Protein AF-A0A2D5AWY4-F1 (afdb_monomer)

Structure (mmCIF, N/CA/C/O backbone):
data_AF-A0A2D5AWY4-F1
#
_entry.id   AF-A0A2D5AWY4-F1
#
loop_
_atom_site.group_PDB
_atom_site.id
_atom_site.type_symbol
_atom_site.label_atom_id
_atom_site.label_alt_id
_atom_site.label_comp_id
_atom_site.label_asym_id
_atom_site.label_entity_id
_atom_site.label_seq_id
_atom_site.pdbx_PDB_ins_code
_atom_site.Cartn_x
_atom_site.Cartn_y
_atom_site.Cartn_z
_atom_site.occupancy
_atom_site.B_iso_or_equiv
_atom_site.auth_seq_id
_atom_site.auth_comp_id
_atom_site.auth_asym_id
_atom_site.auth_atom_id
_atom_site.pdbx_PDB_model_num
ATOM 1 N N . MET A 1 1 ? 53.389 -16.015 -3.517 1.00 25.97 1 MET A N 1
ATOM 2 C CA . MET A 1 1 ? 52.261 -16.971 -3.502 1.00 25.97 1 MET A CA 1
ATOM 3 C C . MET A 1 1 ? 50.990 -16.253 -3.942 1.00 25.97 1 MET A C 1
ATOM 5 O O . MET A 1 1 ? 50.404 -15.528 -3.157 1.00 25.97 1 MET A O 1
ATOM 9 N N . ARG A 1 2 ? 50.598 -16.408 -5.209 1.00 29.55 2 ARG A N 1
ATOM 10 C CA . ARG A 1 2 ? 49.219 -16.207 -5.679 1.00 29.55 2 ARG A CA 1
ATOM 11 C C . ARG A 1 2 ? 48.742 -17.597 -6.109 1.00 29.55 2 ARG A C 1
ATOM 13 O O . ARG A 1 2 ? 49.360 -18.189 -6.989 1.00 29.55 2 ARG A O 1
ATOM 20 N N . GLY A 1 3 ? 47.735 -18.143 -5.432 1.00 22.36 3 GLY A N 1
ATOM 21 C CA . GLY A 1 3 ? 47.070 -19.411 -5.763 1.00 22.36 3 GLY A CA 1
ATOM 22 C C . GLY A 1 3 ? 45.557 -19.176 -5.748 1.00 22.36 3 GLY A C 1
ATOM 23 O O . GLY A 1 3 ? 45.096 -18.498 -4.839 1.00 22.36 3 GLY A O 1
ATOM 24 N N . ARG A 1 4 ? 44.825 -19.474 -6.838 1.00 24.16 4 ARG A N 1
ATOM 25 C CA . ARG A 1 4 ? 44.340 -20.804 -7.318 1.00 24.16 4 ARG A CA 1
ATOM 26 C C . ARG A 1 4 ? 43.009 -21.152 -6.618 1.00 24.16 4 ARG A C 1
ATOM 28 O O . ARG A 1 4 ? 42.912 -20.891 -5.434 1.00 24.16 4 ARG A O 1
ATOM 35 N N . LEU A 1 5 ? 41.959 -21.737 -7.204 1.00 23.72 5 LEU A N 1
ATOM 36 C CA . LEU A 1 5 ? 41.678 -22.535 -8.419 1.00 23.72 5 LEU A CA 1
ATOM 37 C C . LEU A 1 5 ? 40.128 -22.596 -8.545 1.00 23.72 5 LEU A C 1
ATOM 39 O O . LEU A 1 5 ? 39.468 -22.539 -7.516 1.00 23.72 5 LEU A O 1
ATOM 43 N N . GLY A 1 6 ? 39.506 -22.612 -9.731 1.00 23.86 6 GLY A N 1
ATOM 44 C CA . GLY A 1 6 ? 39.135 -23.820 -10.513 1.00 23.86 6 GLY A CA 1
ATOM 45 C C . GLY A 1 6 ? 37.592 -23.889 -10.623 1.00 23.86 6 GLY A C 1
ATOM 46 O O . GLY A 1 6 ? 36.930 -23.367 -9.740 1.00 23.86 6 GLY A O 1
ATOM 47 N N . SER A 1 7 ? 36.888 -24.448 -11.612 1.00 24.08 7 SER A N 1
ATOM 48 C CA . SER A 1 7 ? 37.124 -25.220 -12.853 1.00 24.08 7 SER A CA 1
ATOM 49 C C . SER A 1 7 ? 35.722 -25.392 -13.506 1.00 24.08 7 SER A C 1
ATOM 51 O O . SER A 1 7 ? 34.758 -25.533 -12.763 1.00 24.08 7 SER A O 1
ATOM 53 N N . SER A 1 8 ? 35.486 -25.390 -14.827 1.00 23.00 8 SER A N 1
ATOM 54 C CA . SER A 1 8 ? 35.655 -26.559 -15.718 1.00 23.00 8 SER A CA 1
ATOM 55 C C . SER A 1 8 ? 35.100 -26.298 -17.149 1.00 23.00 8 SER A C 1
ATOM 57 O O . SER A 1 8 ? 34.131 -25.570 -17.328 1.00 23.00 8 SER A O 1
ATOM 59 N N . MET A 1 9 ? 35.778 -26.904 -18.137 1.00 24.33 9 MET A N 1
ATOM 60 C CA . MET A 1 9 ? 35.524 -27.088 -19.599 1.00 24.33 9 MET A CA 1
ATOM 61 C C . MET A 1 9 ? 34.689 -28.384 -19.858 1.00 24.33 9 MET A C 1
ATOM 63 O O . MET A 1 9 ? 34.442 -29.036 -18.840 1.00 24.33 9 MET A O 1
ATOM 67 N N . PRO A 1 10 ? 34.308 -28.864 -21.094 1.00 37.12 10 PRO A N 1
ATOM 68 C CA . PRO A 1 10 ? 34.917 -28.740 -22.462 1.00 37.12 10 PRO A CA 1
ATOM 69 C C . PRO A 1 10 ? 33.902 -28.546 -23.641 1.00 37.12 10 PRO A C 1
ATOM 71 O O . PRO A 1 10 ? 32.708 -28.490 -23.395 1.00 37.12 10 PRO A O 1
ATOM 74 N N . GLY A 1 11 ? 34.200 -28.446 -24.953 1.00 22.48 11 GLY A N 1
ATOM 75 C CA . GLY A 1 11 ? 35.381 -28.509 -25.844 1.00 22.48 11 GLY A CA 1
ATOM 76 C C . GLY A 1 11 ? 34.908 -28.174 -27.292 1.00 22.48 11 GLY A C 1
ATOM 77 O O . GLY A 1 11 ? 33.741 -28.370 -27.602 1.00 22.48 11 GLY A O 1
ATOM 78 N N . TYR A 1 12 ? 35.676 -27.521 -28.171 1.00 25.34 12 TYR A N 1
ATOM 79 C CA . TYR A 1 12 ? 36.692 -28.102 -29.066 1.00 25.34 12 TYR A CA 1
ATOM 80 C C . TYR A 1 12 ? 37.658 -27.005 -29.552 1.00 25.34 12 TYR A C 1
ATOM 82 O O . TYR A 1 12 ? 37.239 -25.907 -29.908 1.00 25.34 12 TYR A O 1
ATOM 90 N N . SER A 1 13 ? 38.956 -27.325 -29.591 1.00 24.47 13 SER A N 1
ATOM 91 C CA . SER A 1 13 ? 40.033 -26.458 -30.082 1.00 24.47 13 SER A CA 1
ATOM 92 C C . SER A 1 13 ? 40.691 -27.079 -31.312 1.00 24.47 13 SER A C 1
ATOM 94 O O . SER A 1 13 ? 41.059 -28.253 -31.260 1.00 24.47 13 SER A O 1
ATOM 96 N N . THR A 1 14 ? 41.002 -26.266 -32.317 1.00 27.25 14 THR A N 1
ATOM 97 C CA . THR A 1 14 ? 42.203 -26.443 -33.146 1.00 27.25 14 THR A CA 1
ATOM 98 C C . THR A 1 14 ? 43.117 -25.247 -32.907 1.00 27.25 14 THR A C 1
ATOM 100 O O . THR A 1 14 ? 42.810 -24.123 -33.292 1.00 27.25 14 THR A O 1
ATOM 103 N N . ARG A 1 15 ? 44.220 -25.498 -32.190 1.00 27.23 15 ARG A N 1
ATOM 104 C CA . ARG A 1 15 ? 45.295 -24.544 -31.890 1.00 27.23 15 ARG A CA 1
ATOM 105 C C . ARG A 1 15 ? 46.092 -24.221 -33.158 1.00 27.23 15 ARG A C 1
ATOM 107 O O . ARG A 1 15 ? 46.589 -25.142 -33.800 1.00 27.23 15 ARG A O 1
ATOM 114 N N . LEU A 1 16 ? 46.316 -22.937 -33.429 1.00 27.62 16 LEU A N 1
ATOM 115 C CA . LEU A 1 16 ? 47.530 -22.475 -34.112 1.00 27.62 16 LEU A CA 1
ATOM 116 C C . LEU A 1 16 ? 48.619 -22.193 -33.052 1.00 27.62 16 LEU A C 1
ATOM 118 O O . LEU A 1 16 ? 48.271 -21.852 -31.917 1.00 27.62 16 LEU A O 1
ATOM 122 N N . PRO A 1 17 ? 49.919 -22.368 -33.357 1.00 27.81 17 PRO A N 1
ATOM 123 C CA . PRO A 1 17 ? 50.985 -22.285 -32.362 1.00 27.81 17 PRO A CA 1
ATOM 124 C C . PRO A 1 17 ? 51.254 -20.840 -31.929 1.00 27.81 17 PRO A C 1
ATOM 126 O O . PRO A 1 17 ? 51.286 -19.918 -32.741 1.00 27.81 17 PRO A O 1
ATOM 129 N N . SER A 1 18 ? 51.524 -20.658 -30.639 1.00 33.31 18 SER A N 1
ATOM 130 C CA . SER A 1 18 ? 52.027 -19.413 -30.060 1.00 33.31 18 SER A CA 1
ATOM 131 C C . SER A 1 18 ? 53.453 -19.139 -30.551 1.00 33.31 18 SER A C 1
ATOM 133 O O . SER A 1 18 ? 54.376 -19.853 -30.160 1.00 33.31 18 SER A O 1
ATOM 135 N N . GLY A 1 19 ? 53.619 -18.120 -31.400 1.00 32.59 19 GLY A N 1
ATOM 136 C CA . GLY A 1 19 ? 54.922 -17.656 -31.897 1.00 32.59 19 GLY A CA 1
ATOM 137 C C . GLY A 1 19 ? 54.977 -17.237 -33.372 1.00 32.59 19 GLY A C 1
ATOM 138 O O . GLY A 1 19 ? 56.016 -16.758 -33.807 1.00 32.59 19 GLY A O 1
ATOM 139 N N . ALA A 1 20 ? 53.903 -17.385 -34.154 1.00 28.20 20 ALA A N 1
ATOM 140 C CA . ALA A 1 20 ? 53.909 -16.974 -35.560 1.00 28.20 20 ALA A CA 1
ATOM 141 C C . ALA A 1 20 ? 53.672 -15.459 -35.708 1.00 28.20 20 ALA A C 1
ATOM 143 O O . ALA A 1 20 ? 52.560 -14.968 -35.512 1.00 28.20 20 ALA A O 1
ATOM 144 N N . VAL A 1 21 ? 54.723 -14.723 -36.071 1.00 31.70 21 VAL A N 1
ATOM 145 C CA . VAL A 1 21 ? 54.606 -13.391 -36.681 1.00 31.70 21 VAL A CA 1
ATOM 146 C C . VAL A 1 21 ? 53.896 -13.568 -38.035 1.00 31.70 21 VAL A C 1
ATOM 148 O O . VAL A 1 21 ? 54.227 -14.515 -38.751 1.00 31.70 21 VAL A O 1
ATOM 151 N N . PRO A 1 22 ? 52.916 -12.728 -38.418 1.00 28.97 22 PRO A N 1
ATOM 152 C CA . PRO A 1 22 ? 52.347 -12.800 -39.757 1.00 28.97 22 PRO A CA 1
ATOM 153 C C . PRO A 1 22 ? 53.446 -12.454 -40.770 1.00 28.97 22 PRO A C 1
ATOM 155 O O . PRO A 1 22 ? 53.902 -11.314 -40.829 1.00 28.97 22 PRO A O 1
ATOM 158 N N . VAL A 1 23 ? 53.890 -13.441 -41.551 1.00 32.25 23 VAL A N 1
ATOM 159 C CA . VAL A 1 23 ? 54.801 -13.216 -42.678 1.00 32.25 23 VAL A CA 1
ATOM 160 C C . VAL A 1 23 ? 54.010 -12.465 -43.745 1.00 32.25 23 VAL A C 1
ATOM 162 O O . VAL A 1 23 ? 53.140 -13.027 -44.411 1.00 32.25 23 VAL A O 1
ATOM 165 N N . GLY A 1 24 ? 54.255 -11.162 -43.856 1.00 28.50 24 GLY A N 1
ATOM 166 C CA . GLY A 1 24 ? 53.747 -10.358 -44.957 1.00 28.50 24 GLY A CA 1
ATOM 167 C C . GLY A 1 24 ? 54.549 -10.671 -46.215 1.00 28.50 24 GLY A C 1
ATOM 168 O O . GLY A 1 24 ? 55.763 -10.486 -46.234 1.00 28.50 24 GLY A O 1
ATOM 169 N N . PHE A 1 25 ? 53.878 -11.133 -47.266 1.00 31.58 25 PHE A N 1
ATOM 170 C CA . PHE A 1 25 ? 54.471 -11.199 -48.599 1.00 31.58 25 PHE A CA 1
ATOM 171 C C . PHE A 1 25 ? 54.275 -9.849 -49.287 1.00 31.58 25 PHE A C 1
ATOM 173 O O . PHE A 1 25 ? 53.138 -9.391 -49.424 1.00 31.58 25 PHE A O 1
ATOM 180 N N . ASN A 1 26 ? 55.364 -9.225 -49.737 1.00 30.11 26 ASN A N 1
ATOM 181 C CA . ASN A 1 26 ? 55.280 -8.135 -50.702 1.00 30.11 26 ASN A CA 1
ATOM 182 C C . ASN A 1 26 ? 55.447 -8.728 -52.101 1.00 30.11 26 ASN A C 1
ATOM 184 O O . ASN A 1 26 ? 56.438 -9.394 -52.400 1.00 30.11 26 ASN A O 1
ATOM 188 N N . PHE A 1 27 ? 54.454 -8.485 -52.953 1.00 32.72 27 PHE A N 1
ATOM 189 C CA . PHE A 1 27 ? 54.536 -8.781 -54.375 1.00 32.72 27 PHE A CA 1
ATOM 190 C C . PHE A 1 27 ? 54.853 -7.488 -55.111 1.00 32.72 27 PHE A C 1
ATOM 192 O O . PHE A 1 27 ? 54.067 -6.539 -55.063 1.00 32.72 27 PHE A O 1
ATOM 199 N N . THR A 1 28 ? 55.986 -7.460 -55.804 1.00 30.97 28 THR A N 1
ATOM 200 C CA . THR A 1 28 ? 56.373 -6.327 -56.644 1.00 30.97 28 THR A CA 1
ATOM 201 C C . THR A 1 28 ? 56.131 -6.711 -58.097 1.00 30.97 28 THR A C 1
ATOM 203 O O . THR A 1 28 ? 56.684 -7.693 -58.600 1.00 30.97 28 THR A O 1
ATOM 206 N N . LEU A 1 29 ? 55.254 -5.958 -58.761 1.00 30.19 29 LEU A N 1
ATOM 207 C CA . LEU A 1 29 ? 54.931 -6.134 -60.174 1.00 30.19 29 LEU A CA 1
ATOM 208 C C . LEU A 1 29 ? 55.891 -5.280 -61.000 1.00 30.19 29 LEU A C 1
ATOM 210 O O . LEU A 1 29 ? 55.844 -4.052 -60.930 1.00 30.19 29 LEU A O 1
ATOM 214 N N . HIS A 1 30 ? 56.750 -5.926 -61.787 1.00 30.67 30 HIS A N 1
ATOM 215 C CA . HIS A 1 30 ? 57.594 -5.234 -62.757 1.00 30.67 30 HIS A CA 1
ATOM 216 C C . HIS A 1 30 ? 56.946 -5.287 -64.139 1.00 30.67 30 HIS A C 1
ATOM 218 O O . HIS A 1 30 ? 56.633 -6.366 -64.650 1.00 30.67 30 HIS A O 1
ATOM 224 N N . PHE A 1 31 ? 56.774 -4.112 -64.743 1.00 31.38 31 PHE A N 1
ATOM 225 C CA . PHE A 1 31 ? 56.291 -3.962 -66.109 1.00 31.38 31 PHE A CA 1
ATOM 226 C C . PHE A 1 31 ? 57.439 -3.468 -66.987 1.00 31.38 31 PHE A C 1
ATOM 228 O O . PHE A 1 31 ? 57.880 -2.329 -66.858 1.00 31.38 31 PHE A O 1
ATOM 235 N N . ALA A 1 32 ? 57.922 -4.340 -67.869 1.00 32.25 32 ALA A N 1
ATOM 236 C CA . ALA A 1 32 ? 58.850 -4.000 -68.941 1.00 32.25 32 ALA A CA 1
ATOM 237 C C . ALA A 1 32 ? 58.473 -4.806 -70.194 1.00 32.25 32 ALA A C 1
ATOM 239 O O . ALA A 1 32 ? 58.060 -5.964 -70.097 1.00 32.25 32 ALA A O 1
ATOM 240 N N . ASP A 1 33 ? 58.567 -4.170 -71.361 1.00 31.89 33 ASP A N 1
ATOM 241 C CA . ASP A 1 33 ? 58.374 -4.778 -72.686 1.00 31.89 33 ASP A CA 1
ATOM 242 C C . ASP A 1 33 ? 57.059 -5.560 -72.869 1.00 31.89 33 ASP A C 1
ATOM 244 O O . ASP A 1 33 ? 57.013 -6.627 -73.479 1.00 31.89 33 ASP A O 1
ATOM 248 N N . GLY A 1 34 ? 55.956 -5.028 -72.333 1.00 30.28 34 GLY A N 1
ATOM 249 C CA . GLY A 1 34 ? 54.614 -5.573 -72.568 1.00 30.28 34 GLY A CA 1
ATOM 250 C C . GLY A 1 34 ? 54.303 -6.896 -71.856 1.00 30.28 34 GLY A C 1
ATOM 251 O O . GLY A 1 34 ? 53.297 -7.525 -72.181 1.00 30.28 34 GLY A O 1
ATOM 252 N N . SER A 1 35 ? 55.108 -7.312 -70.871 1.00 24.03 35 SER A N 1
ATOM 253 C CA . SER A 1 35 ? 54.800 -8.458 -70.002 1.00 24.03 35 SER A CA 1
ATOM 254 C C . SER A 1 35 ? 54.956 -8.115 -68.515 1.00 24.03 35 SER A C 1
ATOM 256 O O . SER A 1 35 ? 55.817 -7.322 -68.135 1.00 24.03 35 SER A O 1
ATOM 258 N N . CYS A 1 36 ? 54.092 -8.692 -67.673 1.00 30.22 36 CYS A N 1
ATOM 259 C CA . CYS A 1 36 ? 54.108 -8.515 -66.221 1.00 30.22 36 CYS A CA 1
ATOM 260 C C . CYS A 1 36 ? 54.802 -9.710 -65.555 1.00 30.22 36 CYS A C 1
ATOM 262 O O . CYS A 1 36 ? 54.430 -10.857 -65.813 1.00 30.22 36 CYS A O 1
ATOM 264 N N . ARG A 1 37 ? 55.797 -9.457 -64.696 1.00 27.88 37 ARG A N 1
ATOM 265 C CA . ARG A 1 37 ? 56.404 -10.488 -63.836 1.00 27.88 37 ARG A CA 1
ATOM 266 C C . ARG A 1 37 ? 56.145 -10.174 -62.367 1.00 27.88 37 ARG A C 1
ATOM 268 O O . ARG A 1 37 ? 56.343 -9.042 -61.928 1.00 27.88 37 ARG A O 1
ATOM 275 N N . ILE A 1 38 ? 55.724 -11.201 -61.628 1.00 31.20 38 ILE A N 1
ATOM 276 C CA . ILE A 1 38 ? 55.482 -11.153 -60.184 1.00 31.20 38 ILE A CA 1
ATOM 277 C C . ILE A 1 38 ? 56.740 -11.660 -59.477 1.00 31.20 38 ILE A C 1
ATOM 279 O O . ILE A 1 38 ? 57.081 -12.836 -59.609 1.00 31.20 38 ILE A O 1
ATOM 283 N N . CYS A 1 39 ? 57.402 -10.795 -58.712 1.00 28.69 39 CYS A N 1
ATOM 284 C CA . CYS A 1 39 ? 58.455 -11.200 -57.782 1.00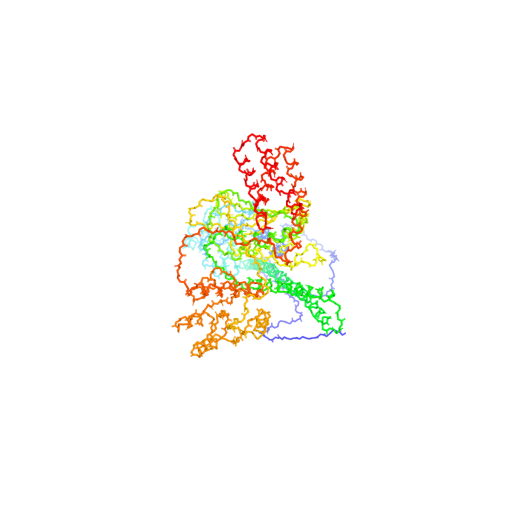 28.69 39 CYS A CA 1
ATOM 285 C C . CYS A 1 39 ? 57.913 -11.103 -56.351 1.00 28.69 39 CYS A C 1
ATOM 287 O O . CYS A 1 39 ? 57.364 -10.070 -55.968 1.00 28.69 39 CYS A O 1
ATOM 289 N N . ALA A 1 40 ? 58.032 -12.188 -55.584 1.00 28.61 40 ALA A N 1
ATOM 290 C CA . ALA A 1 40 ? 57.643 -12.237 -54.179 1.00 28.61 40 ALA A CA 1
ATOM 291 C C . ALA A 1 40 ? 58.898 -12.137 -53.308 1.00 28.61 40 ALA A C 1
ATOM 293 O O . ALA A 1 40 ? 59.773 -12.996 -53.407 1.00 28.61 40 ALA A O 1
ATOM 294 N N . GLU A 1 41 ? 58.973 -11.122 -52.452 1.00 32.84 41 GLU A N 1
ATOM 295 C CA . GLU A 1 41 ? 59.994 -11.040 -51.405 1.00 32.84 41 GLU A CA 1
ATOM 296 C C . GLU A 1 41 ? 59.335 -11.228 -50.033 1.00 32.84 41 GLU A C 1
ATOM 298 O O . GLU A 1 41 ? 58.334 -10.586 -49.698 1.00 32.84 41 GLU A O 1
ATOM 303 N N . SER A 1 42 ? 59.884 -12.159 -49.250 1.00 28.09 42 SER A N 1
ATOM 304 C CA . SER A 1 42 ? 59.494 -12.420 -47.864 1.00 28.09 42 SER A CA 1
ATOM 305 C C . SER A 1 42 ? 60.356 -11.589 -46.918 1.00 28.09 42 SER A C 1
ATOM 307 O O . SER A 1 42 ? 61.582 -11.657 -47.007 1.00 28.09 42 SER A O 1
ATOM 309 N N . TYR A 1 43 ? 59.740 -10.876 -45.976 1.00 38.22 43 TYR A N 1
ATOM 310 C CA . TYR A 1 43 ? 60.463 -10.221 -44.883 1.00 38.22 43 TYR A CA 1
ATOM 311 C C . TYR A 1 43 ? 60.143 -10.895 -43.549 1.00 38.22 43 TYR A C 1
ATOM 313 O O . TYR A 1 43 ? 58.974 -11.039 -43.188 1.00 38.22 43 TYR A O 1
ATOM 321 N N . ASP A 1 44 ? 61.188 -11.235 -42.798 1.00 28.81 44 ASP A N 1
ATOM 322 C CA . ASP A 1 44 ? 61.087 -11.627 -41.394 1.00 28.81 44 ASP A CA 1
ATOM 323 C C . ASP A 1 44 ? 61.256 -10.387 -40.502 1.00 28.81 44 ASP A C 1
ATOM 325 O O . ASP A 1 44 ? 62.242 -9.655 -40.607 1.00 28.81 44 ASP A O 1
ATOM 329 N N . TYR A 1 45 ? 60.304 -10.143 -39.598 1.00 33.56 45 TYR A N 1
ATOM 330 C CA . TYR A 1 45 ? 60.438 -9.120 -38.556 1.00 33.56 45 TYR A CA 1
ATOM 331 C C . TYR A 1 45 ? 61.261 -9.680 -37.387 1.00 33.56 45 TYR A C 1
ATOM 333 O O . TYR A 1 45 ? 60.816 -10.595 -36.692 1.00 33.56 45 TYR A O 1
ATOM 341 N N . LEU A 1 46 ? 62.437 -9.105 -37.125 1.00 33.16 46 LEU A N 1
ATOM 342 C CA . LEU A 1 46 ? 63.159 -9.313 -35.866 1.00 33.16 46 LEU A CA 1
ATOM 343 C C . LEU A 1 46 ? 62.595 -8.377 -34.775 1.00 33.16 46 LEU A C 1
ATOM 345 O O . LEU A 1 46 ? 62.347 -7.202 -35.058 1.00 33.16 46 LEU A O 1
ATOM 349 N N . PRO A 1 47 ? 62.394 -8.839 -33.526 1.00 28.08 47 PRO A N 1
ATOM 350 C CA . PRO A 1 47 ? 61.851 -7.999 -32.466 1.00 28.08 47 PRO A CA 1
ATOM 351 C C . PRO A 1 47 ? 62.936 -7.107 -31.846 1.00 28.08 47 PRO A C 1
ATOM 353 O O . PRO A 1 47 ? 63.908 -7.615 -31.292 1.00 28.08 47 PRO A O 1
ATOM 356 N N . GLY A 1 48 ? 62.708 -5.788 -31.852 1.00 37.97 48 GLY A N 1
ATOM 357 C CA . GLY A 1 48 ? 63.338 -4.852 -30.913 1.00 37.97 48 GLY A CA 1
ATOM 358 C C . GLY A 1 48 ? 64.180 -3.724 -31.515 1.00 37.97 48 GLY A C 1
ATOM 359 O O . GLY A 1 48 ? 65.389 -3.729 -31.338 1.00 37.97 48 GLY A O 1
ATOM 360 N N . THR A 1 49 ? 63.546 -2.701 -32.098 1.00 32.12 49 THR A N 1
ATOM 361 C CA . THR A 1 49 ? 64.088 -1.327 -32.198 1.00 32.12 49 THR A CA 1
ATOM 362 C C . THR A 1 49 ? 62.938 -0.309 -32.265 1.00 32.12 49 THR A C 1
ATOM 364 O O . THR A 1 49 ? 61.901 -0.575 -32.870 1.00 32.12 49 THR A O 1
ATOM 367 N N . SER A 1 50 ? 63.080 0.825 -31.566 1.00 31.23 50 SER A N 1
ATOM 368 C CA . SER A 1 50 ? 62.045 1.862 -31.398 1.00 31.23 50 SER A CA 1
ATOM 369 C C . SER A 1 50 ? 61.962 2.829 -32.594 1.00 31.23 50 SER A C 1
ATOM 371 O O . SER A 1 50 ? 62.919 2.924 -33.365 1.00 31.23 50 SER A O 1
ATOM 373 N N . PRO A 1 51 ? 60.855 3.582 -32.750 1.00 35.34 51 PRO A N 1
ATOM 374 C CA . PRO A 1 51 ? 60.584 4.378 -33.938 1.00 35.34 51 PRO A CA 1
ATOM 375 C C . PRO A 1 51 ? 61.115 5.803 -33.760 1.00 35.34 51 PRO A C 1
ATOM 377 O O . PRO A 1 51 ? 60.363 6.657 -33.327 1.00 35.34 51 PRO A O 1
ATOM 380 N N . ASP A 1 52 ? 62.386 6.078 -34.058 1.00 32.50 52 ASP A N 1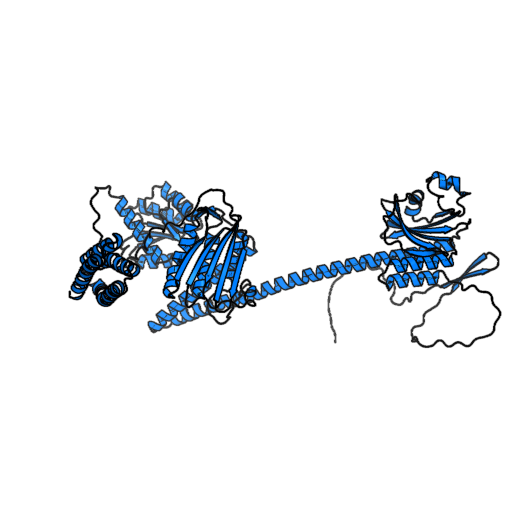
ATOM 381 C CA . ASP A 1 52 ? 62.842 7.465 -34.245 1.00 32.50 52 ASP A CA 1
ATOM 382 C C . ASP A 1 52 ? 64.155 7.543 -35.050 1.00 32.50 52 ASP A C 1
ATOM 384 O O . ASP A 1 52 ? 65.196 7.059 -34.607 1.00 32.50 52 ASP A O 1
ATOM 388 N N . ARG A 1 53 ? 64.081 8.247 -36.196 1.00 28.81 53 ARG A N 1
ATOM 389 C CA . ARG A 1 53 ? 65.110 8.622 -37.205 1.00 28.81 53 ARG A CA 1
ATOM 390 C C . ARG A 1 53 ? 65.301 7.701 -38.426 1.00 28.81 53 ARG A C 1
ATOM 392 O O . ARG A 1 53 ? 65.856 6.614 -38.294 1.00 28.81 53 ARG A O 1
ATOM 399 N N . PRO A 1 54 ? 65.023 8.194 -39.652 1.00 31.69 54 PRO A N 1
ATOM 400 C CA . PRO A 1 54 ? 65.630 7.658 -40.863 1.00 31.69 54 PRO A CA 1
ATOM 401 C C . PRO A 1 54 ? 66.974 8.367 -41.123 1.00 31.69 54 PRO A C 1
ATOM 403 O O . PRO A 1 54 ? 67.036 9.596 -41.150 1.00 31.69 54 PRO A O 1
ATOM 406 N N . MET A 1 55 ? 68.054 7.609 -41.326 1.00 24.52 55 MET A N 1
ATOM 407 C CA . MET A 1 55 ? 69.261 8.119 -41.990 1.00 24.52 55 MET A CA 1
ATOM 408 C C . MET A 1 55 ? 69.175 7.801 -43.482 1.00 24.52 55 MET A C 1
ATOM 410 O O . MET A 1 55 ? 68.940 6.654 -43.851 1.00 24.52 55 MET A O 1
ATOM 414 N N . TRP A 1 56 ? 69.404 8.814 -44.316 1.00 30.53 56 TRP A N 1
ATOM 415 C CA . TRP A 1 56 ? 69.627 8.673 -45.752 1.00 30.53 56 TRP A CA 1
ATOM 416 C C . TRP A 1 56 ? 71.057 9.112 -46.077 1.00 30.53 56 TRP A C 1
ATOM 418 O O . TRP A 1 56 ? 71.434 10.235 -45.753 1.00 30.53 56 TRP A O 1
ATOM 428 N N . GLU A 1 57 ? 71.810 8.264 -46.775 1.00 24.53 57 GLU A N 1
ATOM 429 C CA . GLU A 1 57 ? 72.955 8.659 -47.603 1.00 24.53 57 GLU A CA 1
ATOM 430 C C . GLU A 1 57 ? 72.787 8.015 -48.984 1.00 24.53 57 GLU A C 1
ATOM 432 O O . GLU A 1 57 ? 72.428 6.843 -49.097 1.00 24.53 57 GLU A O 1
ATOM 437 N N . GLY A 1 58 ? 72.944 8.827 -50.031 1.00 28.12 58 GLY A N 1
ATOM 438 C CA . GLY A 1 58 ? 72.535 8.504 -51.398 1.00 28.12 58 GLY A CA 1
ATOM 439 C C . GLY A 1 58 ? 73.660 8.092 -52.341 1.00 28.12 58 GLY A C 1
ATOM 440 O O . GLY A 1 58 ? 74.834 8.192 -52.004 1.00 28.12 58 GLY A O 1
ATOM 441 N N . VAL A 1 59 ? 73.274 7.717 -53.568 1.00 25.38 59 VAL A N 1
ATOM 442 C CA . VAL A 1 59 ? 74.118 7.763 -54.776 1.00 25.38 59 VAL A CA 1
ATOM 443 C C . VAL A 1 59 ? 73.249 8.066 -56.016 1.00 25.38 59 VAL A C 1
ATOM 445 O O . VAL A 1 59 ? 72.341 7.312 -56.336 1.00 25.38 59 VAL A O 1
ATOM 448 N N . ASN A 1 60 ? 73.572 9.196 -56.658 1.00 25.56 60 ASN A N 1
ATOM 449 C CA . ASN A 1 60 ? 73.468 9.652 -58.061 1.00 25.56 60 ASN A CA 1
ATOM 450 C C . ASN A 1 60 ? 72.344 9.214 -59.048 1.00 25.56 60 ASN A C 1
ATOM 452 O O . ASN A 1 60 ? 72.068 8.044 -59.279 1.00 25.56 60 ASN A O 1
ATOM 456 N N . SER A 1 61 ? 71.841 10.265 -59.714 1.00 31.05 61 SER A N 1
ATOM 457 C CA . SER A 1 61 ? 70.829 10.523 -60.769 1.00 31.05 61 SER A CA 1
ATOM 458 C C . SER A 1 61 ? 70.853 9.642 -62.049 1.00 31.05 61 SER A C 1
ATOM 460 O O . SER A 1 61 ? 71.908 9.081 -62.344 1.00 31.05 61 SER A O 1
ATOM 462 N N . PRO A 1 62 ? 69.767 9.583 -62.881 1.00 29.09 62 PRO A N 1
ATOM 463 C CA . PRO A 1 62 ? 69.366 10.733 -63.726 1.00 29.09 62 PRO A CA 1
ATOM 464 C C . PRO A 1 62 ? 67.850 10.988 -63.981 1.00 29.09 62 PRO A C 1
ATOM 466 O O . PRO A 1 62 ? 67.027 10.083 -63.962 1.00 29.09 62 PRO A O 1
ATOM 469 N N . SER A 1 63 ? 67.571 12.272 -64.265 1.00 24.56 63 SER A N 1
ATOM 470 C CA . SER A 1 63 ? 66.551 12.906 -65.140 1.00 24.56 63 SER A CA 1
ATOM 471 C C . SER A 1 63 ? 65.056 12.531 -65.089 1.00 24.56 63 SER A C 1
ATOM 473 O O . SER A 1 63 ? 64.657 11.439 -65.472 1.00 24.56 63 SER A O 1
ATOM 475 N N . GLU A 1 64 ? 64.268 13.555 -64.732 1.00 33.41 64 GLU A N 1
ATOM 476 C CA . GLU A 1 64 ? 62.931 13.954 -65.216 1.00 33.41 64 GLU A CA 1
ATOM 477 C C . GLU A 1 64 ? 62.209 13.011 -66.200 1.00 33.41 64 GLU A C 1
ATOM 479 O O . GLU A 1 64 ? 62.493 13.011 -67.391 1.00 33.41 64 GLU A O 1
ATOM 484 N N . ASP A 1 65 ? 61.196 12.296 -65.702 1.00 24.23 65 ASP A N 1
ATOM 485 C CA . ASP A 1 65 ? 59.826 12.433 -66.212 1.00 24.23 65 ASP A CA 1
ATOM 486 C C . ASP A 1 65 ? 58.810 11.900 -65.186 1.00 24.23 65 ASP A C 1
ATOM 488 O O . ASP A 1 65 ? 59.001 10.881 -64.519 1.00 24.23 65 ASP A O 1
ATOM 492 N N . ALA A 1 66 ? 57.740 12.664 -64.993 1.00 33.75 66 ALA A N 1
ATOM 493 C CA . ALA A 1 66 ? 56.777 12.516 -63.916 1.00 33.75 66 ALA A CA 1
ATOM 494 C C . ALA A 1 66 ? 55.869 11.282 -64.077 1.00 33.75 66 ALA A C 1
ATOM 496 O O . ALA A 1 66 ? 54.999 11.251 -64.941 1.00 33.75 66 ALA A O 1
ATOM 497 N N . CYS A 1 67 ? 55.989 10.315 -63.167 1.00 25.48 67 CYS A N 1
ATOM 498 C CA . CYS A 1 67 ? 54.914 9.390 -62.797 1.00 25.48 67 CYS A CA 1
ATOM 499 C C . CYS A 1 67 ? 55.204 8.834 -61.399 1.00 25.48 67 CYS A C 1
ATOM 501 O O . CYS A 1 67 ? 56.048 7.958 -61.239 1.00 25.48 67 CYS A O 1
ATOM 503 N N . VAL A 1 68 ? 54.521 9.343 -60.370 1.00 28.36 68 VAL A N 1
ATOM 504 C CA . VAL A 1 68 ? 54.535 8.714 -59.040 1.00 28.36 68 VAL A CA 1
ATOM 505 C C . VAL A 1 68 ? 53.687 7.439 -59.140 1.00 28.36 68 VAL A C 1
ATOM 507 O O . VAL A 1 68 ? 52.483 7.554 -59.386 1.00 28.36 68 VAL A O 1
ATOM 510 N N . PRO A 1 69 ? 54.253 6.227 -58.985 1.00 35.41 69 PRO A N 1
ATOM 511 C CA . PRO A 1 69 ? 53.471 5.004 -59.060 1.00 35.41 69 PRO A CA 1
ATOM 512 C C . PRO A 1 69 ? 52.690 4.859 -57.753 1.00 35.41 69 PRO A C 1
ATOM 514 O O . PRO A 1 69 ? 53.199 4.341 -56.763 1.00 35.41 69 PRO A O 1
ATOM 517 N N . ILE A 1 70 ? 51.446 5.336 -57.726 1.00 41.38 70 ILE A N 1
ATOM 518 C CA . ILE A 1 70 ? 50.539 5.055 -56.612 1.00 41.38 70 ILE A CA 1
ATOM 519 C C . ILE A 1 70 ? 50.216 3.557 -56.676 1.00 41.38 70 ILE A C 1
ATOM 521 O O . ILE A 1 70 ? 49.461 3.107 -57.539 1.00 41.38 70 ILE A O 1
ATOM 525 N N . GLN A 1 71 ? 50.812 2.759 -55.790 1.00 55.06 71 GLN A N 1
ATOM 526 C CA . GLN A 1 71 ? 50.517 1.332 -55.725 1.00 55.06 71 GLN A CA 1
ATOM 527 C C . GLN A 1 71 ? 49.118 1.128 -55.132 1.00 55.06 71 GLN A C 1
ATOM 529 O O . GLN A 1 71 ? 48.833 1.601 -54.033 1.00 55.06 71 GLN A O 1
ATOM 534 N N . LEU A 1 72 ? 48.244 0.381 -55.822 1.00 53.44 72 LEU A N 1
ATOM 535 C CA . LEU A 1 72 ? 46.890 0.036 -55.343 1.00 53.44 72 LEU A CA 1
ATOM 536 C C . LEU A 1 72 ? 46.874 -0.517 -53.900 1.00 53.44 72 LEU A C 1
ATOM 538 O O . LEU A 1 72 ? 45.886 -0.353 -53.182 1.00 53.44 72 LEU A O 1
ATOM 542 N N . ASN A 1 73 ? 47.971 -1.139 -53.458 1.00 55.94 73 ASN A N 1
ATOM 543 C CA . ASN A 1 73 ? 48.151 -1.639 -52.094 1.00 55.94 73 ASN A CA 1
ATOM 544 C C . ASN A 1 73 ? 48.134 -0.525 -51.035 1.00 55.94 73 ASN A C 1
ATOM 546 O O . ASN A 1 73 ? 47.609 -0.731 -49.942 1.00 55.94 73 ASN A O 1
ATOM 550 N N . GLU A 1 74 ? 48.669 0.656 -51.341 1.00 60.62 74 GLU A N 1
ATOM 551 C CA . GLU A 1 74 ? 48.709 1.789 -50.413 1.00 60.62 74 GLU A CA 1
ATOM 552 C C . GLU A 1 74 ? 47.334 2.445 -50.267 1.00 60.62 74 GLU A C 1
ATOM 554 O O . GLU A 1 74 ? 46.896 2.698 -49.147 1.00 60.62 74 GLU A O 1
ATOM 559 N N . VAL A 1 75 ? 46.597 2.590 -51.373 1.00 59.38 75 VAL A N 1
ATOM 560 C CA . VAL A 1 75 ? 45.190 3.031 -51.364 1.00 59.38 75 VAL A CA 1
ATOM 561 C C . VAL A 1 75 ? 44.322 2.055 -50.568 1.00 59.38 75 VAL A C 1
ATOM 563 O O . VAL A 1 75 ? 43.510 2.468 -49.743 1.00 59.38 75 VAL A O 1
ATOM 566 N N . SER A 1 76 ? 44.526 0.750 -50.764 1.00 56.06 76 SER A N 1
ATOM 567 C CA . SER A 1 76 ? 43.795 -0.295 -50.038 1.00 56.06 76 SER A CA 1
ATOM 568 C C . SER A 1 76 ? 44.087 -0.262 -48.538 1.00 56.06 76 SER A C 1
ATOM 570 O O . SER A 1 76 ? 43.174 -0.400 -47.725 1.00 56.06 76 SER A O 1
ATOM 572 N N . ARG A 1 77 ? 45.353 -0.032 -48.164 1.00 61.97 77 ARG A N 1
ATOM 573 C CA . ARG A 1 77 ? 45.772 0.120 -46.768 1.00 61.97 77 ARG A CA 1
ATOM 574 C C . ARG A 1 77 ? 45.163 1.376 -46.147 1.00 61.97 77 ARG A C 1
ATOM 576 O O . ARG A 1 77 ? 44.541 1.270 -45.101 1.00 61.97 77 ARG A O 1
ATOM 583 N N . GLN A 1 78 ? 45.269 2.531 -46.803 1.00 63.22 78 GLN A N 1
ATOM 584 C CA . GLN A 1 78 ? 44.709 3.797 -46.314 1.00 63.22 78 GLN A CA 1
ATOM 585 C C . GLN A 1 78 ? 43.185 3.747 -46.170 1.00 63.22 78 GLN A C 1
ATOM 587 O O . GLN A 1 78 ? 42.647 4.258 -45.191 1.00 63.22 78 GLN A O 1
ATOM 592 N N . ALA A 1 79 ? 42.485 3.092 -47.097 1.00 59.75 79 ALA A N 1
ATOM 593 C CA . ALA A 1 79 ? 41.047 2.873 -47.005 1.00 59.75 79 ALA A CA 1
ATOM 594 C C . ALA A 1 79 ? 40.662 1.967 -45.825 1.00 59.75 79 ALA A C 1
ATOM 596 O O . ALA A 1 79 ? 39.759 2.306 -45.061 1.00 59.75 79 ALA A O 1
ATOM 597 N N . ALA A 1 80 ? 41.361 0.840 -45.647 1.00 56.22 80 ALA A N 1
ATOM 598 C CA . ALA A 1 80 ? 41.132 -0.071 -44.527 1.00 56.22 80 ALA A CA 1
ATOM 599 C C . ALA A 1 80 ? 41.433 0.600 -43.178 1.00 56.22 80 ALA A C 1
ATOM 601 O O . ALA A 1 80 ? 40.638 0.493 -42.248 1.00 56.22 80 ALA A O 1
ATOM 602 N N . THR A 1 81 ? 42.534 1.347 -43.086 1.00 60.47 81 THR A N 1
ATOM 603 C CA . THR A 1 81 ? 42.890 2.137 -41.903 1.00 60.47 81 THR A CA 1
ATOM 604 C C . THR A 1 81 ? 41.858 3.235 -41.640 1.00 60.47 81 THR A C 1
ATOM 606 O O . THR A 1 81 ? 41.391 3.371 -40.517 1.00 60.47 81 THR A O 1
ATOM 609 N N . SER A 1 82 ? 41.399 3.951 -42.671 1.00 61.22 82 SER A N 1
ATOM 610 C CA . SER A 1 82 ? 40.354 4.971 -42.533 1.00 61.22 82 SER A CA 1
ATOM 611 C C . SER A 1 82 ? 39.030 4.407 -42.007 1.00 61.22 82 SER A C 1
ATOM 613 O O . SER A 1 82 ? 38.396 5.089 -41.207 1.00 61.22 82 SER A O 1
ATOM 615 N N . LEU A 1 83 ? 38.628 3.195 -42.412 1.00 58.75 83 LEU A N 1
ATOM 616 C CA . LEU A 1 83 ? 37.422 2.519 -41.900 1.00 58.75 83 LEU A CA 1
ATOM 617 C C . LEU A 1 83 ? 37.548 2.116 -40.431 1.00 58.75 83 LEU A C 1
ATOM 619 O O . LEU A 1 83 ? 36.541 2.045 -39.730 1.00 58.75 83 LEU A O 1
ATOM 623 N N . LEU A 1 84 ? 38.771 1.803 -39.998 1.00 54.62 84 LEU A N 1
ATOM 624 C CA . LEU A 1 84 ? 39.078 1.409 -38.626 1.00 54.62 84 LEU A CA 1
ATOM 625 C C . LEU A 1 84 ? 39.241 2.624 -37.703 1.00 54.62 84 LEU A C 1
ATOM 627 O O . LEU A 1 84 ? 38.904 2.534 -36.528 1.00 54.62 84 LEU A O 1
ATOM 631 N N . GLU A 1 85 ? 39.747 3.746 -38.221 1.00 56.19 85 GLU A N 1
ATOM 632 C CA . GLU A 1 85 ? 40.081 4.937 -37.428 1.00 56.19 85 GLU A CA 1
ATOM 633 C C . GLU A 1 85 ? 38.991 6.019 -37.422 1.00 56.19 85 GLU A C 1
ATOM 635 O O . GLU A 1 85 ? 38.910 6.780 -36.462 1.00 56.19 85 GLU A O 1
ATOM 640 N N . ASN A 1 86 ? 38.156 6.127 -38.465 1.00 54.03 86 ASN A N 1
ATOM 641 C CA . ASN A 1 86 ? 37.164 7.201 -38.582 1.00 54.03 86 ASN A CA 1
ATOM 642 C C . ASN A 1 86 ? 35.723 6.686 -38.544 1.00 54.03 86 ASN A C 1
ATOM 644 O O . ASN A 1 86 ? 35.365 5.679 -39.152 1.00 54.03 86 ASN A O 1
ATOM 648 N N . GLU A 1 87 ? 34.845 7.456 -37.897 1.00 54.62 87 GLU A N 1
ATOM 649 C CA . GLU A 1 87 ? 33.418 7.140 -37.839 1.00 54.62 87 GLU A CA 1
ATOM 650 C C . GLU A 1 87 ? 32.681 7.336 -39.176 1.00 54.62 87 GLU A C 1
ATOM 652 O O . GLU A 1 87 ? 31.562 6.837 -39.337 1.00 54.62 87 GLU A O 1
ATOM 657 N N . ASP A 1 88 ? 33.289 8.003 -40.152 1.00 64.31 88 ASP A N 1
ATOM 658 C CA . ASP A 1 88 ? 32.621 8.406 -41.384 1.00 64.31 88 ASP A CA 1
ATOM 659 C C . ASP A 1 88 ? 32.847 7.412 -42.536 1.00 64.31 88 ASP A C 1
ATOM 661 O O . ASP A 1 88 ? 33.832 7.478 -43.275 1.00 64.31 88 ASP A O 1
ATOM 665 N N . LEU A 1 89 ? 31.885 6.495 -42.705 1.00 67.75 89 LEU A N 1
ATOM 666 C CA . LEU A 1 89 ? 31.850 5.517 -43.801 1.00 67.75 89 LEU A CA 1
ATOM 667 C C . LEU A 1 89 ? 31.919 6.202 -45.178 1.00 67.75 89 LEU A C 1
ATOM 669 O O . LEU A 1 89 ? 32.508 5.658 -46.110 1.00 67.75 89 LEU A O 1
ATOM 673 N N . THR A 1 90 ? 31.353 7.404 -45.290 1.00 69.12 90 THR A N 1
ATOM 674 C CA . THR A 1 90 ? 31.337 8.214 -46.512 1.00 69.12 90 THR A CA 1
ATOM 675 C C . THR A 1 90 ? 32.747 8.546 -46.966 1.00 69.12 90 THR A C 1
ATOM 677 O O . THR A 1 90 ? 33.095 8.370 -48.133 1.00 69.12 90 THR A O 1
ATOM 680 N N . ARG A 1 91 ? 33.585 8.978 -46.020 1.00 70.12 91 ARG A N 1
ATOM 681 C CA . ARG A 1 91 ? 34.968 9.370 -46.280 1.00 70.12 91 ARG A CA 1
ATOM 682 C C . ARG A 1 91 ? 35.814 8.180 -46.711 1.00 70.12 91 ARG A C 1
ATOM 684 O O . ARG A 1 91 ? 36.597 8.296 -47.648 1.00 70.12 91 ARG A O 1
ATOM 691 N N . SER A 1 92 ? 35.626 7.023 -46.082 1.00 71.06 92 SER A N 1
ATOM 692 C CA . SER A 1 92 ? 36.333 5.805 -46.480 1.00 71.06 92 SER A CA 1
ATOM 693 C C . SER A 1 92 ? 35.924 5.315 -47.869 1.00 71.06 92 SER A C 1
ATOM 695 O O . SER A 1 92 ? 36.785 4.937 -48.660 1.00 71.06 92 SER A O 1
ATOM 697 N N . VAL A 1 93 ? 34.629 5.360 -48.202 1.00 76.50 93 VAL A N 1
ATOM 698 C CA . VAL A 1 93 ? 34.146 5.046 -49.557 1.00 76.50 93 VAL A CA 1
ATOM 699 C C . VAL A 1 93 ? 34.726 6.021 -50.579 1.00 76.50 93 VAL A C 1
ATOM 701 O O . VAL A 1 93 ? 35.162 5.597 -51.647 1.00 76.50 93 VAL A O 1
ATOM 704 N N . ALA A 1 94 ? 34.767 7.311 -50.252 1.00 74.94 94 ALA A N 1
ATOM 705 C CA . ALA A 1 94 ? 35.302 8.338 -51.134 1.00 74.94 94 ALA A CA 1
ATOM 706 C C . ALA A 1 94 ? 36.803 8.138 -51.410 1.00 74.94 94 ALA A C 1
ATOM 708 O O . ALA A 1 94 ? 37.211 8.149 -52.569 1.00 74.94 94 ALA A O 1
ATOM 709 N N . LEU A 1 95 ? 37.594 7.812 -50.379 1.00 72.69 95 LEU A N 1
ATOM 710 C CA . LEU A 1 95 ? 39.014 7.462 -50.515 1.00 72.69 95 LEU A CA 1
ATOM 711 C C . LEU A 1 95 ? 39.237 6.227 -51.397 1.00 72.69 95 LEU A C 1
ATOM 713 O O . LEU A 1 95 ? 40.158 6.217 -52.214 1.00 72.69 95 LEU A O 1
ATOM 717 N N . ILE A 1 96 ? 38.390 5.198 -51.267 1.00 75.94 96 ILE A N 1
ATOM 718 C CA . ILE A 1 96 ? 38.451 4.018 -52.141 1.00 75.94 96 ILE A CA 1
ATOM 719 C C . ILE A 1 96 ? 38.160 4.433 -53.582 1.00 75.94 96 ILE A C 1
ATOM 721 O O . ILE A 1 96 ? 38.949 4.130 -54.472 1.00 75.94 96 ILE A O 1
ATOM 725 N N . LEU A 1 97 ? 37.056 5.144 -53.823 1.00 79.06 97 LEU A N 1
ATOM 726 C CA . LEU A 1 97 ? 36.638 5.529 -55.171 1.00 79.06 97 LEU A CA 1
ATOM 727 C C . LEU A 1 97 ? 37.644 6.461 -55.850 1.00 79.06 97 LEU A C 1
ATOM 729 O O . LEU A 1 97 ? 37.977 6.236 -57.013 1.00 79.06 97 LEU A O 1
ATOM 733 N N . SER A 1 98 ? 38.161 7.468 -55.143 1.00 77.44 98 SER A N 1
ATOM 734 C CA . SER A 1 98 ? 39.097 8.437 -55.715 1.00 77.44 98 SER A CA 1
ATOM 735 C C . SER A 1 98 ? 40.523 7.916 -55.806 1.00 77.44 98 SER A C 1
ATOM 737 O O . SER A 1 98 ? 41.235 8.264 -56.748 1.00 77.44 98 SER A O 1
ATOM 739 N N . GLY A 1 99 ? 40.961 7.083 -54.862 1.00 73.31 99 GLY A N 1
ATOM 740 C CA . GLY A 1 99 ? 42.274 6.448 -54.905 1.00 73.31 99 GLY A CA 1
ATOM 741 C C . GLY A 1 99 ? 42.339 5.398 -56.008 1.00 73.31 99 GLY A C 1
ATOM 742 O O . GLY A 1 99 ? 43.190 5.479 -56.890 1.00 73.31 99 GLY A O 1
ATOM 743 N N . VAL A 1 100 ? 41.392 4.456 -56.019 1.00 75.81 100 VAL A N 1
ATOM 744 C CA . VAL A 1 100 ? 41.320 3.415 -57.053 1.00 75.81 100 VAL A CA 1
ATOM 745 C C . VAL A 1 100 ? 41.035 4.033 -58.418 1.00 75.81 100 VAL A C 1
ATOM 747 O O . VAL A 1 100 ? 41.676 3.673 -59.403 1.00 75.81 100 VAL A O 1
ATOM 750 N N . GLY A 1 101 ? 40.112 4.992 -58.482 1.00 75.38 101 GLY A N 1
ATOM 751 C CA . GLY A 1 101 ? 39.742 5.649 -59.726 1.00 75.38 101 GLY A CA 1
ATOM 752 C C . GLY A 1 101 ? 40.914 6.374 -60.395 1.00 75.38 101 GLY A C 1
ATOM 753 O O . GLY A 1 101 ? 41.109 6.230 -61.604 1.00 75.38 101 GLY A O 1
ATOM 754 N N . ARG A 1 102 ? 41.746 7.080 -59.610 1.00 76.62 102 ARG A N 1
ATOM 755 C CA . ARG A 1 102 ? 42.973 7.733 -60.101 1.00 76.62 102 ARG A CA 1
ATOM 756 C C . ARG A 1 102 ? 44.009 6.732 -60.588 1.00 76.62 102 ARG A C 1
ATOM 758 O O . ARG A 1 102 ? 44.561 6.925 -61.664 1.00 76.62 102 ARG A O 1
ATOM 765 N N . VAL A 1 103 ? 44.250 5.664 -59.827 1.00 71.81 103 VAL A N 1
ATOM 766 C CA . VAL A 1 103 ? 45.265 4.652 -60.169 1.00 71.81 103 VAL A CA 1
ATOM 767 C C . VAL A 1 103 ? 44.889 3.888 -61.437 1.00 71.81 103 VAL A C 1
ATOM 769 O O . VAL A 1 103 ? 45.740 3.626 -62.281 1.00 71.81 103 VAL A O 1
ATOM 772 N N . LEU A 1 104 ? 43.609 3.547 -61.598 1.00 75.00 104 LEU A N 1
ATOM 773 C CA . LEU A 1 104 ? 43.121 2.877 -62.804 1.00 75.00 104 LEU A CA 1
ATOM 774 C C . LEU A 1 104 ? 42.989 3.835 -63.998 1.00 75.00 104 LEU A C 1
ATOM 776 O O . LEU A 1 104 ? 42.867 3.371 -65.133 1.00 75.00 104 LEU A O 1
ATOM 780 N N . GLY A 1 105 ? 42.991 5.150 -63.758 1.00 75.12 105 GLY A N 1
ATOM 781 C CA . GLY A 1 105 ? 42.783 6.170 -64.784 1.00 75.12 105 GLY A CA 1
ATOM 782 C C . GLY A 1 105 ? 41.423 6.037 -65.466 1.00 75.12 105 GLY A C 1
ATOM 783 O O . GLY A 1 105 ? 41.347 6.116 -66.689 1.00 75.12 105 GLY A O 1
ATOM 784 N N . VAL A 1 106 ? 40.370 5.734 -64.701 1.00 82.12 106 VAL A N 1
ATOM 785 C CA . VAL A 1 106 ? 39.010 5.560 -65.236 1.00 82.12 106 VAL A CA 1
ATOM 786 C C . VAL A 1 106 ? 38.281 6.894 -65.321 1.00 82.12 106 VAL A C 1
ATOM 788 O O . VAL A 1 106 ? 38.495 7.786 -64.501 1.00 82.12 106 VAL A O 1
ATOM 791 N N . SER A 1 107 ? 37.365 7.008 -66.282 1.00 80.50 107 SER A N 1
ATOM 792 C CA . SER A 1 107 ? 36.551 8.214 -66.442 1.00 80.50 107 SER A CA 1
ATOM 793 C C . SER A 1 107 ? 35.634 8.456 -65.237 1.00 80.50 107 SER A C 1
ATOM 795 O O . SER A 1 107 ? 35.436 9.606 -64.847 1.00 80.50 107 SER A O 1
ATOM 797 N N . ARG A 1 108 ? 35.045 7.400 -64.651 1.00 83.94 108 ARG A N 1
ATOM 798 C CA . ARG A 1 108 ? 34.205 7.495 -63.440 1.00 83.94 108 ARG A CA 1
ATOM 799 C C . ARG A 1 108 ? 34.279 6.216 -62.599 1.00 83.94 108 ARG A C 1
ATOM 801 O O . ARG A 1 108 ? 34.369 5.112 -63.140 1.00 83.94 108 ARG A O 1
ATOM 808 N N . ALA A 1 109 ? 34.168 6.364 -61.282 1.00 83.56 109 ALA A N 1
ATOM 809 C CA . ALA A 1 109 ? 34.018 5.274 -60.318 1.00 83.56 109 ALA A CA 1
ATOM 810 C C . ALA A 1 109 ? 32.786 5.521 -59.436 1.00 83.56 109 ALA A C 1
ATOM 812 O O . ALA A 1 109 ? 32.549 6.644 -59.000 1.00 83.56 109 ALA A O 1
ATOM 813 N N . MET A 1 110 ? 31.988 4.490 -59.171 1.00 83.88 110 MET A N 1
ATOM 814 C CA . MET A 1 110 ? 30.727 4.607 -58.436 1.00 83.88 110 MET A CA 1
ATOM 815 C C . MET A 1 110 ? 30.561 3.476 -57.422 1.00 83.88 110 MET A C 1
ATOM 817 O O . MET A 1 110 ? 30.959 2.339 -57.678 1.00 83.88 110 MET A O 1
ATOM 821 N N . LEU A 1 111 ? 29.907 3.784 -56.300 1.00 85.38 111 LEU A N 1
ATOM 822 C CA . LEU A 1 111 ? 29.352 2.790 -55.383 1.00 85.38 111 LEU A CA 1
ATOM 823 C C . LEU A 1 111 ? 27.827 2.807 -55.472 1.00 85.38 111 LEU A C 1
ATOM 825 O O . LEU A 1 111 ? 27.165 3.820 -55.200 1.00 85.38 111 LEU A O 1
ATOM 829 N N . CYS A 1 112 ? 27.265 1.654 -55.796 1.00 82.69 112 CYS A N 1
ATOM 830 C CA . CYS A 1 112 ? 25.836 1.432 -55.875 1.00 82.69 112 CYS A CA 1
ATOM 831 C C . CYS A 1 112 ? 25.369 0.467 -54.777 1.00 82.69 112 CYS A C 1
ATOM 833 O O . CYS A 1 112 ? 26.097 -0.449 -54.409 1.00 82.69 112 CYS A O 1
ATOM 835 N N . ARG A 1 113 ? 24.145 0.646 -54.274 1.00 83.44 113 ARG A N 1
ATOM 836 C CA . ARG A 1 113 ? 23.498 -0.257 -53.312 1.00 83.44 113 ARG A CA 1
ATOM 837 C C . ARG A 1 113 ? 22.335 -0.983 -53.973 1.00 83.44 113 ARG A C 1
ATOM 839 O O . ARG A 1 113 ? 21.505 -0.348 -54.629 1.00 83.44 113 ARG A O 1
ATOM 846 N N . TYR A 1 114 ? 22.248 -2.292 -53.772 1.00 80.56 114 TYR A N 1
ATOM 847 C CA . TYR A 1 114 ? 21.108 -3.082 -54.215 1.00 80.56 114 TYR A CA 1
ATOM 848 C C . TYR A 1 114 ? 19.924 -2.937 -53.249 1.00 80.56 114 TYR A C 1
ATOM 850 O O . TYR A 1 114 ? 20.071 -2.919 -52.030 1.00 80.56 114 TYR A O 1
ATOM 858 N N . ARG A 1 115 ? 18.712 -2.850 -53.803 1.00 71.81 115 ARG A N 1
ATOM 859 C CA . ARG A 1 115 ? 17.437 -2.984 -53.085 1.00 71.81 115 ARG A CA 1
ATOM 860 C C . ARG A 1 115 ? 16.518 -3.952 -53.830 1.00 71.81 115 ARG A C 1
ATOM 862 O O . ARG A 1 115 ? 16.716 -4.220 -55.014 1.00 71.81 115 ARG A O 1
ATOM 869 N N . ASN A 1 116 ? 15.500 -4.465 -53.135 1.00 69.31 116 ASN A N 1
ATOM 870 C CA . ASN A 1 116 ? 14.481 -5.364 -53.693 1.00 69.31 116 ASN A CA 1
ATOM 871 C C . ASN A 1 116 ? 15.074 -6.602 -54.394 1.00 69.31 116 ASN A C 1
ATOM 873 O O . ASN A 1 116 ? 14.708 -6.888 -55.533 1.00 69.31 116 ASN A O 1
ATOM 877 N N . GLN A 1 117 ? 16.001 -7.312 -53.732 1.00 66.31 117 GLN A N 1
ATOM 878 C CA . GLN A 1 117 ? 16.659 -8.516 -54.276 1.00 66.31 117 GLN A CA 1
ATOM 879 C C . GLN A 1 117 ? 17.270 -8.274 -55.670 1.00 66.31 117 GLN A C 1
ATOM 881 O O . GLN A 1 117 ? 16.953 -8.968 -56.628 1.00 66.31 117 GLN A O 1
ATOM 886 N N . GLY A 1 118 ? 18.069 -7.214 -55.822 1.00 62.22 118 GLY A N 1
ATOM 887 C CA . GLY A 1 118 ? 18.778 -6.953 -57.079 1.00 62.22 118 GLY A CA 1
ATOM 888 C C . GLY A 1 118 ? 18.024 -6.164 -58.145 1.00 62.22 118 GLY A C 1
ATOM 889 O O . GLY A 1 118 ? 18.640 -5.670 -59.086 1.00 62.22 118 GLY A O 1
ATOM 890 N N . ARG A 1 119 ? 16.702 -6.001 -58.001 1.00 64.06 119 ARG A N 1
ATOM 891 C CA . ARG A 1 119 ? 15.842 -5.361 -59.015 1.00 64.06 119 ARG A CA 1
ATOM 892 C C . ARG A 1 119 ? 16.012 -3.853 -59.117 1.00 64.06 119 ARG A C 1
ATOM 894 O O . ARG A 1 119 ? 15.596 -3.246 -60.101 1.00 64.06 119 ARG A O 1
ATOM 901 N N . THR A 1 120 ? 16.569 -3.236 -58.086 1.00 66.94 120 THR A N 1
ATOM 902 C CA . THR A 1 120 ? 16.752 -1.793 -58.023 1.00 66.94 120 THR A CA 1
ATOM 903 C C . THR A 1 120 ? 18.159 -1.481 -57.557 1.00 66.94 120 THR A C 1
ATOM 905 O O . THR A 1 120 ? 18.591 -1.974 -56.515 1.00 66.94 120 THR A O 1
ATOM 908 N N . VAL A 1 121 ? 18.844 -0.621 -58.305 1.00 71.38 121 VAL A N 1
ATOM 909 C CA . VAL A 1 121 ? 20.190 -0.155 -57.979 1.00 71.38 121 VAL A CA 1
ATOM 910 C C . VAL A 1 121 ? 20.137 1.331 -57.645 1.00 71.38 121 VAL A C 1
ATOM 912 O O . VAL A 1 121 ? 19.697 2.147 -58.459 1.00 71.38 121 VAL A O 1
ATOM 915 N N . LEU A 1 122 ? 20.566 1.676 -56.430 1.00 72.94 122 LEU A N 1
ATOM 916 C CA . LEU A 1 122 ? 20.649 3.051 -55.942 1.00 7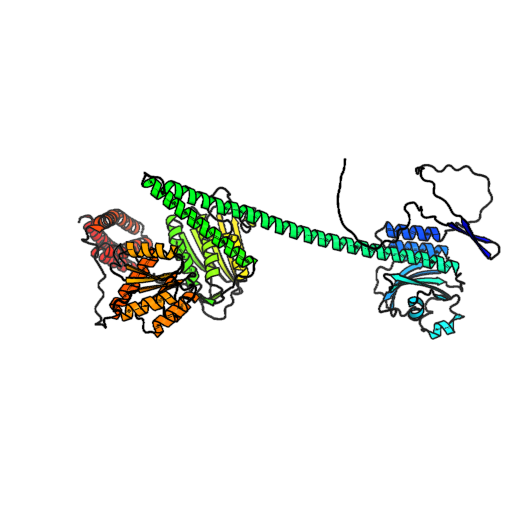2.94 122 LEU A CA 1
ATOM 917 C C . LEU A 1 122 ? 22.093 3.542 -56.037 1.00 72.94 122 LEU A C 1
ATOM 919 O O . LEU A 1 122 ? 23.009 2.883 -55.553 1.00 72.94 122 LEU A O 1
ATOM 923 N N . HIS A 1 123 ? 22.304 4.712 -56.630 1.00 71.69 123 HIS A N 1
ATOM 924 C CA . HIS A 1 123 ? 23.625 5.332 -56.713 1.00 71.69 123 HIS A CA 1
ATOM 925 C C . HIS A 1 123 ? 23.905 6.094 -55.413 1.00 71.69 123 HIS A C 1
ATOM 927 O O . HIS A 1 123 ? 23.145 6.997 -55.070 1.00 71.69 123 HIS A O 1
ATOM 933 N N . THR A 1 124 ? 24.968 5.729 -54.689 1.00 71.75 124 THR A N 1
ATOM 934 C CA . THR A 1 124 ? 25.266 6.311 -53.364 1.00 71.75 124 THR A CA 1
ATOM 935 C C . THR A 1 124 ? 26.467 7.256 -53.388 1.00 71.75 124 THR A C 1
ATOM 937 O O . THR A 1 124 ? 26.420 8.322 -52.781 1.00 71.75 124 THR A O 1
ATOM 940 N N . HIS A 1 125 ? 27.528 6.895 -54.112 1.00 79.50 125 HIS A N 1
ATOM 941 C CA . HIS A 1 125 ? 28.764 7.676 -54.200 1.00 79.50 125 HIS A CA 1
ATOM 942 C C . HIS A 1 125 ? 29.303 7.641 -55.627 1.00 79.50 125 HIS A C 1
ATOM 944 O O . HIS A 1 125 ? 29.197 6.613 -56.301 1.00 79.50 125 HIS A O 1
ATOM 950 N N . GLU A 1 126 ? 29.900 8.744 -56.070 1.00 81.62 126 GLU A N 1
ATOM 951 C CA . GLU A 1 126 ? 30.513 8.868 -57.388 1.00 81.62 126 GLU A CA 1
ATOM 952 C C . GLU A 1 126 ? 31.817 9.669 -57.309 1.00 81.62 126 GLU A C 1
ATOM 954 O O . GLU A 1 126 ? 31.939 10.629 -56.550 1.00 81.62 126 GLU A O 1
ATOM 959 N N . TRP A 1 127 ? 32.786 9.277 -58.127 1.00 84.38 127 TRP A N 1
ATOM 960 C CA . TRP A 1 127 ? 34.039 9.980 -58.334 1.00 84.38 127 TRP A CA 1
ATOM 961 C C . TRP A 1 127 ? 34.336 10.109 -59.832 1.00 84.38 127 TRP A C 1
ATOM 963 O O . TRP A 1 127 ? 34.141 9.151 -60.587 1.00 84.38 127 TRP A O 1
ATOM 973 N N . SER A 1 128 ? 34.840 11.271 -60.258 1.00 80.81 128 SER A N 1
ATOM 974 C CA . SER A 1 128 ? 35.386 11.487 -61.604 1.00 80.81 128 SER A CA 1
ATOM 975 C C . SER A 1 128 ? 36.607 12.427 -61.587 1.00 80.81 128 SER A C 1
ATOM 977 O O . SER A 1 128 ? 36.731 13.247 -60.673 1.00 80.81 128 SER A O 1
ATOM 979 N N . PRO A 1 129 ? 37.506 12.358 -62.590 1.00 72.50 129 PRO A N 1
ATOM 980 C CA . PRO A 1 129 ? 38.685 13.225 -62.673 1.00 72.50 129 PRO A CA 1
ATOM 981 C C . PRO A 1 129 ? 38.353 14.720 -62.811 1.00 72.50 129 PRO A C 1
ATOM 983 O O . PRO A 1 129 ? 39.040 15.552 -62.230 1.00 72.50 129 PRO A O 1
ATOM 986 N N . GLU A 1 130 ? 37.302 15.056 -63.571 1.00 65.12 130 GLU A N 1
ATOM 987 C CA . GLU A 1 130 ? 36.887 16.439 -63.875 1.00 65.12 130 GLU A CA 1
ATOM 988 C C . GLU A 1 130 ? 35.967 17.040 -62.794 1.00 65.12 130 GLU A C 1
ATOM 990 O O . GLU A 1 130 ? 35.933 18.256 -62.619 1.00 65.12 130 GLU A O 1
ATOM 995 N N . GLY A 1 131 ? 35.207 16.201 -62.077 1.00 58.59 131 GLY A N 1
ATOM 996 C CA . GLY A 1 131 ? 34.169 16.625 -61.127 1.00 58.59 131 GLY A CA 1
ATOM 997 C C . GLY A 1 131 ? 34.502 16.423 -59.646 1.00 58.59 131 GLY A C 1
ATOM 998 O O . GLY A 1 131 ? 33.731 16.865 -58.797 1.00 58.59 131 GLY A O 1
ATOM 999 N N . GLY A 1 132 ? 35.623 15.771 -59.317 1.00 61.25 132 GLY A N 1
ATOM 1000 C CA . GLY A 1 132 ? 36.000 15.457 -57.937 1.00 61.25 132 GLY A CA 1
ATOM 1001 C C . GLY A 1 132 ? 35.153 14.347 -57.297 1.00 61.25 132 GLY A C 1
ATOM 1002 O O . GLY A 1 132 ? 34.525 13.535 -57.980 1.00 61.25 132 GLY A O 1
ATOM 1003 N N . GLU A 1 133 ? 35.174 14.276 -55.962 1.00 57.81 133 GLU A N 1
ATOM 1004 C CA . GLU A 1 133 ? 34.327 13.369 -55.174 1.00 57.81 133 GLU A CA 1
ATOM 1005 C C . GLU A 1 133 ? 32.936 13.989 -54.994 1.00 57.81 133 GLU A C 1
ATOM 1007 O O . GLU A 1 133 ? 32.791 15.047 -54.383 1.00 57.81 133 GLU A O 1
ATOM 1012 N N . ILE A 1 134 ? 31.900 13.320 -55.501 1.00 57.47 134 ILE A N 1
ATOM 1013 C CA . ILE A 1 134 ? 30.509 13.734 -55.317 1.00 57.47 134 ILE A CA 1
ATOM 1014 C C . ILE A 1 134 ? 29.839 12.701 -54.412 1.00 57.47 134 ILE A C 1
ATOM 1016 O O . ILE A 1 134 ? 29.379 11.644 -54.855 1.00 57.47 134 ILE A O 1
ATOM 1020 N N . HIS A 1 135 ? 29.761 13.016 -53.119 1.00 50.62 135 HIS A N 1
ATOM 1021 C CA . HIS A 1 135 ? 28.830 12.334 -52.228 1.00 50.62 135 HIS A CA 1
ATOM 1022 C C . HIS A 1 135 ? 27.432 12.913 -52.460 1.00 50.62 135 HIS A C 1
ATOM 1024 O O . HIS A 1 135 ? 27.242 14.126 -52.381 1.00 50.62 135 HIS A O 1
ATOM 1030 N N . ARG A 1 136 ? 26.448 12.061 -52.763 1.00 54.91 136 ARG A N 1
ATOM 1031 C CA . ARG A 1 136 ? 25.037 12.464 -52.805 1.00 54.91 136 ARG A CA 1
ATOM 1032 C C . ARG A 1 136 ? 24.364 11.985 -51.516 1.00 54.91 136 ARG A C 1
ATOM 1034 O O . ARG A 1 136 ? 23.840 10.869 -51.514 1.00 54.91 136 ARG A O 1
ATOM 1041 N N . PRO A 1 137 ? 24.352 12.788 -50.435 1.00 43.97 137 PRO A N 1
ATOM 1042 C CA . PRO A 1 137 ? 23.505 12.510 -49.286 1.00 43.97 137 PRO A CA 1
ATOM 1043 C C . PRO A 1 137 ? 22.061 12.778 -49.732 1.00 43.97 137 PRO A C 1
ATOM 1045 O O . PRO A 1 137 ? 21.613 13.915 -49.766 1.00 43.97 137 PRO A O 1
ATOM 1048 N N . GLU A 1 138 ? 21.408 11.731 -50.237 1.00 45.22 138 GLU A N 1
ATOM 1049 C CA . GLU A 1 138 ? 20.012 11.664 -50.695 1.00 45.22 138 GLU A CA 1
ATOM 1050 C C . GLU A 1 138 ? 19.367 12.951 -51.269 1.00 45.22 138 GLU A C 1
ATOM 1052 O O . GLU A 1 138 ? 18.745 13.732 -50.553 1.00 45.22 138 GLU A O 1
ATOM 1057 N N . PRO A 1 139 ? 19.257 13.051 -52.604 1.00 40.03 139 PRO A N 1
ATOM 1058 C CA . PRO A 1 139 ? 18.042 13.511 -53.260 1.00 40.03 139 PRO A CA 1
ATOM 1059 C C . PRO A 1 139 ? 17.329 12.271 -53.813 1.00 40.03 139 PRO A C 1
ATOM 1061 O O . PRO A 1 139 ? 17.922 11.566 -54.625 1.00 40.03 139 PRO A O 1
ATOM 1064 N N . ARG A 1 140 ? 16.110 11.966 -53.324 1.00 39.88 140 ARG A N 1
ATOM 1065 C CA . ARG A 1 140 ? 15.252 10.802 -53.679 1.00 39.88 140 ARG A CA 1
ATOM 1066 C C . ARG A 1 140 ? 15.871 9.888 -54.752 1.00 39.88 140 ARG A C 1
ATOM 1068 O O . ARG A 1 140 ? 15.778 10.221 -55.938 1.00 39.88 140 ARG A O 1
ATOM 1075 N N . PRO A 1 141 ? 16.500 8.763 -54.376 1.00 50.47 141 PRO A N 1
ATOM 1076 C CA . PRO A 1 141 ? 17.196 7.946 -55.351 1.00 50.47 141 PRO A CA 1
ATOM 1077 C C . PRO A 1 141 ? 16.162 7.398 -56.333 1.00 50.47 141 PRO A C 1
ATOM 1079 O O . PRO A 1 141 ? 15.240 6.685 -55.936 1.00 50.47 141 PRO A O 1
ATOM 1082 N N . GLN A 1 142 ? 16.269 7.776 -57.608 1.00 53.34 142 GLN A N 1
ATOM 1083 C CA . GLN A 1 142 ? 15.404 7.201 -58.627 1.00 53.34 142 GLN A CA 1
ATOM 1084 C C . GLN A 1 142 ? 15.815 5.737 -58.790 1.00 53.34 142 GLN A C 1
ATOM 1086 O O . GLN A 1 142 ? 16.973 5.468 -59.122 1.00 53.34 142 GLN A O 1
ATOM 1091 N N . PRO A 1 143 ? 14.915 4.784 -58.497 1.00 56.34 143 PRO A N 1
ATOM 1092 C CA . PRO A 1 143 ? 15.213 3.378 -58.669 1.00 56.34 143 PRO A CA 1
ATOM 1093 C C . PRO A 1 143 ? 15.530 3.135 -60.144 1.00 56.34 143 PRO A C 1
ATOM 1095 O O . PRO A 1 143 ? 14.662 3.278 -61.000 1.00 56.34 143 PRO A O 1
ATOM 1098 N N . SER A 1 144 ? 16.784 2.797 -60.442 1.00 61.28 144 SER A N 1
ATOM 1099 C CA . SER A 1 144 ? 17.183 2.415 -61.791 1.00 61.28 144 SER A CA 1
ATOM 1100 C C . SER A 1 144 ? 17.215 0.894 -61.897 1.00 61.28 144 SER A C 1
ATOM 1102 O O . SER A 1 144 ? 17.628 0.200 -60.963 1.00 61.28 144 SER A O 1
ATOM 1104 N N . SER A 1 145 ? 16.809 0.371 -63.052 1.00 63.34 145 SER A N 1
ATOM 1105 C CA . SER A 1 145 ? 17.101 -1.009 -63.456 1.00 63.34 145 SER A CA 1
ATOM 1106 C C . SER A 1 145 ? 18.512 -1.138 -64.052 1.00 63.34 145 SER A C 1
ATOM 1108 O O . SER A 1 145 ? 18.860 -2.174 -64.626 1.00 63.34 145 SER A O 1
ATOM 1110 N N . ARG A 1 146 ? 19.342 -0.088 -63.944 1.00 66.06 146 ARG A N 1
ATOM 1111 C CA . ARG A 1 146 ? 20.718 -0.086 -64.443 1.00 66.06 146 ARG A CA 1
ATOM 1112 C C . ARG A 1 146 ? 21.490 -1.176 -63.699 1.00 66.06 146 ARG A C 1
ATOM 1114 O O . ARG A 1 146 ? 21.427 -1.259 -62.479 1.00 66.06 146 ARG A O 1
ATOM 1121 N N . TYR A 1 147 ? 22.158 -2.049 -64.450 1.00 70.25 147 TYR A N 1
ATOM 1122 C CA . TYR A 1 147 ? 22.857 -3.240 -63.938 1.00 70.25 147 TYR A CA 1
ATOM 1123 C C . TYR A 1 147 ? 21.971 -4.332 -63.309 1.00 70.25 147 TYR A C 1
ATOM 1125 O O . TYR A 1 147 ? 22.511 -5.332 -62.839 1.00 70.25 147 TYR A O 1
ATOM 1133 N N . ALA A 1 148 ? 20.635 -4.220 -63.348 1.00 68.38 148 ALA A N 1
ATOM 1134 C CA . ALA A 1 148 ? 19.744 -5.297 -62.890 1.00 68.38 148 ALA A CA 1
ATOM 1135 C C . ALA A 1 148 ? 19.960 -6.593 -63.693 1.00 68.38 148 ALA A C 1
ATOM 1137 O O . ALA A 1 148 ? 19.898 -7.689 -63.153 1.00 68.38 148 ALA A O 1
ATOM 1138 N N . TRP A 1 149 ? 20.308 -6.454 -64.972 1.00 73.25 149 TRP A N 1
ATOM 1139 C CA . TRP A 1 149 ? 20.664 -7.551 -65.871 1.00 73.25 149 TRP A CA 1
ATOM 1140 C C . TRP A 1 149 ? 21.910 -8.339 -65.438 1.00 73.25 149 TRP A C 1
ATOM 1142 O O . TRP A 1 149 ? 22.046 -9.511 -65.773 1.00 73.25 149 TRP A O 1
ATOM 1152 N N . ALA A 1 150 ? 22.823 -7.704 -64.699 1.00 73.44 150 ALA A N 1
ATOM 1153 C CA . ALA A 1 150 ? 24.046 -8.332 -64.213 1.00 73.44 150 ALA A CA 1
ATOM 1154 C C . ALA A 1 150 ? 23.834 -9.043 -62.865 1.00 73.44 150 ALA A C 1
ATOM 1156 O O . ALA A 1 150 ? 24.757 -9.691 -62.373 1.00 73.44 150 ALA A O 1
ATOM 1157 N N . HIS A 1 151 ? 22.642 -8.933 -62.262 1.00 76.62 151 HIS A N 1
ATOM 1158 C CA . HIS A 1 151 ? 22.378 -9.419 -60.911 1.00 76.62 151 HIS A CA 1
ATOM 1159 C C . HIS A 1 151 ? 22.664 -10.918 -60.750 1.00 76.62 151 HIS A C 1
ATOM 1161 O O . HIS A 1 151 ? 23.385 -11.280 -59.829 1.00 76.62 151 HIS A O 1
ATOM 1167 N N . ASP A 1 152 ? 22.208 -11.770 -61.673 1.00 76.88 152 ASP A N 1
ATOM 1168 C CA . ASP A 1 152 ? 22.384 -13.233 -61.581 1.00 76.88 152 ASP A CA 1
ATOM 1169 C C . ASP A 1 152 ? 23.858 -13.677 -61.657 1.00 76.88 152 ASP A C 1
ATOM 1171 O O . ASP A 1 152 ? 24.247 -14.722 -61.130 1.00 76.88 152 ASP A O 1
ATOM 1175 N N . VAL A 1 153 ? 24.705 -12.896 -62.334 1.00 80.50 153 VAL A N 1
ATOM 1176 C CA . VAL A 1 153 ? 26.158 -13.129 -62.394 1.00 80.50 153 VAL A CA 1
ATOM 1177 C C . VAL A 1 153 ? 26.811 -12.632 -61.106 1.00 80.50 153 VAL A C 1
ATOM 1179 O O . VAL A 1 153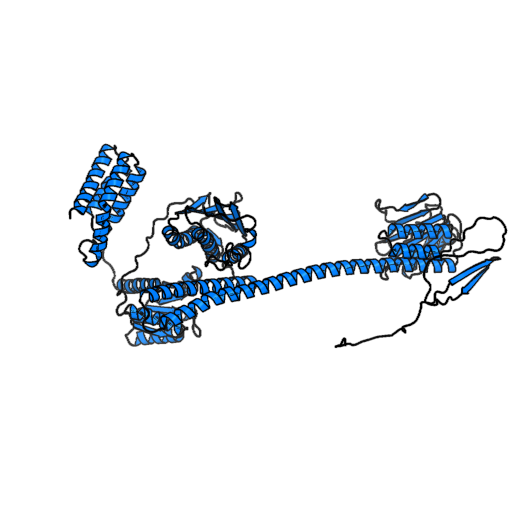 ? 27.547 -13.366 -60.450 1.00 80.50 153 VAL A O 1
ATOM 1182 N N . LEU A 1 154 ? 26.470 -11.412 -60.692 1.00 83.00 154 LEU A N 1
ATOM 1183 C CA . LEU A 1 154 ? 27.028 -10.766 -59.506 1.00 83.00 154 LEU A CA 1
ATOM 1184 C C . LEU A 1 154 ? 26.625 -11.478 -58.204 1.00 83.00 154 LEU A C 1
ATOM 1186 O O . LEU A 1 154 ? 27.423 -11.540 -57.273 1.00 83.00 154 LEU A O 1
ATOM 1190 N N . GLN A 1 155 ? 25.426 -12.067 -58.136 1.00 83.06 155 GLN A N 1
ATOM 1191 C CA . GLN A 1 155 ? 24.942 -12.841 -56.987 1.00 83.06 155 GLN A CA 1
ATOM 1192 C C . GLN A 1 155 ? 25.740 -14.134 -56.784 1.00 83.06 155 GLN A C 1
ATOM 1194 O O . GLN A 1 155 ? 25.886 -14.587 -55.652 1.00 83.06 155 GLN A O 1
ATOM 1199 N N . ARG A 1 156 ? 26.311 -14.699 -57.857 1.00 83.19 156 ARG A N 1
ATOM 1200 C CA . ARG A 1 156 ? 27.232 -15.847 -57.784 1.00 83.19 156 ARG A CA 1
ATOM 1201 C C . ARG A 1 156 ? 28.640 -15.458 -57.316 1.00 83.19 156 ARG A C 1
ATOM 1203 O O . ARG A 1 156 ? 29.498 -16.324 -57.196 1.00 83.19 156 ARG A O 1
ATOM 1210 N N . GLY A 1 157 ? 28.879 -14.172 -57.045 1.00 79.62 157 GLY A N 1
ATOM 1211 C CA . GLY A 1 157 ? 30.180 -13.642 -56.638 1.00 79.62 157 GLY A CA 1
ATOM 1212 C C . GLY A 1 157 ? 31.136 -13.382 -57.801 1.00 79.62 157 GLY A C 1
ATOM 1213 O O . GLY A 1 157 ? 32.283 -12.998 -57.581 1.00 79.62 157 GLY A O 1
ATOM 1214 N N . GLU A 1 158 ? 30.677 -13.562 -59.039 1.00 84.12 158 GLU A N 1
ATOM 1215 C CA . GLU A 1 158 ? 31.484 -13.353 -60.236 1.00 84.12 158 GLU A CA 1
ATOM 1216 C C . GLU A 1 158 ? 31.550 -11.856 -60.573 1.00 84.12 158 GLU A C 1
ATOM 1218 O O . GLU A 1 158 ? 30.537 -11.157 -60.602 1.00 84.12 158 GLU A O 1
ATOM 1223 N N . SER A 1 159 ? 32.753 -11.343 -60.841 1.00 85.75 159 SER A N 1
ATOM 1224 C CA . SER A 1 159 ? 32.941 -9.981 -61.353 1.00 85.75 159 SER A CA 1
ATOM 1225 C C . SER A 1 159 ? 32.719 -9.926 -62.856 1.00 85.75 159 SER A C 1
ATOM 1227 O O . SER A 1 159 ? 33.126 -10.834 -63.580 1.00 85.75 159 SER A O 1
ATOM 1229 N N . LEU A 1 160 ? 32.105 -8.844 -63.335 1.00 85.25 160 LEU A N 1
ATOM 1230 C CA . LEU A 1 160 ? 31.751 -8.706 -64.742 1.00 85.25 160 LEU A CA 1
ATOM 1231 C C . LEU A 1 160 ? 32.570 -7.604 -65.416 1.00 85.25 160 LEU A C 1
ATOM 1233 O O . LEU A 1 160 ? 32.523 -6.440 -65.020 1.00 85.25 160 LEU A O 1
ATOM 1237 N N . CYS A 1 161 ? 33.289 -7.985 -66.471 1.00 83.38 161 CYS A N 1
ATOM 1238 C CA . CYS A 1 161 ? 34.129 -7.097 -67.267 1.00 83.38 161 CYS A CA 1
ATOM 1239 C C . CYS A 1 161 ? 33.515 -6.921 -68.661 1.00 83.38 161 CYS A C 1
ATOM 1241 O O . CYS A 1 161 ? 33.404 -7.892 -69.410 1.00 83.38 161 CYS A O 1
ATOM 1243 N N . VAL A 1 162 ? 33.172 -5.692 -69.045 1.00 83.44 162 VAL A N 1
ATOM 1244 C CA . VAL A 1 162 ? 32.731 -5.361 -70.409 1.00 83.44 162 VAL A CA 1
ATOM 1245 C C . VAL A 1 162 ? 33.791 -4.462 -71.041 1.00 83.44 162 VAL A C 1
ATOM 1247 O O . VAL A 1 162 ? 33.823 -3.271 -70.743 1.00 83.44 162 VAL A O 1
ATOM 1250 N N . PRO A 1 163 ? 34.685 -5.005 -71.885 1.00 76.06 163 PRO A N 1
ATOM 1251 C CA . PRO A 1 163 ? 35.808 -4.240 -72.418 1.00 76.06 163 PRO A CA 1
ATOM 1252 C C . PRO A 1 163 ? 35.410 -3.233 -73.504 1.00 76.06 163 PRO A C 1
ATOM 1254 O O . PRO A 1 163 ? 36.089 -2.224 -73.677 1.00 76.06 163 PRO A O 1
ATOM 1257 N N . ASP A 1 164 ? 34.331 -3.520 -74.237 1.00 79.19 164 ASP A N 1
ATOM 1258 C CA . ASP A 1 164 ? 33.754 -2.650 -75.264 1.00 79.19 164 ASP A CA 1
ATOM 1259 C C . ASP A 1 164 ? 32.237 -2.894 -75.354 1.00 79.19 164 ASP A C 1
ATOM 1261 O O . ASP A 1 164 ? 31.798 -3.996 -75.714 1.00 79.19 164 ASP A O 1
ATOM 1265 N N . THR A 1 165 ? 31.430 -1.887 -75.021 1.00 69.19 165 THR A N 1
ATOM 1266 C CA . THR A 1 165 ? 29.963 -1.955 -75.060 1.00 69.19 165 THR A CA 1
ATOM 1267 C C . THR A 1 165 ? 29.419 -2.043 -76.483 1.00 69.19 165 THR A C 1
ATOM 1269 O O . THR A 1 165 ? 28.377 -2.666 -76.680 1.00 69.19 165 THR A O 1
ATOM 1272 N N . ASP A 1 166 ? 30.132 -1.517 -77.487 1.00 66.12 166 ASP A N 1
ATOM 1273 C CA . ASP A 1 166 ? 29.699 -1.537 -78.887 1.00 66.12 166 ASP A CA 1
ATOM 1274 C C . ASP A 1 166 ? 29.879 -2.911 -79.535 1.00 66.12 166 ASP A C 1
ATOM 1276 O O . ASP A 1 166 ? 29.018 -3.360 -80.294 1.00 66.12 166 ASP A O 1
ATOM 1280 N N . ARG A 1 167 ? 30.981 -3.602 -79.223 1.00 60.91 167 ARG A N 1
ATOM 1281 C CA . ARG A 1 167 ? 31.243 -4.972 -79.704 1.00 60.91 167 ARG A CA 1
ATOM 1282 C C . ARG A 1 167 ? 30.475 -6.034 -78.923 1.00 60.91 167 ARG A C 1
ATOM 1284 O O . ARG A 1 167 ? 30.180 -7.093 -79.466 1.00 60.91 167 ARG A O 1
ATOM 1291 N N . SER A 1 168 ? 30.110 -5.734 -77.679 1.00 58.00 168 SER A N 1
ATOM 1292 C CA . SER A 1 168 ? 29.350 -6.636 -76.803 1.00 58.00 168 SER A CA 1
ATOM 1293 C C . SER A 1 168 ? 27.832 -6.430 -76.901 1.00 58.00 168 SER A C 1
ATOM 1295 O O . SER A 1 168 ? 27.086 -7.001 -76.105 1.00 58.00 168 SER A O 1
ATOM 1297 N N . LYS A 1 169 ? 27.360 -5.640 -77.883 1.00 52.94 169 LYS A N 1
ATOM 1298 C CA . LYS A 1 169 ? 25.947 -5.262 -78.070 1.00 52.94 169 LYS A CA 1
ATOM 1299 C C . LYS A 1 169 ? 24.981 -6.444 -78.027 1.00 52.94 169 LYS A C 1
ATOM 1301 O O . LYS A 1 169 ? 23.931 -6.300 -77.425 1.00 52.94 169 LYS A O 1
ATOM 1306 N N . HIS A 1 170 ? 25.314 -7.607 -78.588 1.00 49.47 170 HIS A N 1
ATOM 1307 C CA . HIS A 1 170 ? 24.417 -8.774 -78.566 1.00 49.47 170 HIS A CA 1
ATOM 1308 C C . HIS A 1 170 ? 24.305 -9.444 -77.186 1.00 49.47 170 HIS A C 1
ATOM 1310 O O . HIS A 1 170 ? 23.210 -9.838 -76.796 1.00 49.47 170 HIS A O 1
ATOM 1316 N N . THR A 1 171 ? 25.396 -9.519 -76.418 1.00 50.94 171 THR A N 1
ATOM 1317 C CA . THR A 1 171 ? 25.415 -10.089 -75.057 1.00 50.94 171 THR A CA 1
ATOM 1318 C C . THR A 1 171 ? 24.770 -9.142 -74.043 1.00 50.94 171 THR A C 1
ATOM 1320 O O . THR A 1 171 ? 24.061 -9.576 -73.141 1.00 50.94 171 THR A O 1
ATOM 1323 N N . VAL A 1 172 ? 24.968 -7.834 -74.225 1.00 52.88 172 VAL A N 1
ATOM 1324 C CA . VAL A 1 172 ? 24.417 -6.779 -73.362 1.00 52.88 172 VAL A CA 1
ATOM 1325 C C . VAL A 1 172 ? 22.944 -6.484 -73.700 1.00 52.88 172 VAL A C 1
ATOM 1327 O O . VAL A 1 172 ? 22.138 -6.284 -72.795 1.00 52.88 172 VAL A O 1
ATOM 1330 N N . ALA A 1 173 ? 22.544 -6.531 -74.979 1.00 49.41 173 ALA A N 1
ATOM 1331 C CA . ALA A 1 173 ? 21.146 -6.361 -75.394 1.00 49.41 173 ALA A CA 1
ATOM 1332 C C . ALA A 1 173 ? 20.257 -7.568 -75.051 1.00 49.41 173 ALA A C 1
ATOM 1334 O O . ALA A 1 173 ? 19.062 -7.383 -74.838 1.00 49.41 173 ALA A O 1
ATOM 1335 N N . ALA A 1 174 ? 20.819 -8.779 -74.952 1.00 48.47 174 ALA A N 1
ATOM 1336 C CA . ALA A 1 174 ? 20.078 -9.974 -74.544 1.00 48.47 174 ALA A CA 1
ATOM 1337 C C . ALA A 1 174 ? 19.663 -9.972 -73.058 1.00 48.47 174 ALA A C 1
ATOM 1339 O O . ALA A 1 174 ? 18.774 -10.737 -72.695 1.00 48.47 174 ALA A O 1
ATOM 1340 N N . MET A 1 175 ? 20.263 -9.126 -72.205 1.00 50.12 175 MET A N 1
ATOM 1341 C CA . MET A 1 175 ? 19.982 -9.117 -70.760 1.00 50.12 175 MET A CA 1
ATOM 1342 C C . MET A 1 175 ? 19.313 -7.829 -70.228 1.00 50.12 175 MET A C 1
ATOM 1344 O O . MET A 1 175 ? 18.816 -7.848 -69.108 1.00 50.12 175 MET A O 1
ATOM 1348 N N . GLY A 1 176 ? 19.179 -6.737 -70.999 1.00 47.44 176 GLY A N 1
ATOM 1349 C CA . GLY A 1 176 ? 18.318 -5.598 -70.618 1.00 47.44 176 GLY A CA 1
ATOM 1350 C C . GLY A 1 176 ? 18.682 -4.250 -71.262 1.00 47.44 176 GLY A C 1
ATOM 1351 O O . GLY A 1 176 ? 19.812 -3.782 -71.168 1.00 47.44 176 GLY A O 1
ATOM 1352 N N . ALA A 1 177 ? 17.699 -3.589 -71.883 1.00 44.69 177 ALA A N 1
ATOM 1353 C CA . ALA A 1 177 ? 17.842 -2.455 -72.811 1.00 44.69 177 ALA A CA 1
ATOM 1354 C C . ALA A 1 177 ? 18.132 -1.058 -72.194 1.00 44.69 177 ALA A C 1
ATOM 1356 O O . ALA A 1 177 ? 17.642 -0.053 -72.697 1.00 44.69 177 ALA A O 1
ATOM 1357 N N . GLY A 1 178 ? 18.918 -0.956 -71.119 1.00 49.81 178 GLY A N 1
ATOM 1358 C CA . GLY A 1 178 ? 19.064 0.300 -70.356 1.00 49.81 178 GLY A CA 1
ATOM 1359 C C . GLY A 1 178 ? 20.453 0.947 -70.325 1.00 49.81 178 GLY A C 1
ATOM 1360 O O . GLY A 1 178 ? 20.756 1.607 -69.335 1.00 49.81 178 GLY A O 1
ATOM 1361 N N . LEU A 1 179 ? 21.341 0.707 -71.302 1.00 50.59 179 LEU A N 1
ATOM 1362 C CA . LEU A 1 179 ? 22.787 0.840 -71.042 1.00 50.59 179 LEU A CA 1
ATOM 1363 C C . LEU A 1 179 ? 23.560 2.031 -71.636 1.00 50.59 179 LEU A C 1
ATOM 1365 O O . LEU A 1 179 ? 24.741 2.152 -71.334 1.00 50.59 179 LEU A O 1
ATOM 1369 N N . LEU A 1 180 ? 22.976 2.915 -72.450 1.00 52.47 180 LEU A N 1
ATOM 1370 C CA . LEU A 1 180 ? 23.783 3.869 -73.243 1.00 52.47 180 LEU A CA 1
ATOM 1371 C C . LEU A 1 180 ? 23.332 5.337 -73.168 1.00 52.47 180 LEU A C 1
ATOM 1373 O O . LEU A 1 180 ? 23.429 6.057 -74.154 1.00 52.47 180 LEU A O 1
ATOM 1377 N N . GLU A 1 181 ? 22.887 5.826 -72.009 1.00 47.84 181 GLU A N 1
ATOM 1378 C CA . GLU A 1 181 ? 22.559 7.260 -71.875 1.00 47.84 181 GLU A CA 1
ATOM 1379 C C . GLU A 1 181 ? 23.787 8.175 -71.649 1.00 47.84 181 GLU A C 1
ATOM 1381 O O . GLU A 1 181 ? 23.668 9.383 -71.816 1.00 47.84 181 GLU A O 1
ATOM 1386 N N . ALA A 1 182 ? 24.978 7.645 -71.313 1.00 53.66 182 ALA A N 1
ATOM 1387 C CA . ALA A 1 182 ? 26.127 8.464 -70.869 1.00 53.66 182 ALA A CA 1
ATOM 1388 C C . ALA A 1 182 ? 27.418 8.375 -71.721 1.00 53.66 182 ALA A C 1
ATOM 1390 O O . ALA A 1 182 ? 28.430 8.964 -71.344 1.00 53.66 182 ALA A O 1
ATOM 1391 N N . GLY A 1 183 ? 27.417 7.651 -72.848 1.00 60.88 183 GLY A N 1
ATOM 1392 C CA . GLY A 1 183 ? 28.600 7.537 -73.724 1.00 60.88 183 GLY A CA 1
ATOM 1393 C C . GLY A 1 183 ? 29.750 6.669 -73.177 1.00 60.88 183 GLY A C 1
ATOM 1394 O O . GLY A 1 183 ? 30.893 6.828 -73.597 1.00 60.88 183 GLY A O 1
ATOM 1395 N N . GLU A 1 184 ? 29.470 5.765 -72.236 1.00 73.88 184 GLU A N 1
ATOM 1396 C CA . GLU A 1 184 ? 30.446 4.829 -71.656 1.00 73.88 184 GLU A CA 1
ATOM 1397 C C . GLU A 1 184 ? 30.709 3.646 -72.611 1.00 73.88 184 GLU A C 1
ATOM 1399 O O . GLU A 1 184 ? 29.775 2.984 -73.077 1.00 73.88 184 GLU A O 1
ATOM 1404 N N . ARG A 1 185 ? 31.987 3.360 -72.895 1.00 76.00 185 ARG A N 1
ATOM 1405 C CA . ARG A 1 185 ? 32.422 2.289 -73.807 1.00 76.00 185 ARG A CA 1
ATOM 1406 C C . ARG A 1 185 ? 33.024 1.080 -73.102 1.00 76.00 185 ARG A C 1
ATOM 1408 O O . ARG A 1 185 ? 33.031 0.011 -73.693 1.00 76.00 185 ARG A O 1
ATOM 1415 N N . SER A 1 186 ? 33.461 1.193 -71.850 1.00 82.12 186 SER A N 1
ATOM 1416 C CA . SER A 1 186 ? 33.945 0.055 -71.052 1.00 82.12 186 SER A CA 1
ATOM 1417 C C . SER A 1 186 ? 33.430 0.121 -69.617 1.00 82.12 186 SER A C 1
ATOM 1419 O O . SER A 1 186 ? 33.256 1.215 -69.078 1.00 82.12 186 SER A O 1
ATOM 1421 N N . MET A 1 187 ? 33.181 -1.037 -68.994 1.00 85.69 187 MET A N 1
ATOM 1422 C CA . MET A 1 187 ? 32.762 -1.119 -67.591 1.00 85.69 187 MET A CA 1
ATOM 1423 C C . MET A 1 187 ? 33.354 -2.326 -66.850 1.00 85.69 187 MET A C 1
ATOM 1425 O O . MET A 1 187 ? 33.545 -3.396 -67.432 1.00 85.69 187 MET A O 1
ATOM 1429 N N . LEU A 1 188 ? 33.571 -2.161 -65.548 1.00 86.44 188 LEU A N 1
ATOM 1430 C CA . LEU A 1 188 ? 33.911 -3.213 -64.595 1.00 86.44 188 LEU A CA 1
ATOM 1431 C C . LEU A 1 188 ? 32.948 -3.149 -63.407 1.00 86.44 188 LEU A C 1
ATOM 1433 O O . LEU A 1 188 ? 32.796 -2.102 -62.778 1.00 86.44 188 LEU A O 1
ATOM 1437 N N . LEU A 1 189 ? 32.319 -4.282 -63.106 1.00 87.94 189 LEU A N 1
ATOM 1438 C CA . LEU A 1 189 ? 31.316 -4.440 -62.057 1.00 87.94 189 LEU A CA 1
ATOM 1439 C C . LEU A 1 189 ? 31.834 -5.426 -61.006 1.00 87.94 189 LEU A C 1
ATOM 1441 O O . LEU A 1 189 ? 32.075 -6.597 -61.317 1.00 87.94 189 LEU A O 1
ATOM 1445 N N . LEU A 1 190 ? 31.999 -4.954 -59.769 1.00 88.88 190 LEU A N 1
ATOM 1446 C CA . LEU A 1 190 ? 32.533 -5.737 -58.654 1.00 88.88 190 LEU A CA 1
ATOM 1447 C C . LEU A 1 190 ? 31.494 -5.849 -57.524 1.00 88.88 190 LEU A C 1
ATOM 1449 O O . LEU A 1 190 ? 31.151 -4.829 -56.914 1.00 88.88 190 LEU A O 1
ATOM 1453 N N . PRO A 1 191 ? 30.979 -7.057 -57.230 1.00 89.06 191 PRO A N 1
ATOM 1454 C CA . PRO A 1 191 ? 29.981 -7.250 -56.186 1.00 89.06 191 PRO A CA 1
ATOM 1455 C C . PRO A 1 191 ? 30.587 -7.107 -54.783 1.00 89.06 191 PRO A C 1
ATOM 1457 O O . PRO A 1 191 ? 31.712 -7.538 -54.532 1.00 89.06 191 PRO A O 1
ATOM 1460 N N . VAL A 1 192 ? 29.820 -6.533 -53.854 1.00 87.62 192 VAL A N 1
ATOM 1461 C CA . VAL A 1 192 ? 30.171 -6.416 -52.432 1.00 87.62 192 VAL A CA 1
ATOM 1462 C C . VAL A 1 192 ? 29.170 -7.209 -51.607 1.00 87.62 192 VAL A C 1
ATOM 1464 O O . VAL A 1 192 ? 27.981 -6.876 -51.562 1.00 87.62 192 VAL A O 1
ATOM 1467 N N . PHE A 1 193 ? 29.667 -8.235 -50.924 1.00 85.62 193 PHE A N 1
ATOM 1468 C CA . PHE A 1 193 ? 28.871 -9.046 -50.014 1.00 85.62 193 PHE A CA 1
ATOM 1469 C C . PHE A 1 193 ? 29.030 -8.532 -48.590 1.00 85.62 193 PHE A C 1
ATOM 1471 O O . PHE A 1 193 ? 30.149 -8.291 -48.154 1.00 85.62 193 PHE A O 1
ATOM 1478 N N . ILE A 1 194 ? 27.914 -8.355 -47.891 1.00 84.00 194 ILE A N 1
ATOM 1479 C CA . ILE A 1 194 ? 27.867 -8.051 -46.460 1.00 84.00 194 ILE A CA 1
ATOM 1480 C C . ILE A 1 194 ? 26.948 -9.105 -45.837 1.00 84.00 194 ILE A C 1
ATOM 1482 O O . ILE A 1 194 ? 25.812 -9.265 -46.284 1.00 84.00 194 ILE A O 1
ATOM 1486 N N . PHE A 1 195 ? 27.443 -9.853 -44.852 1.00 83.56 195 PHE A N 1
ATOM 1487 C CA . PHE A 1 195 ? 26.764 -11.000 -44.238 1.00 83.56 195 PHE A CA 1
ATOM 1488 C C . PHE A 1 195 ? 26.259 -12.019 -45.279 1.00 83.56 195 PHE A C 1
ATOM 1490 O O . PHE A 1 195 ? 25.084 -12.389 -45.284 1.00 83.56 195 PHE A O 1
ATOM 1497 N N . ASP A 1 196 ? 27.136 -12.414 -46.210 1.00 83.69 196 ASP A N 1
ATOM 1498 C CA . ASP A 1 196 ? 26.858 -13.351 -47.316 1.00 83.69 196 ASP A CA 1
ATOM 1499 C C . ASP A 1 196 ? 25.709 -12.937 -48.256 1.00 83.69 196 ASP A C 1
ATOM 1501 O O . ASP A 1 196 ? 25.176 -13.742 -49.024 1.00 83.69 196 ASP A O 1
ATOM 1505 N N . ARG A 1 197 ? 25.328 -11.655 -48.247 1.00 86.44 197 ARG A N 1
ATOM 1506 C CA . ARG A 1 197 ? 24.322 -11.092 -49.154 1.00 86.44 197 ARG A CA 1
ATOM 1507 C C . ARG A 1 197 ? 24.934 -10.007 -50.021 1.00 86.44 197 ARG A C 1
ATOM 1509 O O . ARG A 1 197 ? 25.649 -9.141 -49.527 1.00 86.44 197 ARG A O 1
ATOM 1516 N N . LEU A 1 198 ? 24.619 -10.036 -51.315 1.00 85.12 198 LEU A N 1
ATOM 1517 C CA . LEU A 1 198 ? 24.996 -8.982 -52.253 1.00 85.12 198 LEU A CA 1
ATOM 1518 C C . LEU A 1 198 ? 24.277 -7.676 -51.873 1.00 85.12 198 LEU A C 1
ATOM 1520 O O . LEU A 1 198 ? 23.096 -7.508 -52.175 1.00 85.12 198 LEU A O 1
ATOM 1524 N N . ASP A 1 199 ? 24.989 -6.774 -51.198 1.00 82.94 199 ASP A N 1
ATOM 1525 C CA . ASP A 1 199 ? 24.436 -5.524 -50.656 1.00 82.94 199 ASP A CA 1
ATOM 1526 C C . ASP A 1 199 ? 24.848 -4.313 -51.504 1.00 82.94 199 ASP A C 1
ATOM 1528 O O . ASP A 1 199 ? 24.018 -3.463 -51.834 1.00 82.94 199 ASP A O 1
ATOM 1532 N N . ASN A 1 200 ? 26.115 -4.257 -51.931 1.00 86.94 200 ASN A N 1
ATOM 1533 C CA . ASN A 1 200 ? 26.644 -3.147 -52.727 1.00 86.94 200 ASN A CA 1
ATOM 1534 C C . ASN A 1 200 ? 27.346 -3.636 -54.001 1.00 86.94 200 ASN A C 1
ATOM 1536 O O . ASN A 1 200 ? 27.618 -4.821 -54.184 1.00 86.94 200 ASN A O 1
ATOM 1540 N N . LEU A 1 201 ? 27.626 -2.700 -54.898 1.00 86.31 201 LEU A N 1
ATOM 1541 C CA . LEU A 1 201 ? 28.230 -2.923 -56.202 1.00 86.31 201 LEU A CA 1
ATOM 1542 C C . LEU A 1 201 ? 29.163 -1.754 -56.518 1.00 86.31 201 LEU A C 1
ATOM 1544 O O . LEU A 1 201 ? 28.710 -0.614 -56.630 1.00 86.31 201 LEU A O 1
ATOM 1548 N N . PHE A 1 202 ? 30.452 -2.033 -56.686 1.00 87.56 202 PHE A N 1
ATOM 1549 C CA . PHE A 1 202 ? 31.390 -1.061 -57.240 1.00 87.56 202 PHE A CA 1
ATOM 1550 C C . PHE A 1 202 ? 31.341 -1.107 -58.765 1.00 87.56 202 PHE A C 1
ATOM 1552 O O . PHE A 1 202 ? 31.364 -2.184 -59.365 1.00 87.56 202 PHE A O 1
ATOM 1559 N N . VAL A 1 203 ? 31.284 0.069 -59.385 1.00 86.38 203 VAL A N 1
ATOM 1560 C CA . VAL A 1 203 ? 31.186 0.222 -60.836 1.00 86.38 203 VAL A CA 1
ATOM 1561 C C . VAL A 1 203 ? 32.261 1.184 -61.318 1.00 86.38 203 VAL A C 1
ATOM 1563 O O . VAL A 1 203 ? 32.272 2.351 -60.932 1.00 86.38 203 VAL A O 1
ATOM 1566 N N . PHE A 1 204 ? 33.146 0.710 -62.187 1.00 86.62 204 PHE A N 1
ATOM 1567 C CA . PHE A 1 204 ? 34.163 1.530 -62.844 1.00 86.62 204 PHE A CA 1
ATOM 1568 C C . PHE A 1 204 ? 33.838 1.613 -64.327 1.00 86.62 204 PHE A C 1
ATOM 1570 O O . PHE A 1 204 ? 33.598 0.582 -64.952 1.00 86.62 204 PHE A O 1
ATOM 1577 N N . VAL A 1 205 ? 33.809 2.818 -64.893 1.00 85.38 205 VAL A N 1
ATOM 1578 C CA . VAL A 1 205 ? 33.424 3.032 -66.295 1.00 85.38 205 VAL A CA 1
ATOM 1579 C C . VAL A 1 205 ? 34.414 3.926 -67.017 1.00 85.38 205 VAL A C 1
ATOM 1581 O O . VAL A 1 205 ? 35.032 4.816 -66.425 1.00 85.38 205 VAL A O 1
ATOM 1584 N N . ASP A 1 206 ? 34.534 3.696 -68.319 1.00 82.44 206 ASP A N 1
ATOM 1585 C CA . ASP A 1 206 ? 35.405 4.465 -69.194 1.00 82.44 206 ASP A CA 1
ATOM 1586 C C . ASP A 1 206 ? 34.719 4.841 -70.511 1.00 82.44 206 ASP A C 1
ATOM 1588 O O . ASP A 1 206 ? 33.838 4.123 -70.990 1.00 82.44 206 ASP A O 1
ATOM 1592 N N . ARG A 1 207 ? 35.111 5.977 -71.097 1.00 80.88 207 ARG A N 1
ATOM 1593 C CA . ARG A 1 207 ? 34.583 6.472 -72.384 1.00 80.88 207 ARG A CA 1
ATOM 1594 C C . ARG A 1 207 ? 35.254 5.812 -73.590 1.00 80.88 207 ARG A C 1
ATOM 1596 O O . ARG A 1 207 ? 34.737 5.901 -74.701 1.00 80.88 207 ARG A O 1
ATOM 1603 N N . GLU A 1 208 ? 36.363 5.110 -73.376 1.00 80.44 208 GLU A N 1
ATOM 1604 C CA . GLU A 1 208 ? 37.081 4.353 -74.401 1.00 80.44 208 GLU A CA 1
ATOM 1605 C C . GLU A 1 208 ? 37.052 2.840 -74.116 1.00 80.44 208 GLU A C 1
ATOM 1607 O O . GLU A 1 208 ? 36.919 2.427 -72.959 1.00 80.44 208 GLU A O 1
ATOM 1612 N N . PRO A 1 209 ? 37.156 1.983 -75.151 1.00 80.75 209 PRO A N 1
ATOM 1613 C CA . PRO A 1 209 ? 37.315 0.548 -74.957 1.00 80.75 209 PRO A CA 1
ATOM 1614 C C . PRO A 1 209 ? 38.571 0.237 -74.138 1.00 80.75 209 PRO A C 1
ATOM 1616 O O . PRO A 1 209 ? 39.675 0.661 -74.480 1.00 80.75 209 PRO A O 1
ATOM 1619 N N . ARG A 1 210 ? 38.417 -0.558 -73.079 1.00 80.00 210 ARG A N 1
ATOM 1620 C CA . ARG A 1 210 ? 39.492 -0.872 -72.128 1.00 80.00 210 ARG A CA 1
ATOM 1621 C C . ARG A 1 210 ? 39.515 -2.356 -71.815 1.00 80.00 210 ARG A C 1
ATOM 1623 O O . ARG A 1 210 ? 38.490 -2.935 -71.470 1.00 80.00 210 ARG A O 1
ATOM 1630 N N . LYS A 1 211 ? 40.701 -2.967 -71.8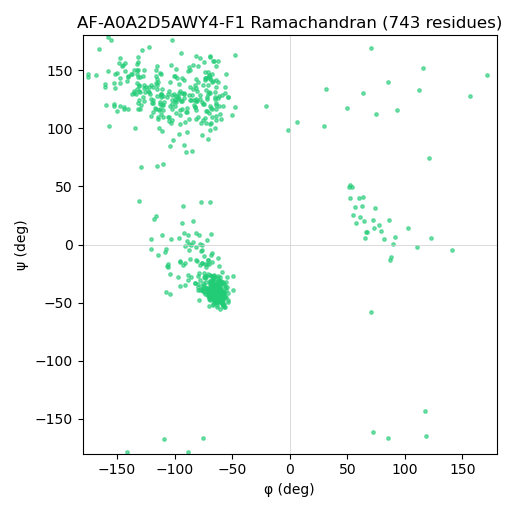70 1.00 79.00 211 LYS A N 1
ATOM 1631 C CA . LYS A 1 211 ? 40.913 -4.332 -71.372 1.00 79.00 211 LYS A CA 1
ATOM 1632 C C . LYS A 1 211 ? 41.159 -4.302 -69.865 1.00 79.00 211 LYS A C 1
ATOM 1634 O O . LYS A 1 211 ? 42.089 -3.647 -69.406 1.00 79.00 211 LYS A O 1
ATOM 1639 N N . TRP A 1 212 ? 40.350 -5.046 -69.120 1.00 81.06 212 TRP A N 1
ATOM 1640 C CA . TRP A 1 212 ? 40.520 -5.251 -67.682 1.00 81.06 212 TRP A CA 1
ATOM 1641 C C . TRP A 1 212 ? 41.391 -6.484 -67.457 1.00 81.06 212 TRP A C 1
ATOM 1643 O O . TRP A 1 212 ? 40.989 -7.586 -67.833 1.00 81.06 212 TRP A O 1
ATOM 1653 N N . SER A 1 213 ? 42.594 -6.306 -66.906 1.00 79.19 213 SER A N 1
ATOM 1654 C CA . SER A 1 213 ? 43.477 -7.442 -66.638 1.00 79.19 213 SER A CA 1
ATOM 1655 C C . SER A 1 213 ? 42.963 -8.248 -65.433 1.00 79.19 213 SER A C 1
ATOM 1657 O O . SER A 1 213 ? 42.448 -7.647 -64.481 1.00 79.19 213 SER A O 1
ATOM 1659 N N . PRO A 1 214 ? 43.082 -9.589 -65.441 1.00 75.94 214 PRO A N 1
ATOM 1660 C CA . PRO A 1 214 ? 42.660 -10.417 -64.312 1.00 75.94 214 PRO A CA 1
ATOM 1661 C C . PRO A 1 214 ? 43.338 -10.025 -62.993 1.00 75.94 214 PRO A C 1
ATOM 1663 O O . PRO A 1 214 ? 42.688 -10.026 -61.952 1.00 75.94 214 PRO A O 1
ATOM 1666 N N . GLU A 1 215 ? 44.610 -9.617 -63.033 1.00 74.44 215 GLU A N 1
ATOM 1667 C CA . GLU A 1 215 ? 45.375 -9.227 -61.843 1.00 74.44 215 GLU A CA 1
ATOM 1668 C C . GLU A 1 215 ? 44.786 -7.978 -61.177 1.00 74.44 215 GLU A C 1
ATOM 1670 O O . GLU A 1 215 ? 44.631 -7.932 -59.957 1.00 74.44 215 GLU A O 1
ATOM 1675 N N . VAL A 1 216 ? 44.400 -6.980 -61.980 1.00 72.75 216 VAL A N 1
ATOM 1676 C CA . VAL A 1 216 ? 43.759 -5.755 -61.486 1.00 72.75 216 VAL A CA 1
ATOM 1677 C C . VAL A 1 216 ? 42.404 -6.073 -60.856 1.00 72.75 216 VAL A C 1
ATOM 1679 O O . VAL A 1 216 ? 42.105 -5.575 -59.773 1.00 72.75 216 VAL A O 1
ATOM 1682 N N . VAL A 1 217 ? 41.602 -6.937 -61.485 1.00 78.94 217 VAL A N 1
ATOM 1683 C CA . VAL A 1 217 ? 40.300 -7.359 -60.940 1.00 78.94 217 VAL A CA 1
ATOM 1684 C C . VAL A 1 217 ? 40.474 -8.066 -59.593 1.00 78.94 217 VAL A C 1
ATOM 1686 O O . VAL A 1 217 ? 39.766 -7.733 -58.644 1.00 78.94 217 VAL A O 1
ATOM 1689 N N . SER A 1 218 ? 41.445 -8.975 -59.470 1.00 75.81 218 SER A N 1
ATOM 1690 C CA . SER A 1 218 ? 41.721 -9.682 -58.213 1.00 75.81 218 SER A CA 1
ATOM 1691 C C . SER A 1 218 ? 42.161 -8.747 -57.084 1.00 75.81 218 SER A C 1
ATOM 1693 O O . SER A 1 218 ? 41.693 -8.892 -55.954 1.00 75.81 218 SER A O 1
ATOM 1695 N N . ILE A 1 219 ? 43.014 -7.757 -57.369 1.00 71.94 219 ILE A N 1
ATOM 1696 C CA . ILE A 1 219 ? 43.427 -6.763 -56.364 1.00 71.94 219 ILE A CA 1
ATOM 1697 C C . ILE A 1 219 ? 42.215 -5.958 -55.882 1.00 71.94 219 ILE A C 1
ATOM 1699 O O . ILE A 1 219 ? 42.020 -5.801 -54.679 1.00 71.94 219 ILE A O 1
ATOM 1703 N N . LEU A 1 220 ? 41.354 -5.509 -56.798 1.00 76.25 220 LEU A N 1
ATOM 1704 C CA . LEU A 1 220 ? 40.155 -4.750 -56.441 1.00 76.25 220 LEU A CA 1
ATOM 1705 C C . LEU A 1 220 ? 39.156 -5.572 -55.621 1.00 76.25 220 LEU A C 1
ATOM 1707 O O . LEU A 1 220 ? 38.581 -5.058 -54.663 1.00 76.25 220 LEU A O 1
ATOM 1711 N N . GLN A 1 221 ? 38.976 -6.852 -55.954 1.00 78.75 221 GLN A N 1
ATOM 1712 C CA . GLN A 1 221 ? 38.155 -7.773 -55.163 1.00 78.75 221 GLN A CA 1
ATOM 1713 C C . GLN A 1 221 ? 38.684 -7.915 -53.727 1.00 78.75 221 GLN A C 1
ATOM 1715 O O . GLN A 1 221 ? 37.892 -7.910 -52.783 1.00 78.75 221 GLN A O 1
ATOM 1720 N N . LEU A 1 222 ? 40.008 -7.980 -53.532 1.00 74.25 222 LEU A N 1
ATOM 1721 C CA . LEU A 1 222 ? 40.617 -8.020 -52.197 1.00 74.25 222 LEU A CA 1
ATOM 1722 C C . LEU A 1 222 ? 40.352 -6.731 -51.406 1.00 74.25 222 LEU A C 1
ATOM 1724 O O . LEU A 1 222 ? 39.965 -6.804 -50.235 1.00 74.25 222 LEU A O 1
ATOM 1728 N N . THR A 1 223 ? 40.510 -5.564 -52.038 1.00 72.06 223 THR A N 1
ATOM 1729 C CA . THR A 1 223 ? 40.232 -4.255 -51.422 1.00 72.06 223 THR A CA 1
ATOM 1730 C C . THR A 1 223 ? 38.768 -4.135 -50.999 1.00 72.06 223 THR A C 1
ATOM 1732 O O . THR A 1 223 ? 38.466 -3.732 -49.875 1.00 72.06 223 THR A O 1
ATOM 1735 N N . ILE A 1 224 ? 37.848 -4.550 -51.869 1.00 78.06 224 ILE A N 1
ATOM 1736 C CA . ILE A 1 224 ? 36.407 -4.539 -51.605 1.00 78.06 224 ILE A CA 1
ATOM 1737 C C . ILE A 1 224 ? 36.033 -5.530 -50.496 1.00 78.06 224 ILE A C 1
ATOM 1739 O O . ILE A 1 224 ? 35.230 -5.204 -49.623 1.00 78.06 224 ILE A O 1
ATOM 1743 N N . GLY A 1 225 ? 36.643 -6.717 -50.473 1.00 77.00 225 GLY A N 1
ATOM 1744 C CA . GLY A 1 225 ? 36.439 -7.687 -49.398 1.00 77.00 225 GLY A CA 1
ATOM 1745 C C . GLY A 1 225 ? 36.918 -7.174 -48.035 1.00 77.00 225 GLY A C 1
ATOM 1746 O O . GLY A 1 225 ? 36.296 -7.458 -47.012 1.00 77.00 225 GLY A O 1
ATOM 1747 N N . ALA A 1 226 ? 38.001 -6.390 -47.996 1.00 73.69 226 ALA A N 1
ATOM 1748 C CA . ALA A 1 226 ? 38.448 -5.724 -46.771 1.00 73.69 226 ALA A CA 1
ATOM 1749 C C . ALA A 1 226 ? 37.455 -4.644 -46.308 1.00 73.69 226 ALA A C 1
ATOM 1751 O O . ALA A 1 226 ? 37.161 -4.560 -45.115 1.00 73.69 226 ALA A O 1
ATOM 1752 N N . PHE A 1 227 ? 36.892 -3.878 -47.247 1.00 76.44 227 PHE A N 1
ATOM 1753 C CA . PHE A 1 227 ? 35.833 -2.905 -46.970 1.00 76.44 227 PHE A CA 1
ATOM 1754 C C . PHE A 1 227 ? 34.579 -3.568 -46.374 1.00 76.44 227 PHE A C 1
ATOM 1756 O O . PHE A 1 227 ? 34.089 -3.125 -45.335 1.00 76.44 227 PHE A O 1
ATOM 1763 N N . ALA A 1 228 ? 34.111 -4.669 -46.970 1.00 79.94 228 ALA A N 1
ATOM 1764 C CA . ALA A 1 228 ? 32.967 -5.439 -46.478 1.00 79.94 228 ALA A CA 1
ATOM 1765 C C . ALA A 1 228 ? 33.160 -5.933 -45.034 1.00 79.94 228 ALA A C 1
ATOM 1767 O O . ALA A 1 228 ? 32.332 -5.648 -44.169 1.00 79.94 228 ALA A O 1
ATOM 1768 N N . ARG A 1 229 ? 34.297 -6.583 -44.742 1.00 78.81 229 ARG A N 1
ATOM 1769 C CA . ARG A 1 229 ? 34.625 -7.055 -43.382 1.00 78.81 229 ARG A CA 1
ATOM 1770 C C . ARG A 1 229 ? 34.698 -5.917 -42.363 1.00 78.81 229 ARG A C 1
ATOM 1772 O O . ARG A 1 229 ? 34.327 -6.103 -41.206 1.00 78.81 229 ARG A O 1
ATOM 1779 N N . GLY A 1 230 ? 35.169 -4.738 -42.777 1.00 76.31 230 GLY A N 1
ATOM 1780 C CA . GLY A 1 230 ? 35.172 -3.537 -41.939 1.00 76.31 230 GLY A CA 1
ATOM 1781 C C . GLY A 1 230 ? 33.759 -3.094 -41.544 1.00 76.31 230 GLY A C 1
ATOM 1782 O O . GLY A 1 230 ? 33.521 -2.775 -40.379 1.00 76.31 230 GLY A O 1
ATOM 1783 N N . ILE A 1 231 ? 32.806 -3.140 -42.482 1.00 78.38 231 ILE A N 1
ATOM 1784 C CA . ILE A 1 231 ? 31.393 -2.832 -42.206 1.00 78.38 231 ILE A CA 1
ATOM 1785 C C . ILE A 1 231 ? 30.779 -3.863 -41.255 1.00 78.38 231 ILE A C 1
ATOM 1787 O O . ILE A 1 231 ? 30.139 -3.473 -40.278 1.00 78.38 231 ILE A O 1
ATOM 1791 N N . GLU A 1 232 ? 30.979 -5.157 -41.513 1.00 82.19 232 GLU A N 1
ATOM 1792 C CA . GLU A 1 232 ? 30.434 -6.240 -40.681 1.00 82.19 232 GLU A CA 1
ATOM 1793 C C . GLU A 1 232 ? 30.926 -6.143 -39.238 1.00 82.19 232 GLU A C 1
ATOM 1795 O O . GLU A 1 232 ? 30.122 -6.133 -38.304 1.00 82.19 232 GLU A O 1
ATOM 1800 N N . ARG A 1 233 ? 32.244 -5.987 -39.053 1.00 80.94 233 ARG A N 1
ATOM 1801 C CA . ARG A 1 233 ? 32.856 -5.814 -37.733 1.00 80.94 233 ARG A CA 1
ATOM 1802 C C . ARG A 1 233 ? 32.260 -4.621 -36.993 1.00 80.94 233 ARG A C 1
ATOM 1804 O O . ARG A 1 233 ? 31.912 -4.744 -35.824 1.00 80.94 233 ARG A O 1
ATOM 1811 N N . ARG A 1 234 ? 32.098 -3.484 -37.672 1.00 78.31 234 ARG A N 1
ATOM 1812 C CA . ARG A 1 234 ? 31.542 -2.271 -37.063 1.00 78.31 234 ARG A CA 1
ATOM 1813 C C . ARG A 1 234 ? 30.064 -2.421 -36.700 1.00 78.31 234 ARG A C 1
ATOM 1815 O O . ARG A 1 234 ? 29.628 -1.894 -35.679 1.00 78.31 234 ARG A O 1
ATOM 1822 N N . SER A 1 235 ? 29.289 -3.123 -37.526 1.00 81.19 235 SER A N 1
ATOM 1823 C CA . SER A 1 235 ? 27.898 -3.463 -37.210 1.00 81.19 235 SER A CA 1
ATOM 1824 C C . SER A 1 235 ? 27.825 -4.323 -35.947 1.00 81.19 235 SER A C 1
ATOM 1826 O O . SER A 1 235 ? 27.052 -4.008 -35.046 1.00 81.19 235 SER A O 1
ATOM 1828 N N . ALA A 1 236 ? 28.683 -5.342 -35.847 1.00 82.94 236 ALA A N 1
ATOM 1829 C CA . ALA A 1 236 ? 28.763 -6.213 -34.678 1.00 82.94 236 ALA A CA 1
ATOM 1830 C C . ALA A 1 236 ? 29.228 -5.465 -33.414 1.00 82.94 236 ALA A C 1
ATOM 1832 O O . ALA A 1 236 ? 28.675 -5.671 -32.338 1.00 82.94 236 ALA A O 1
ATOM 1833 N N . GLU A 1 237 ? 30.208 -4.561 -33.524 1.00 83.06 237 GLU A N 1
ATOM 1834 C CA . GLU A 1 237 ? 30.671 -3.729 -32.402 1.00 83.06 237 GLU A CA 1
ATOM 1835 C C . GLU A 1 237 ? 29.559 -2.803 -31.883 1.00 83.06 237 GLU A C 1
ATOM 1837 O O . GLU A 1 237 ? 29.384 -2.678 -30.671 1.00 83.06 237 GLU A O 1
ATOM 1842 N N . ARG A 1 238 ? 28.761 -2.202 -32.778 1.00 81.88 238 ARG A N 1
ATOM 1843 C CA . ARG A 1 238 ? 27.602 -1.374 -32.396 1.00 81.88 238 ARG A CA 1
ATOM 1844 C C . ARG A 1 238 ? 26.511 -2.181 -31.699 1.00 81.88 238 ARG A C 1
ATOM 1846 O O . ARG A 1 238 ? 26.005 -1.739 -30.672 1.00 81.88 238 ARG A O 1
ATOM 1853 N N . GLU A 1 239 ? 26.165 -3.346 -32.238 1.00 86.38 239 GLU A N 1
ATOM 1854 C CA . GLU A 1 239 ? 25.174 -4.243 -31.635 1.00 86.38 239 GLU A CA 1
ATOM 1855 C C . GLU A 1 239 ? 25.637 -4.726 -30.255 1.00 86.38 239 GLU A C 1
ATOM 1857 O O . GLU A 1 239 ? 24.886 -4.661 -29.284 1.00 86.38 239 GLU A O 1
ATOM 1862 N N . CYS A 1 240 ? 26.910 -5.113 -30.133 1.00 87.81 240 CYS A N 1
ATOM 1863 C CA . CYS A 1 240 ? 27.512 -5.507 -28.864 1.00 87.81 240 CYS A CA 1
ATOM 1864 C C . CYS A 1 240 ? 27.483 -4.363 -27.838 1.00 87.81 240 CYS A C 1
ATOM 1866 O O . CYS A 1 240 ? 27.121 -4.583 -26.683 1.00 87.81 240 CYS A O 1
ATOM 1868 N N . ALA A 1 241 ? 27.792 -3.129 -28.254 1.00 84.94 241 ALA A N 1
ATOM 1869 C CA . ALA A 1 241 ? 27.713 -1.957 -27.385 1.00 84.94 241 ALA A CA 1
ATOM 1870 C C . ALA A 1 241 ? 26.274 -1.663 -26.918 1.00 84.94 241 ALA A C 1
ATOM 1872 O O . ALA A 1 241 ? 26.068 -1.333 -25.750 1.00 84.94 241 ALA A O 1
ATOM 1873 N N . GLN A 1 242 ? 25.275 -1.822 -27.793 1.00 87.88 242 GLN A N 1
ATOM 1874 C CA . GLN A 1 242 ? 23.860 -1.687 -27.423 1.00 87.88 242 GLN A CA 1
ATOM 1875 C C . GLN A 1 242 ? 23.422 -2.762 -26.427 1.00 87.88 242 GLN A C 1
ATOM 1877 O O . GLN A 1 242 ? 22.883 -2.428 -25.374 1.00 87.88 242 GLN A O 1
ATOM 1882 N N . LEU A 1 243 ? 23.715 -4.033 -26.711 1.00 92.56 243 LEU A N 1
ATOM 1883 C CA . LEU A 1 243 ? 23.387 -5.143 -25.816 1.00 92.56 243 LEU A CA 1
ATOM 1884 C C . LEU A 1 243 ? 24.075 -5.001 -24.454 1.00 92.56 243 LEU A C 1
ATOM 1886 O O . LEU A 1 243 ? 23.457 -5.270 -23.425 1.00 92.56 243 LEU A O 1
ATOM 1890 N N . ALA A 1 244 ? 25.331 -4.548 -24.426 1.00 90.06 244 ALA A N 1
ATOM 1891 C CA . ALA A 1 244 ? 26.054 -4.286 -23.185 1.00 90.06 244 ALA A CA 1
ATOM 1892 C C . ALA A 1 244 ? 25.391 -3.173 -22.359 1.00 90.06 244 ALA A C 1
ATOM 1894 O O . ALA A 1 244 ? 25.222 -3.333 -21.151 1.00 90.06 244 ALA A O 1
ATOM 1895 N N . HIS A 1 245 ? 24.965 -2.082 -23.004 1.00 90.75 245 HIS A N 1
ATOM 1896 C CA . HIS A 1 245 ? 24.258 -0.979 -22.344 1.00 90.75 245 HIS A CA 1
ATOM 1897 C C . HIS A 1 245 ? 22.892 -1.401 -21.791 1.00 90.75 245 HIS A C 1
ATOM 1899 O O . HIS A 1 245 ? 22.530 -1.047 -20.667 1.00 90.75 245 HIS A O 1
ATOM 1905 N N . ASP A 1 246 ? 22.133 -2.188 -22.552 1.00 90.75 246 ASP A N 1
ATOM 1906 C CA . ASP A 1 246 ? 20.831 -2.697 -22.114 1.00 90.75 246 ASP A CA 1
ATOM 1907 C C . ASP A 1 246 ? 20.975 -3.709 -20.970 1.00 90.75 246 ASP A C 1
ATOM 1909 O O . ASP A 1 246 ? 20.222 -3.650 -19.990 1.00 90.75 246 ASP A O 1
ATOM 1913 N N . LEU A 1 247 ? 21.991 -4.578 -21.032 1.00 93.25 247 LEU A N 1
ATOM 1914 C CA . LEU A 1 247 ? 22.333 -5.485 -19.940 1.00 93.25 247 LEU A CA 1
ATOM 1915 C C . LEU A 1 247 ? 22.747 -4.709 -18.689 1.00 93.25 247 LEU A C 1
ATOM 1917 O O . LEU A 1 247 ? 22.275 -5.027 -17.600 1.00 93.25 247 LEU A O 1
ATOM 1921 N N . GLU A 1 248 ? 23.583 -3.678 -18.822 1.00 90.88 248 GLU A N 1
ATOM 1922 C CA . GLU A 1 248 ? 23.985 -2.839 -17.695 1.00 90.88 248 GLU A CA 1
ATOM 1923 C C . GLU A 1 248 ? 22.766 -2.173 -17.048 1.00 90.88 248 GLU A C 1
ATOM 1925 O O . GLU A 1 248 ? 22.588 -2.279 -15.834 1.00 90.88 248 GLU A O 1
ATOM 1930 N N . LYS A 1 249 ? 21.861 -1.583 -17.839 1.00 90.56 249 LYS A N 1
ATOM 1931 C CA . LYS A 1 249 ? 20.595 -1.035 -17.326 1.00 90.56 249 LYS A CA 1
ATOM 1932 C C . LYS A 1 249 ? 19.759 -2.083 -16.595 1.00 90.56 249 LYS A C 1
ATOM 1934 O O . LYS A 1 249 ? 19.215 -1.785 -15.531 1.00 90.56 249 LYS A O 1
ATOM 1939 N N . SER A 1 250 ? 19.652 -3.295 -17.138 1.00 88.06 250 SER A N 1
ATOM 1940 C CA . SER A 1 250 ? 18.913 -4.387 -16.498 1.00 88.06 250 SER A CA 1
ATOM 1941 C C . SER A 1 250 ? 19.555 -4.801 -15.172 1.00 88.06 250 SER A C 1
ATOM 1943 O O . SER A 1 250 ? 18.867 -4.908 -14.159 1.00 88.06 250 SER A O 1
ATOM 1945 N N . VAL A 1 251 ? 20.881 -4.963 -15.145 1.00 90.75 251 VAL A N 1
ATOM 1946 C CA . VAL A 1 251 ? 21.642 -5.309 -13.936 1.00 90.75 251 VAL A CA 1
ATOM 1947 C C . VAL A 1 251 ? 21.507 -4.220 -12.873 1.00 90.75 251 VAL A C 1
ATOM 1949 O O . VAL A 1 251 ? 21.375 -4.536 -11.692 1.00 90.75 251 VAL A O 1
ATOM 1952 N N . GLN A 1 252 ? 21.523 -2.942 -13.257 1.00 83.88 252 GLN A N 1
ATOM 1953 C CA . GLN A 1 252 ? 21.319 -1.841 -12.314 1.00 83.88 252 GLN A CA 1
ATOM 1954 C C . GLN A 1 252 ? 19.902 -1.855 -11.722 1.00 83.88 252 GLN A C 1
ATOM 1956 O O . GLN A 1 252 ? 19.758 -1.692 -10.511 1.00 83.88 252 GLN A O 1
ATOM 1961 N N . ARG A 1 253 ? 18.862 -2.118 -12.528 1.00 78.19 253 ARG A N 1
ATOM 1962 C CA . ARG A 1 253 ? 17.477 -2.267 -12.036 1.00 78.19 253 ARG A CA 1
ATOM 1963 C C . ARG A 1 253 ? 17.344 -3.415 -11.035 1.00 78.19 253 ARG A C 1
ATOM 1965 O O . ARG A 1 253 ? 16.801 -3.209 -9.954 1.00 78.19 253 ARG A O 1
ATOM 1972 N N . GLU A 1 254 ? 17.908 -4.577 -11.357 1.00 85.56 254 GLU A N 1
ATOM 1973 C CA . GLU A 1 254 ? 17.934 -5.750 -10.471 1.00 85.56 254 GLU A CA 1
ATOM 1974 C C . GLU A 1 254 ? 18.674 -5.465 -9.156 1.00 85.56 254 GLU A C 1
ATOM 1976 O O . GLU A 1 254 ? 18.183 -5.768 -8.068 1.00 85.56 254 GLU A O 1
ATOM 1981 N N . LYS A 1 255 ? 19.843 -4.812 -9.222 1.00 77.75 255 LYS A N 1
ATOM 1982 C CA . LYS A 1 255 ? 20.607 -4.430 -8.024 1.00 77.75 255 LYS A CA 1
ATOM 1983 C C . LYS A 1 255 ? 19.830 -3.474 -7.125 1.00 77.75 255 LYS A C 1
ATOM 1985 O O . LYS A 1 255 ? 19.859 -3.645 -5.907 1.00 77.75 255 LYS A O 1
ATOM 1990 N N . LEU A 1 256 ? 19.153 -2.483 -7.705 1.00 73.38 256 LEU A N 1
ATOM 1991 C CA . LEU A 1 256 ? 18.317 -1.553 -6.948 1.00 73.38 256 LEU A CA 1
ATOM 1992 C C . LEU A 1 256 ? 17.149 -2.286 -6.280 1.00 73.38 256 LEU A C 1
ATOM 1994 O O . LEU A 1 256 ? 16.965 -2.128 -5.077 1.00 73.38 256 LEU A O 1
ATOM 1998 N N . ALA A 1 257 ? 16.426 -3.141 -7.009 1.00 74.62 257 ALA A N 1
ATOM 1999 C CA . ALA A 1 257 ? 15.324 -3.933 -6.458 1.00 74.62 257 ALA A CA 1
ATOM 2000 C C . ALA A 1 257 ? 15.776 -4.834 -5.295 1.00 74.62 257 ALA A C 1
ATOM 2002 O O . ALA A 1 257 ? 15.146 -4.861 -4.237 1.00 74.62 257 ALA A O 1
ATOM 2003 N N . ASN A 1 258 ? 16.912 -5.520 -5.446 1.00 75.12 258 ASN A N 1
ATOM 2004 C CA . ASN A 1 258 ? 17.451 -6.387 -4.400 1.00 75.12 258 ASN A CA 1
ATOM 2005 C C . ASN A 1 258 ? 17.905 -5.593 -3.160 1.00 75.12 258 ASN A C 1
ATOM 2007 O O . ASN A 1 258 ? 17.678 -6.006 -2.019 1.00 75.12 258 ASN A O 1
ATOM 2011 N N . ARG A 1 259 ? 18.494 -4.409 -3.368 1.00 71.38 259 ARG A N 1
ATOM 2012 C CA . ARG A 1 259 ? 18.850 -3.503 -2.272 1.00 71.38 259 ARG A CA 1
ATOM 2013 C C . ARG A 1 259 ? 17.612 -3.029 -1.515 1.00 71.38 259 ARG A C 1
ATOM 2015 O O . ARG A 1 259 ? 17.600 -3.139 -0.294 1.00 71.38 259 ARG A O 1
ATOM 2022 N N . TYR A 1 260 ? 16.569 -2.592 -2.224 1.00 69.75 260 TYR A N 1
ATOM 2023 C CA . TYR A 1 260 ? 15.298 -2.200 -1.608 1.00 69.75 260 TYR A CA 1
ATOM 2024 C C . TYR A 1 260 ? 14.685 -3.340 -0.796 1.00 69.75 260 TYR A C 1
ATOM 2026 O O . TYR A 1 260 ? 14.279 -3.124 0.340 1.00 69.75 260 TYR A O 1
ATOM 2034 N N . LYS A 1 261 ? 14.692 -4.568 -1.328 1.00 75.38 261 LYS A N 1
ATOM 2035 C CA . LYS A 1 261 ? 14.201 -5.750 -0.610 1.00 75.38 261 LYS A CA 1
ATOM 2036 C C . LYS A 1 261 ? 15.002 -6.032 0.664 1.00 75.38 261 LYS A C 1
ATOM 2038 O O . LYS A 1 261 ? 14.430 -6.367 1.697 1.00 75.38 261 LYS A O 1
ATOM 2043 N N . SER A 1 262 ? 16.322 -5.877 0.604 1.00 71.81 262 SER A N 1
ATOM 2044 C CA . SER A 1 262 ? 17.208 -6.097 1.752 1.00 71.81 262 SER A CA 1
ATOM 2045 C C . SER A 1 262 ? 17.024 -5.029 2.836 1.00 71.81 262 SER A C 1
ATOM 2047 O O . SER A 1 262 ? 16.918 -5.365 4.013 1.00 71.81 262 SER A O 1
ATOM 2049 N N . GLU A 1 263 ? 16.948 -3.753 2.446 1.00 71.88 263 GLU A N 1
ATOM 2050 C CA . GLU A 1 263 ? 16.684 -2.631 3.358 1.00 71.88 263 GLU A CA 1
ATOM 2051 C C . GLU A 1 263 ? 15.291 -2.752 3.995 1.00 71.88 263 GLU A C 1
ATOM 2053 O O . GLU A 1 263 ? 15.156 -2.587 5.206 1.00 71.88 263 GLU A O 1
ATOM 2058 N N . PHE A 1 264 ? 14.280 -3.146 3.214 1.00 75.06 264 PHE A N 1
ATOM 2059 C CA . PHE A 1 264 ? 12.934 -3.432 3.707 1.00 75.06 264 PHE A CA 1
ATOM 2060 C C . PHE A 1 264 ? 12.949 -4.518 4.791 1.00 75.06 264 PHE A C 1
ATOM 2062 O O . PHE A 1 264 ? 12.472 -4.279 5.896 1.00 75.06 264 PHE A O 1
ATOM 2069 N N . LEU A 1 265 ? 13.550 -5.684 4.524 1.00 77.38 265 LEU A N 1
ATOM 2070 C CA . LEU A 1 265 ? 13.607 -6.792 5.489 1.00 77.38 265 LEU A CA 1
ATOM 2071 C C . LEU A 1 265 ? 14.392 -6.439 6.762 1.00 77.38 265 LEU A C 1
ATOM 2073 O O . LEU A 1 265 ? 14.024 -6.869 7.858 1.00 77.38 265 LEU A O 1
ATOM 2077 N N . ALA A 1 266 ? 15.468 -5.659 6.636 1.00 71.50 266 ALA A N 1
ATOM 2078 C CA . ALA A 1 266 ? 16.239 -5.198 7.786 1.00 71.50 266 ALA A CA 1
ATOM 2079 C C . ALA A 1 266 ? 15.404 -4.271 8.686 1.00 71.50 266 ALA A C 1
ATOM 2081 O O . ALA A 1 266 ? 15.334 -4.498 9.898 1.00 71.50 266 ALA A O 1
ATOM 2082 N N . ASN A 1 267 ? 14.720 -3.290 8.087 1.00 70.69 267 ASN A N 1
ATOM 2083 C CA . ASN A 1 267 ? 13.839 -2.363 8.800 1.00 70.69 267 ASN A CA 1
ATOM 2084 C C . ASN A 1 267 ? 12.652 -3.103 9.430 1.00 70.69 267 ASN A C 1
ATOM 2086 O O . ASN A 1 267 ? 12.375 -2.911 10.610 1.00 70.69 267 ASN A O 1
ATOM 2090 N N . MET A 1 268 ? 12.041 -4.043 8.701 1.00 78.75 268 MET A N 1
ATOM 2091 C CA . MET A 1 268 ? 10.989 -4.923 9.219 1.00 78.75 268 MET A CA 1
ATOM 2092 C C . MET A 1 268 ? 11.407 -5.651 10.487 1.00 78.75 268 MET A C 1
ATOM 2094 O O . MET A 1 268 ? 10.684 -5.648 11.480 1.00 78.75 268 MET A O 1
ATOM 2098 N N . SER A 1 269 ? 12.585 -6.281 10.471 1.00 75.69 269 SER A N 1
ATOM 2099 C CA . SER A 1 269 ? 13.063 -7.026 11.634 1.00 75.69 269 SER A CA 1
ATOM 2100 C C . SER A 1 269 ? 13.264 -6.112 12.841 1.00 75.69 269 SER A C 1
ATOM 2102 O O . SER A 1 269 ? 12.966 -6.522 13.962 1.00 75.69 269 SER A O 1
ATOM 2104 N N . HIS A 1 270 ? 13.751 -4.888 12.630 1.00 78.06 270 HIS A N 1
ATOM 2105 C CA . HIS A 1 270 ? 13.938 -3.913 13.702 1.00 78.06 270 HIS A CA 1
ATOM 2106 C C . HIS A 1 270 ? 12.598 -3.423 14.281 1.00 78.06 270 HIS A C 1
ATOM 2108 O O . HIS A 1 270 ? 12.416 -3.425 15.503 1.00 78.06 270 HIS A O 1
ATOM 2114 N N . GLU A 1 271 ? 11.645 -3.085 13.409 1.00 77.94 271 GLU A N 1
ATOM 2115 C CA . GLU A 1 271 ? 10.312 -2.598 13.782 1.00 77.94 271 GLU A CA 1
ATOM 2116 C C . GLU A 1 271 ? 9.452 -3.668 14.464 1.00 77.94 271 GLU A C 1
ATOM 2118 O O . GLU A 1 271 ? 8.679 -3.347 15.360 1.00 77.94 271 GLU A O 1
ATOM 2123 N N . LEU A 1 272 ? 9.623 -4.950 14.121 1.00 79.31 272 LEU A N 1
ATOM 2124 C CA . LEU A 1 272 ? 8.950 -6.060 14.809 1.00 79.31 272 LEU A CA 1
ATOM 2125 C C . LEU A 1 272 ? 9.594 -6.375 16.168 1.00 79.31 272 LEU A C 1
ATOM 2127 O O . LEU A 1 272 ? 8.910 -6.691 17.142 1.00 79.31 272 LEU A O 1
ATOM 2131 N N . ARG A 1 273 ? 10.927 -6.302 16.257 1.00 75.81 273 ARG A N 1
ATOM 2132 C CA . ARG A 1 273 ? 11.672 -6.706 17.460 1.00 75.81 273 ARG A CA 1
ATOM 2133 C C . ARG A 1 273 ? 11.451 -5.759 18.637 1.00 75.81 273 ARG A C 1
ATOM 2135 O O . ARG A 1 273 ? 11.379 -6.216 19.774 1.00 75.81 273 ARG A O 1
ATOM 2142 N N . THR A 1 274 ? 11.351 -4.461 18.373 1.00 77.31 274 THR A N 1
ATOM 2143 C CA . THR A 1 274 ? 11.194 -3.430 19.409 1.00 77.31 274 THR A CA 1
ATOM 2144 C C . THR A 1 274 ? 9.920 -3.608 20.255 1.00 77.31 274 THR A C 1
ATOM 2146 O O . THR A 1 274 ? 10.055 -3.751 21.475 1.00 77.31 274 THR A O 1
ATOM 2149 N N . PRO A 1 275 ? 8.702 -3.686 19.680 1.00 79.56 275 PRO A N 1
ATOM 2150 C CA . PRO A 1 275 ? 7.492 -3.935 20.459 1.00 79.56 275 PRO A CA 1
ATOM 2151 C C . PRO A 1 275 ? 7.477 -5.334 21.077 1.00 79.56 275 PRO A C 1
ATOM 2153 O O . PRO A 1 275 ? 7.029 -5.469 22.210 1.00 79.56 275 PRO A O 1
ATOM 2156 N N . MET A 1 276 ? 8.030 -6.363 20.419 1.00 85.62 276 MET A N 1
ATOM 2157 C CA . MET A 1 276 ? 8.145 -7.693 21.037 1.00 85.62 276 MET A CA 1
ATOM 2158 C C . MET A 1 276 ? 8.979 -7.670 22.323 1.00 85.62 276 MET A C 1
ATOM 2160 O O . MET A 1 276 ? 8.554 -8.224 23.333 1.00 85.62 276 MET A O 1
ATOM 2164 N N . HIS A 1 277 ? 10.144 -7.015 22.320 1.00 77.25 277 HIS A N 1
ATOM 2165 C CA . HIS A 1 277 ? 10.956 -6.890 23.533 1.00 77.25 277 HIS A CA 1
ATOM 2166 C C . HIS A 1 277 ? 10.247 -6.082 24.623 1.00 77.25 277 HIS A C 1
ATOM 2168 O O . HIS A 1 277 ? 10.383 -6.416 25.798 1.00 77.25 277 HIS A O 1
ATOM 2174 N N . ALA A 1 278 ? 9.477 -5.054 24.254 1.00 74.00 278 ALA A N 1
ATOM 2175 C CA . ALA A 1 278 ? 8.666 -4.302 25.205 1.00 74.00 278 ALA A CA 1
ATOM 2176 C C . ALA A 1 278 ? 7.565 -5.180 25.824 1.00 74.00 278 ALA A C 1
ATOM 2178 O O . ALA A 1 278 ? 7.419 -5.191 27.043 1.00 74.00 278 ALA A O 1
ATOM 2179 N N . ILE A 1 279 ? 6.845 -5.965 25.014 1.00 86.00 279 ILE A N 1
ATOM 2180 C CA . ILE A 1 279 ? 5.804 -6.900 25.475 1.00 86.00 279 ILE A CA 1
ATOM 2181 C C . ILE A 1 279 ? 6.397 -7.923 26.444 1.00 86.00 279 ILE A C 1
ATOM 2183 O O . ILE A 1 279 ? 5.889 -8.069 27.554 1.00 86.00 279 ILE A O 1
ATOM 2187 N N . VAL A 1 280 ? 7.497 -8.583 26.062 1.00 79.19 280 VAL A N 1
ATOM 2188 C CA . VAL A 1 280 ? 8.188 -9.556 26.924 1.00 79.19 280 VAL A CA 1
ATOM 2189 C C . VAL A 1 280 ? 8.675 -8.884 28.208 1.00 79.19 280 VAL A C 1
ATOM 2191 O O . VAL A 1 280 ? 8.423 -9.394 29.295 1.00 79.19 280 VAL A O 1
ATOM 2194 N N . GLY A 1 281 ? 9.295 -7.705 28.112 1.00 77.19 281 GLY A N 1
ATOM 2195 C CA . GLY A 1 281 ? 9.797 -6.970 29.271 1.00 77.19 281 GLY A CA 1
ATOM 2196 C C . GLY A 1 281 ? 8.694 -6.553 30.247 1.00 77.19 281 GLY A C 1
ATOM 2197 O O . GLY A 1 281 ? 8.834 -6.756 31.451 1.00 77.19 281 GLY A O 1
ATOM 2198 N N . TYR A 1 282 ? 7.573 -6.009 29.760 1.00 85.88 282 TYR A N 1
ATOM 2199 C CA . TYR A 1 282 ? 6.438 -5.654 30.618 1.00 85.88 282 TYR A CA 1
ATOM 2200 C C . TYR A 1 282 ? 5.751 -6.891 31.202 1.00 85.88 282 TYR A C 1
ATOM 2202 O O . TYR A 1 282 ? 5.380 -6.862 32.374 1.00 85.88 282 TYR A O 1
ATOM 2210 N N . ALA A 1 283 ? 5.637 -7.987 30.448 1.00 85.75 283 ALA A N 1
ATOM 2211 C CA . ALA A 1 283 ? 5.115 -9.252 30.962 1.00 85.75 283 ALA A CA 1
ATOM 2212 C C . ALA A 1 283 ? 6.007 -9.828 32.079 1.00 85.75 283 ALA A C 1
ATOM 2214 O O . ALA A 1 283 ? 5.501 -10.217 33.131 1.00 85.75 283 ALA A O 1
ATOM 2215 N N . GLU A 1 284 ? 7.334 -9.808 31.910 1.00 80.62 284 GLU A N 1
ATOM 2216 C CA . GLU A 1 284 ? 8.295 -10.218 32.943 1.00 80.62 284 GLU A CA 1
ATOM 2217 C C . GLU A 1 284 ? 8.231 -9.327 34.189 1.00 80.62 284 GLU A C 1
ATOM 2219 O O . GLU A 1 284 ? 8.361 -9.819 35.310 1.00 80.62 284 GLU A O 1
ATOM 2224 N N . LEU A 1 285 ? 8.031 -8.016 34.014 1.00 82.88 285 LEU A N 1
ATOM 2225 C CA . LEU A 1 285 ? 7.857 -7.077 35.122 1.00 82.88 285 LEU A CA 1
ATOM 2226 C C . LEU A 1 285 ? 6.549 -7.337 35.883 1.00 82.88 285 LEU A C 1
ATOM 2228 O O . LEU A 1 285 ? 6.566 -7.338 37.114 1.00 82.88 285 LEU A O 1
ATOM 2232 N N . LEU A 1 286 ? 5.452 -7.618 35.172 1.00 89.06 286 LEU A N 1
ATOM 2233 C CA . LEU A 1 286 ? 4.151 -7.975 35.750 1.00 89.06 286 LEU A CA 1
ATOM 2234 C C . LEU A 1 286 ? 4.169 -9.328 36.475 1.00 89.06 286 LEU A C 1
ATOM 2236 O O . LEU A 1 286 ? 3.433 -9.505 37.442 1.00 89.06 286 LEU A O 1
ATOM 2240 N N . ALA A 1 287 ? 5.024 -10.263 36.052 1.00 86.88 287 ALA A N 1
ATOM 2241 C CA . ALA A 1 287 ? 5.178 -11.572 36.686 1.00 86.88 287 ALA A CA 1
ATOM 2242 C C . ALA A 1 287 ? 5.934 -11.529 38.031 1.00 86.88 287 ALA A C 1
ATOM 2244 O O . ALA A 1 287 ? 5.988 -12.536 38.743 1.00 86.88 287 ALA A O 1
ATOM 2245 N N . ARG A 1 288 ? 6.543 -10.393 38.404 1.00 86.50 288 ARG A N 1
ATOM 2246 C CA . ARG A 1 288 ? 7.273 -10.265 39.674 1.00 86.50 288 ARG A CA 1
ATOM 2247 C C . ARG A 1 288 ? 6.307 -10.198 40.867 1.00 86.50 288 ARG A C 1
ATOM 2249 O O . ARG A 1 288 ? 5.268 -9.548 40.787 1.00 86.50 288 ARG A O 1
ATOM 2256 N N . PRO A 1 289 ? 6.652 -10.803 42.015 1.00 80.75 289 PRO A N 1
ATOM 2257 C CA . PRO A 1 289 ? 5.879 -10.622 43.240 1.00 80.75 289 PRO A CA 1
ATOM 2258 C C . PRO A 1 289 ? 6.003 -9.177 43.762 1.00 80.75 289 PRO A C 1
ATOM 2260 O O . PRO A 1 289 ? 7.067 -8.569 43.662 1.00 80.75 289 PRO A O 1
ATOM 2263 N N . ASN A 1 290 ? 4.934 -8.655 44.377 1.00 81.25 290 ASN A N 1
ATOM 2264 C CA . ASN A 1 290 ? 4.862 -7.326 45.016 1.00 81.25 290 ASN A CA 1
ATOM 2265 C C . ASN A 1 290 ? 5.036 -6.110 44.080 1.00 81.25 290 ASN A C 1
ATOM 2267 O O . ASN A 1 290 ? 5.681 -5.128 44.450 1.00 81.25 290 ASN A O 1
ATOM 2271 N N . VAL A 1 291 ? 4.442 -6.149 42.886 1.00 82.75 291 VAL A N 1
ATOM 2272 C CA . VAL A 1 291 ? 4.336 -4.969 42.010 1.00 82.75 291 VAL A CA 1
ATOM 2273 C C . VAL A 1 291 ? 3.301 -3.994 42.574 1.00 82.75 291 VAL A C 1
ATOM 2275 O O . VAL A 1 291 ? 2.201 -4.394 42.957 1.00 82.75 291 VAL A O 1
ATOM 2278 N N . ASP A 1 292 ? 3.642 -2.707 42.637 1.00 87.62 292 ASP A N 1
ATOM 2279 C CA . ASP A 1 292 ? 2.692 -1.679 43.053 1.00 87.62 292 ASP A CA 1
ATOM 2280 C C . ASP A 1 292 ? 1.610 -1.459 41.982 1.00 87.62 292 ASP A C 1
ATOM 2282 O O . ASP A 1 292 ? 1.863 -1.542 40.779 1.00 87.62 292 ASP A O 1
ATOM 2286 N N . ARG A 1 293 ? 0.383 -1.153 42.417 1.00 83.69 293 ARG A N 1
ATOM 2287 C CA . ARG A 1 293 ? -0.771 -1.062 41.510 1.00 83.69 293 ARG A CA 1
ATOM 2288 C C . ARG A 1 293 ? -0.609 0.002 40.417 1.00 83.69 293 ARG A C 1
ATOM 2290 O O . ARG A 1 293 ? -1.087 -0.192 39.306 1.00 83.69 293 ARG A O 1
ATOM 2297 N N . ARG A 1 294 ? 0.106 1.094 40.698 1.00 78.00 294 ARG A N 1
ATOM 2298 C CA . ARG A 1 294 ? 0.322 2.181 39.734 1.00 78.00 294 ARG A CA 1
ATOM 2299 C C . ARG A 1 294 ? 1.283 1.760 38.619 1.00 78.00 294 ARG A C 1
ATOM 2301 O O . ARG A 1 294 ? 1.030 2.041 37.446 1.00 78.00 294 ARG A O 1
ATOM 2308 N N . SER A 1 295 ? 2.362 1.061 38.966 1.00 79.06 295 SER A N 1
ATOM 2309 C CA . SER A 1 295 ? 3.280 0.452 38.001 1.00 79.06 295 SER A CA 1
ATOM 2310 C C . SER A 1 295 ? 2.591 -0.649 37.204 1.00 79.06 295 SER A C 1
ATOM 2312 O O . SER A 1 295 ? 2.765 -0.705 35.991 1.00 79.06 295 SER A O 1
ATOM 2314 N N . GLN A 1 296 ? 1.750 -1.464 37.848 1.00 85.25 296 GLN A N 1
ATOM 2315 C CA . GLN A 1 296 ? 0.960 -2.495 37.175 1.00 85.25 296 GLN A CA 1
ATOM 2316 C C . GLN A 1 296 ? 0.051 -1.895 36.093 1.00 85.25 296 GLN A C 1
ATOM 2318 O O . GLN A 1 296 ? 0.111 -2.322 34.944 1.00 85.25 296 GLN A O 1
ATOM 2323 N N . GLU A 1 297 ? -0.740 -0.874 36.432 1.00 82.38 297 GLU A N 1
ATOM 2324 C CA . GLU A 1 297 ? -1.616 -0.174 35.480 1.00 82.38 297 GLU A CA 1
ATOM 2325 C C . GLU A 1 297 ? -0.813 0.430 34.315 1.00 82.38 297 GLU A C 1
ATOM 2327 O O . GLU A 1 297 ? -1.194 0.288 33.153 1.00 82.38 297 GLU A O 1
ATOM 2332 N N . THR A 1 298 ? 0.348 1.024 34.608 1.00 76.69 298 THR A N 1
ATOM 2333 C CA . THR A 1 298 ? 1.233 1.605 33.586 1.00 76.69 298 THR A CA 1
ATOM 2334 C C . THR A 1 298 ? 1.815 0.538 32.652 1.00 76.69 298 THR A C 1
ATOM 2336 O O . THR A 1 298 ? 1.837 0.719 31.435 1.00 76.69 298 THR A O 1
ATOM 2339 N N . TRP A 1 299 ? 2.294 -0.585 33.189 1.00 84.75 299 TRP A N 1
ATOM 2340 C CA . TRP A 1 299 ? 2.882 -1.661 32.389 1.00 84.75 299 TRP A CA 1
ATOM 2341 C C . TRP A 1 299 ? 1.839 -2.407 31.569 1.00 84.75 299 TRP A C 1
ATOM 2343 O O . TRP A 1 299 ? 2.114 -2.724 30.417 1.00 84.75 299 TRP A O 1
ATOM 2353 N N . VAL A 1 300 ? 0.636 -2.625 32.109 1.00 85.06 300 VAL A N 1
ATOM 2354 C CA . VAL A 1 300 ? -0.490 -3.186 31.348 1.00 85.06 300 VAL A CA 1
ATOM 2355 C C . VAL A 1 300 ? -0.873 -2.256 30.196 1.00 85.06 300 VAL A C 1
ATOM 2357 O O . VAL A 1 300 ? -1.022 -2.722 29.068 1.00 85.06 300 VAL A O 1
ATOM 2360 N N . ALA A 1 301 ? -0.963 -0.943 30.436 1.00 74.81 301 ALA A N 1
ATOM 2361 C CA . ALA A 1 301 ? -1.244 0.028 29.379 1.00 74.81 301 ALA A CA 1
ATOM 2362 C C . ALA A 1 301 ? -0.160 0.021 28.283 1.00 74.81 301 ALA A C 1
ATOM 2364 O O . ALA A 1 301 ? -0.479 -0.015 27.094 1.00 74.81 301 ALA A O 1
ATOM 2365 N N . ASN A 1 302 ? 1.120 -0.015 28.665 1.00 74.12 302 ASN A N 1
ATOM 2366 C CA . ASN A 1 302 ? 2.228 -0.073 27.708 1.00 74.12 302 ASN A CA 1
ATOM 2367 C C . ASN A 1 302 ? 2.287 -1.404 26.946 1.00 74.12 302 ASN A C 1
ATOM 2369 O O . ASN A 1 302 ? 2.596 -1.410 25.753 1.00 74.12 302 ASN A O 1
ATOM 2373 N N . LEU A 1 303 ? 1.979 -2.524 27.604 1.00 83.25 303 LEU A N 1
ATOM 2374 C CA . LEU A 1 303 ? 1.879 -3.842 26.979 1.00 83.25 303 LEU A CA 1
ATOM 2375 C C . LEU A 1 303 ? 0.758 -3.855 25.938 1.00 83.25 303 LEU A C 1
ATOM 2377 O O . LEU A 1 303 ? 0.993 -4.274 24.804 1.00 83.25 303 LEU A O 1
ATOM 2381 N N . LYS A 1 304 ? -0.425 -3.331 26.287 1.00 78.38 304 LYS A N 1
ATOM 2382 C CA . LYS A 1 304 ? -1.559 -3.192 25.365 1.00 78.38 304 LYS A CA 1
ATOM 2383 C C . LYS A 1 304 ? -1.175 -2.354 24.144 1.00 78.38 304 LYS A C 1
ATOM 2385 O O . LYS A 1 304 ? -1.255 -2.853 23.026 1.00 78.38 304 LYS A O 1
ATOM 2390 N N . ARG A 1 305 ? -0.626 -1.153 24.360 1.00 73.88 305 ARG A N 1
ATOM 2391 C CA . ARG A 1 305 ? -0.159 -0.264 23.283 1.00 73.88 305 ARG A CA 1
ATOM 2392 C C . ARG A 1 305 ? 0.893 -0.928 22.385 1.00 73.88 305 ARG A C 1
ATOM 2394 O O . ARG A 1 305 ? 0.848 -0.785 21.167 1.00 73.88 305 ARG A O 1
ATOM 2401 N N . SER A 1 306 ? 1.839 -1.665 22.972 1.00 75.50 306 SER A N 1
ATOM 2402 C CA . SER A 1 306 ? 2.889 -2.370 22.216 1.00 75.50 306 SER A CA 1
ATOM 2403 C C . SER A 1 306 ? 2.324 -3.525 21.384 1.00 75.50 306 SER A C 1
ATOM 2405 O O . SER A 1 306 ? 2.789 -3.766 20.272 1.00 75.50 306 SER A O 1
ATOM 2407 N N . THR A 1 307 ? 1.307 -4.217 21.902 1.00 81.06 307 THR A N 1
ATOM 2408 C CA . THR A 1 307 ? 0.619 -5.319 21.211 1.00 81.06 307 THR A CA 1
ATOM 2409 C C . THR A 1 307 ? -0.224 -4.801 20.048 1.00 81.06 307 THR A C 1
ATOM 2411 O O . THR A 1 307 ? -0.143 -5.341 18.948 1.00 81.06 307 THR A O 1
ATOM 2414 N N . GLU A 1 308 ? -0.967 -3.711 20.253 1.00 76.69 308 GLU A N 1
ATOM 2415 C CA . GLU A 1 308 ? -1.745 -3.035 19.205 1.00 76.69 308 GLU A CA 1
ATOM 2416 C C . GLU A 1 308 ? -0.842 -2.516 18.076 1.00 76.69 308 GLU A C 1
ATOM 2418 O O . GLU A 1 308 ? -1.144 -2.712 16.894 1.00 76.69 308 GLU A O 1
ATOM 2423 N N . TYR A 1 309 ? 0.310 -1.926 18.423 1.00 73.69 309 TYR A N 1
ATOM 2424 C CA . TYR A 1 309 ? 1.303 -1.494 17.435 1.00 73.69 309 TYR A CA 1
ATOM 2425 C C . TYR A 1 309 ? 1.854 -2.673 16.624 1.00 73.69 309 TYR A C 1
ATOM 2427 O O . TYR A 1 309 ? 1.905 -2.603 15.396 1.00 73.69 309 TYR A O 1
ATOM 2435 N N . LEU A 1 310 ? 2.231 -3.770 17.291 1.00 81.81 310 LEU A N 1
ATOM 2436 C CA . LEU A 1 310 ? 2.758 -4.962 16.624 1.00 81.81 310 LEU A CA 1
ATOM 2437 C C . LEU A 1 310 ? 1.729 -5.588 15.674 1.00 81.81 310 LEU A C 1
ATOM 2439 O O . LEU A 1 310 ? 2.083 -5.959 14.558 1.00 81.81 310 LEU A O 1
ATOM 2443 N N . LEU A 1 311 ? 0.465 -5.679 16.091 1.00 79.19 311 LEU A N 1
ATOM 2444 C CA . LEU A 1 311 ? -0.606 -6.218 15.255 1.00 79.19 311 LEU A CA 1
ATOM 2445 C C . LEU A 1 311 ? -0.834 -5.354 14.009 1.00 79.19 311 LEU A C 1
ATOM 2447 O O . LEU A 1 311 ? -0.921 -5.887 12.904 1.00 79.19 311 LEU A O 1
ATOM 2451 N N . THR A 1 312 ? -0.857 -4.029 14.178 1.00 72.44 312 THR A N 1
ATOM 2452 C CA . THR A 1 312 ? -0.951 -3.077 13.060 1.00 72.44 312 THR A CA 1
ATOM 2453 C C . THR A 1 312 ? 0.207 -3.272 12.081 1.00 72.44 312 THR A C 1
ATOM 2455 O O . THR A 1 312 ? -0.016 -3.434 10.887 1.00 72.44 312 THR A O 1
ATOM 2458 N N . LEU A 1 313 ? 1.443 -3.359 12.587 1.00 76.56 313 LEU A N 1
ATOM 2459 C CA . LEU A 1 313 ? 2.628 -3.578 11.760 1.00 76.56 313 LEU A CA 1
ATOM 2460 C C . LEU A 1 313 ? 2.576 -4.911 11.008 1.00 76.56 313 LEU A C 1
ATOM 2462 O O . LEU A 1 313 ? 2.918 -4.956 9.833 1.00 76.56 313 LEU A O 1
ATOM 2466 N N . ILE A 1 314 ? 2.142 -5.997 11.647 1.00 81.12 314 ILE A N 1
ATOM 2467 C CA . ILE A 1 314 ? 2.003 -7.296 10.976 1.00 81.12 314 ILE A CA 1
ATOM 2468 C C . ILE A 1 314 ? 0.954 -7.218 9.864 1.00 81.12 314 ILE A C 1
ATOM 2470 O O . ILE A 1 314 ? 1.215 -7.680 8.753 1.00 81.12 314 ILE A O 1
ATOM 2474 N N . ASN A 1 315 ? -0.203 -6.613 10.136 1.00 77.06 315 ASN A N 1
ATOM 2475 C CA . ASN A 1 315 ? -1.260 -6.458 9.140 1.00 77.06 315 ASN A CA 1
ATOM 2476 C C . ASN A 1 315 ? -0.794 -5.612 7.949 1.00 77.06 315 ASN A C 1
ATOM 2478 O O . ASN A 1 315 ? -0.981 -6.037 6.813 1.00 77.06 315 ASN A O 1
ATOM 2482 N N . ASP A 1 316 ? -0.087 -4.505 8.192 1.00 78.56 316 ASP A N 1
ATOM 2483 C CA . ASP A 1 316 ? 0.500 -3.664 7.141 1.00 78.56 316 ASP A CA 1
ATOM 2484 C C . ASP A 1 316 ? 1.443 -4.464 6.221 1.00 78.56 316 ASP A C 1
ATOM 2486 O O . ASP A 1 316 ? 1.440 -4.316 4.997 1.00 78.56 316 ASP A O 1
ATOM 2490 N N . VAL A 1 317 ? 2.252 -5.356 6.798 1.00 81.69 317 VAL A N 1
ATOM 2491 C CA . VAL A 1 317 ? 3.183 -6.213 6.045 1.00 81.69 317 VAL A CA 1
ATOM 2492 C C . VAL A 1 317 ? 2.462 -7.265 5.234 1.00 81.69 317 VAL A C 1
ATOM 2494 O O . VAL A 1 317 ? 2.856 -7.548 4.100 1.00 81.69 317 VAL A O 1
ATOM 2497 N N . LEU A 1 318 ? 1.436 -7.876 5.817 1.00 80.44 318 LEU A N 1
ATOM 2498 C CA . LEU A 1 318 ? 0.622 -8.869 5.134 1.00 80.44 318 LEU A CA 1
ATOM 2499 C C . LEU A 1 318 ? -0.148 -8.231 3.981 1.00 80.44 318 LEU A C 1
ATOM 2501 O O . LEU A 1 318 ? -0.189 -8.816 2.899 1.00 80.44 318 LEU A O 1
ATOM 2505 N N . ASP A 1 319 ? -0.689 -7.030 4.174 1.00 76.38 319 ASP A N 1
ATOM 2506 C CA . ASP A 1 319 ? -1.344 -6.263 3.119 1.00 76.38 319 ASP A CA 1
ATOM 2507 C C . ASP A 1 319 ? -0.357 -5.931 1.999 1.00 76.38 319 ASP A C 1
ATOM 2509 O O . ASP A 1 319 ? -0.630 -6.245 0.839 1.00 76.38 319 ASP A O 1
ATOM 2513 N N . LEU A 1 320 ? 0.837 -5.423 2.325 1.00 77.38 320 LEU A N 1
ATOM 2514 C CA . LEU A 1 320 ? 1.878 -5.168 1.326 1.00 77.38 320 LEU A CA 1
ATOM 2515 C C . LEU A 1 320 ? 2.301 -6.449 0.584 1.00 77.38 320 LEU A C 1
ATOM 2517 O O . LEU A 1 320 ? 2.471 -6.432 -0.633 1.00 77.38 320 LEU A O 1
ATOM 2521 N N . SER A 1 321 ? 2.416 -7.576 1.288 1.00 79.12 321 SER A N 1
ATOM 2522 C CA . SER A 1 321 ? 2.778 -8.869 0.691 1.00 79.12 321 SER A CA 1
ATOM 2523 C C . SER A 1 321 ? 1.690 -9.399 -0.250 1.00 79.12 321 SER A C 1
ATOM 2525 O O . SER A 1 321 ? 1.999 -9.911 -1.326 1.00 79.12 321 SER A O 1
ATOM 2527 N N . LYS A 1 322 ? 0.409 -9.266 0.125 1.00 78.62 322 LYS A N 1
ATOM 2528 C CA . LYS A 1 322 ? -0.735 -9.638 -0.730 1.00 78.62 322 LYS A CA 1
ATOM 2529 C C . LYS A 1 322 ? -0.787 -8.780 -1.988 1.00 78.62 322 LYS A C 1
ATOM 2531 O O . LYS A 1 322 ? -1.068 -9.297 -3.069 1.00 78.62 322 LYS A O 1
ATOM 2536 N N . ILE A 1 323 ? -0.491 -7.493 -1.837 1.00 78.75 323 ILE A N 1
ATOM 2537 C CA . ILE A 1 323 ? -0.405 -6.529 -2.927 1.00 78.75 323 ILE A CA 1
ATOM 2538 C C . ILE A 1 323 ? 0.716 -6.907 -3.907 1.00 78.75 323 ILE A C 1
ATOM 2540 O O . ILE A 1 323 ? 0.453 -7.068 -5.096 1.00 78.75 323 ILE A O 1
ATOM 2544 N N . GLU A 1 324 ? 1.950 -7.108 -3.430 1.00 73.44 324 GLU A N 1
ATOM 2545 C CA . GLU A 1 324 ? 3.099 -7.442 -4.291 1.00 73.44 324 GLU A CA 1
ATOM 2546 C C . GLU A 1 324 ? 2.931 -8.779 -5.020 1.00 73.44 324 GLU A C 1
ATOM 2548 O O . GLU A 1 324 ? 3.371 -8.929 -6.161 1.00 73.44 324 GLU A O 1
ATOM 2553 N N . ALA A 1 325 ? 2.273 -9.749 -4.383 1.00 75.06 325 ALA A N 1
ATOM 2554 C CA . ALA A 1 325 ? 1.982 -11.042 -4.991 1.00 75.06 325 ALA A CA 1
ATOM 2555 C C . ALA A 1 325 ? 0.826 -10.997 -6.010 1.00 75.06 325 ALA A C 1
ATOM 2557 O O . ALA A 1 325 ? 0.532 -12.013 -6.638 1.00 75.06 325 ALA A O 1
ATOM 2558 N N . GLY A 1 326 ? 0.145 -9.853 -6.166 1.00 74.19 326 GLY A N 1
ATOM 2559 C CA . GLY A 1 326 ? -1.054 -9.735 -7.000 1.00 74.19 326 GLY A CA 1
ATOM 2560 C C . GLY A 1 326 ? -2.237 -10.562 -6.481 1.00 74.19 326 GLY A C 1
ATOM 2561 O O . GLY A 1 326 ? -3.147 -10.881 -7.239 1.00 74.19 326 GLY A O 1
ATOM 2562 N N . HIS A 1 327 ? -2.217 -10.940 -5.200 1.00 72.12 327 HIS A N 1
ATOM 2563 C CA . HIS A 1 327 ? -3.246 -11.752 -4.544 1.00 72.12 327 HIS A CA 1
ATOM 2564 C C . HIS A 1 327 ? -4.287 -10.911 -3.795 1.00 72.12 327 HIS A C 1
ATOM 2566 O O . HIS A 1 327 ? -5.138 -11.465 -3.101 1.00 72.12 327 HIS A O 1
ATOM 2572 N N . MET A 1 328 ? -4.233 -9.584 -3.907 1.00 76.38 328 MET A N 1
ATOM 2573 C CA . MET A 1 328 ? -5.276 -8.716 -3.375 1.00 76.38 328 MET A CA 1
ATOM 2574 C C . MET A 1 328 ? -6.468 -8.692 -4.340 1.00 76.38 328 MET A C 1
ATOM 2576 O O . MET A 1 328 ? -6.376 -8.144 -5.435 1.00 76.38 328 MET A O 1
ATOM 2580 N N . SER A 1 329 ? -7.577 -9.311 -3.937 1.00 65.50 329 SER A N 1
ATOM 2581 C CA . SER A 1 329 ? -8.855 -9.234 -4.645 1.00 65.50 329 SER A CA 1
ATOM 2582 C C . SER A 1 329 ? -9.585 -7.944 -4.275 1.00 65.50 329 SER A C 1
ATOM 2584 O O . SER A 1 329 ? -9.657 -7.595 -3.096 1.00 65.50 329 SER A O 1
ATOM 2586 N N . LEU A 1 330 ? -10.120 -7.256 -5.282 1.00 76.12 330 LEU A N 1
ATOM 2587 C CA . LEU A 1 330 ? -11.025 -6.122 -5.107 1.00 76.12 330 LEU A CA 1
ATOM 2588 C C . LEU A 1 330 ? -12.460 -6.618 -5.228 1.00 76.12 330 LEU A C 1
ATOM 2590 O O . LEU A 1 330 ? -12.794 -7.294 -6.205 1.00 76.12 330 LEU A O 1
ATOM 2594 N N . GLU A 1 331 ? -13.302 -6.250 -4.272 1.00 72.94 331 GLU A N 1
ATOM 2595 C CA . GLU A 1 331 ? -14.740 -6.502 -4.337 1.00 72.94 331 GLU A CA 1
ATOM 2596 C C . GLU A 1 331 ? -15.450 -5.197 -4.695 1.00 72.94 331 GLU A C 1
ATOM 2598 O O . GLU A 1 331 ? -15.881 -4.434 -3.834 1.00 72.94 331 GLU A O 1
ATOM 2603 N N . SER A 1 332 ? -15.536 -4.911 -5.997 1.00 78.12 332 SER A N 1
ATOM 2604 C CA . SER A 1 332 ? -16.294 -3.756 -6.479 1.00 78.12 332 SER A CA 1
ATOM 2605 C C . SER A 1 332 ? -17.785 -4.014 -6.270 1.00 78.12 332 SER A C 1
ATOM 2607 O O . SER A 1 332 ? -18.360 -4.922 -6.873 1.00 78.12 332 SER A O 1
ATOM 2609 N N . THR A 1 333 ? -18.390 -3.237 -5.376 1.00 78.94 333 THR A N 1
ATOM 2610 C CA . THR A 1 333 ? -19.807 -3.324 -5.022 1.00 78.94 333 THR A CA 1
ATOM 2611 C C . THR A 1 333 ? -20.428 -1.925 -5.022 1.00 78.94 333 THR A C 1
ATOM 2613 O O . THR A 1 333 ? -19.728 -0.942 -4.760 1.00 78.94 333 THR A O 1
ATOM 2616 N N . PRO A 1 334 ? -21.732 -1.786 -5.323 1.00 79.75 334 PRO A N 1
ATOM 2617 C CA . PRO A 1 334 ? -22.435 -0.525 -5.116 1.00 79.75 334 PRO A CA 1
ATOM 2618 C C . PRO A 1 334 ? -22.406 -0.163 -3.627 1.00 79.75 334 PRO A C 1
ATOM 2620 O O . PRO A 1 334 ? -22.906 -0.915 -2.789 1.00 79.75 334 PRO A O 1
ATOM 2623 N N . CYS A 1 335 ? -21.804 0.974 -3.281 1.00 78.25 335 CYS A N 1
ATOM 2624 C CA . CYS A 1 335 ? -21.685 1.415 -1.895 1.00 78.25 335 CYS A CA 1
ATOM 2625 C C . CYS A 1 335 ? -22.091 2.882 -1.726 1.00 78.25 335 CYS A C 1
ATOM 2627 O O . CYS A 1 335 ? -21.890 3.710 -2.616 1.00 78.25 335 CYS A O 1
ATOM 2629 N N . SER A 1 336 ? -22.671 3.203 -0.567 1.00 81.38 336 SER A N 1
ATOM 2630 C CA . SER A 1 336 ? -23.065 4.571 -0.231 1.00 81.38 336 SER A CA 1
ATOM 2631 C C . SER A 1 336 ? -21.869 5.348 0.304 1.00 81.38 336 SER A C 1
ATOM 2633 O O . SER A 1 336 ? -21.331 5.026 1.368 1.00 81.38 336 SER A O 1
ATOM 2635 N N . LEU A 1 337 ? -21.487 6.419 -0.395 1.00 82.25 337 LEU A N 1
ATOM 2636 C CA . LEU A 1 337 ? -20.404 7.304 0.054 1.00 82.25 337 LEU A CA 1
ATOM 2637 C C . LEU A 1 337 ? -20.699 7.912 1.430 1.00 82.25 337 LEU A C 1
ATOM 2639 O O . LEU A 1 337 ? -19.788 8.117 2.230 1.00 82.25 337 LEU A O 1
ATOM 2643 N N . VAL A 1 338 ? -21.977 8.173 1.719 1.00 78.00 338 VAL A N 1
ATOM 2644 C CA . VAL A 1 338 ? -22.419 8.762 2.989 1.00 78.00 338 VAL A CA 1
ATOM 2645 C C . VAL A 1 338 ? -22.070 7.851 4.160 1.00 78.00 338 VAL A C 1
ATOM 2647 O O . VAL A 1 338 ? -21.633 8.332 5.201 1.00 78.00 338 VAL A O 1
ATOM 2650 N N . GLU A 1 339 ? -22.244 6.543 3.993 1.00 78.00 339 GLU A N 1
ATOM 2651 C CA . GLU A 1 339 ? -22.012 5.567 5.056 1.00 78.00 339 GLU A CA 1
ATOM 2652 C C . GLU A 1 339 ? -20.523 5.365 5.313 1.00 78.00 339 GLU A C 1
ATOM 2654 O O . GLU A 1 339 ? -20.110 5.374 6.470 1.00 78.00 339 GLU A O 1
ATOM 2659 N N . VAL A 1 340 ? -19.715 5.275 4.251 1.00 82.12 340 VAL A N 1
ATOM 2660 C CA . VAL A 1 340 ? -18.252 5.166 4.368 1.00 82.12 340 VAL A CA 1
ATOM 2661 C C . VAL A 1 340 ? -17.687 6.394 5.086 1.00 82.12 340 VAL A C 1
ATOM 2663 O O . VAL A 1 340 ? -16.938 6.274 6.053 1.00 82.12 340 VAL A O 1
ATOM 2666 N N . VAL A 1 341 ? -18.091 7.596 4.672 1.00 86.06 341 VAL A N 1
ATOM 2667 C CA . VAL A 1 341 ? -17.614 8.843 5.286 1.00 86.06 341 VAL A CA 1
ATOM 2668 C C . VAL A 1 341 ? -18.124 9.002 6.720 1.00 86.06 341 VAL A C 1
ATOM 2670 O O . VAL A 1 341 ? -17.381 9.465 7.588 1.00 86.06 341 VAL A O 1
ATOM 2673 N N . ALA A 1 342 ? -19.372 8.612 6.997 1.00 78.00 342 ALA A N 1
ATOM 2674 C CA . ALA A 1 342 ? -19.919 8.633 8.350 1.00 78.00 342 ALA A CA 1
ATOM 2675 C C . ALA A 1 342 ? -19.159 7.679 9.282 1.00 78.00 342 ALA A C 1
ATOM 2677 O O . ALA A 1 342 ? -18.815 8.093 10.387 1.00 78.00 342 ALA A O 1
ATOM 2678 N N . ALA A 1 343 ? -18.832 6.466 8.826 1.00 74.25 343 ALA A N 1
ATOM 2679 C CA . ALA A 1 343 ? -18.049 5.497 9.590 1.00 74.25 343 ALA A CA 1
ATOM 2680 C C . ALA A 1 343 ? -16.663 6.053 9.959 1.00 74.25 343 ALA A C 1
ATOM 2682 O O . ALA A 1 343 ? -16.303 6.080 11.139 1.00 74.25 343 ALA A O 1
ATOM 2683 N N . VAL A 1 344 ? -15.930 6.605 8.982 1.00 81.56 344 VAL A N 1
ATOM 2684 C CA . VAL A 1 344 ? -14.611 7.229 9.207 1.00 81.56 344 VAL A CA 1
ATOM 2685 C C . VAL A 1 344 ? -14.712 8.390 10.199 1.00 81.56 344 VAL A C 1
ATOM 2687 O O . VAL A 1 344 ? -13.918 8.494 11.139 1.00 81.56 344 VAL A O 1
ATOM 2690 N N . ARG A 1 345 ? -15.707 9.268 10.018 1.00 81.62 345 ARG A N 1
ATOM 2691 C CA . ARG A 1 345 ? -15.939 10.412 10.905 1.00 81.62 345 ARG A CA 1
ATOM 2692 C C . ARG A 1 345 ? -16.236 9.955 12.328 1.00 81.62 345 ARG A C 1
ATOM 2694 O O . ARG A 1 345 ? -15.659 10.498 13.264 1.00 81.62 345 ARG A O 1
ATOM 2701 N N . ASP A 1 346 ? -17.147 9.007 12.506 1.00 78.12 346 ASP A N 1
ATOM 2702 C CA . ASP A 1 346 ? -17.602 8.583 13.829 1.00 78.12 346 ASP A CA 1
ATOM 2703 C C . ASP A 1 346 ? -16.491 7.840 14.585 1.00 78.12 346 ASP A C 1
ATOM 2705 O O . ASP A 1 346 ? -16.332 8.049 15.790 1.00 78.12 346 ASP A O 1
ATOM 2709 N N . MET A 1 347 ? -15.646 7.090 13.869 1.00 74.88 347 MET A N 1
ATOM 2710 C CA . MET A 1 347 ? -14.448 6.455 14.421 1.00 74.88 347 MET A CA 1
ATOM 2711 C C . MET A 1 347 ? -13.414 7.479 14.919 1.00 74.88 347 MET A C 1
ATOM 2713 O O . MET A 1 347 ? -12.858 7.322 16.006 1.00 74.88 347 MET A O 1
ATOM 2717 N N . LEU A 1 348 ? -13.150 8.542 14.150 1.00 78.75 348 LEU A N 1
ATOM 2718 C CA . LEU A 1 348 ? -12.062 9.488 14.441 1.00 78.75 348 LEU A CA 1
ATOM 2719 C C . LEU A 1 348 ? -12.499 10.734 15.221 1.00 78.75 348 LEU A C 1
ATOM 2721 O O . LEU A 1 348 ? -11.654 11.422 15.797 1.00 78.75 348 LEU A O 1
ATOM 2725 N N . ARG A 1 349 ? -13.804 11.014 15.317 1.00 77.62 349 ARG A N 1
ATOM 2726 C CA . ARG A 1 349 ? -14.345 12.164 16.063 1.00 77.62 349 ARG A CA 1
ATOM 2727 C C . ARG A 1 349 ? -13.965 12.121 17.541 1.00 77.62 349 ARG A C 1
ATOM 2729 O O . ARG A 1 349 ? -13.639 13.165 18.096 1.00 77.62 349 ARG A O 1
ATOM 2736 N N . GLY A 1 350 ? -14.000 10.944 18.171 1.00 73.75 350 GLY A N 1
ATOM 2737 C CA . GLY A 1 350 ? -13.602 10.786 19.575 1.00 73.75 350 GLY A CA 1
ATOM 2738 C C . GLY A 1 350 ? -12.134 11.158 19.793 1.00 73.75 350 GLY A C 1
ATOM 2739 O O . GLY A 1 350 ? -11.824 11.994 20.637 1.00 73.75 350 GLY A O 1
ATOM 2740 N N . VAL A 1 351 ? -11.252 10.621 18.947 1.00 73.75 351 VAL A N 1
ATOM 2741 C CA . VAL A 1 351 ? -9.802 10.872 18.990 1.00 73.75 351 VAL A CA 1
ATOM 2742 C C . VAL A 1 351 ? -9.475 12.346 18.718 1.00 73.75 351 VAL A C 1
ATOM 2744 O O . VAL A 1 351 ? -8.629 12.935 19.390 1.00 73.75 351 VAL A O 1
ATOM 2747 N N . ALA A 1 352 ? -10.169 12.975 17.765 1.00 74.88 352 ALA A N 1
ATOM 2748 C CA . ALA A 1 352 ? -10.018 14.401 17.480 1.00 74.88 352 ALA A CA 1
ATOM 2749 C C . ALA A 1 352 ? -10.501 15.278 18.650 1.00 74.88 352 ALA A C 1
ATOM 2751 O O . ALA A 1 352 ? -9.821 16.234 19.028 1.00 74.88 352 ALA A O 1
ATOM 2752 N N . ALA A 1 353 ? -11.632 14.924 19.271 1.00 72.94 353 ALA A N 1
ATOM 2753 C CA . ALA A 1 353 ? -12.192 15.654 20.406 1.00 72.94 353 ALA A CA 1
ATOM 2754 C C . ALA A 1 353 ? -11.295 15.586 21.652 1.00 72.94 353 ALA A C 1
ATOM 2756 O O . ALA A 1 353 ? -11.147 16.593 22.344 1.00 72.94 353 ALA A O 1
ATOM 2757 N N . GLU A 1 354 ? -10.643 14.447 21.910 1.00 71.75 354 GLU A N 1
ATOM 2758 C CA . GLU A 1 354 ? -9.640 14.313 22.981 1.00 71.75 354 GLU A CA 1
ATOM 2759 C C . GLU A 1 354 ? -8.460 15.282 22.802 1.00 71.75 354 GLU A C 1
ATOM 2761 O O . GLU A 1 354 ? -7.914 15.786 23.786 1.00 71.75 354 GLU A O 1
ATOM 2766 N N . LYS A 1 355 ? -8.108 15.603 21.552 1.00 73.81 355 LYS A N 1
ATOM 2767 C CA . LYS A 1 355 ? -7.088 16.602 21.200 1.00 73.81 355 LYS A CA 1
ATOM 2768 C C . LYS A 1 355 ? -7.623 18.029 21.042 1.00 73.81 355 LYS A C 1
ATOM 2770 O O . LYS A 1 355 ? -6.850 18.925 20.717 1.00 73.81 355 LYS A O 1
ATOM 2775 N N . MET A 1 356 ? -8.915 18.265 21.288 1.00 79.62 356 MET A N 1
ATOM 2776 C CA . MET A 1 356 ? -9.588 19.551 21.047 1.00 79.62 356 MET A CA 1
ATOM 2777 C C . MET A 1 356 ? -9.486 20.043 19.588 1.00 79.62 356 MET A C 1
ATOM 2779 O O . MET A 1 356 ? -9.448 21.248 19.343 1.00 79.62 356 MET A O 1
ATOM 2783 N N . LEU A 1 357 ? -9.449 19.122 18.623 1.00 80.31 357 LEU A N 1
ATOM 2784 C CA . LEU A 1 357 ? -9.484 19.423 17.190 1.00 80.31 357 LEU A CA 1
ATOM 2785 C C . LEU A 1 357 ? -10.923 19.359 16.667 1.00 80.31 357 LEU A C 1
ATOM 2787 O O . LEU A 1 357 ? -11.696 18.484 17.068 1.00 80.31 357 LEU A O 1
ATOM 2791 N N . SER A 1 358 ? -11.283 20.244 15.736 1.00 84.25 358 SER A N 1
ATOM 2792 C CA . SER A 1 358 ? -12.538 20.123 14.985 1.00 84.25 358 SER A CA 1
ATOM 2793 C C . SER A 1 358 ? -12.341 19.226 13.765 1.00 84.25 358 SER A C 1
ATOM 2795 O O . SER A 1 358 ? -11.478 19.499 12.935 1.00 84.25 358 SER A O 1
ATOM 2797 N N . LEU A 1 359 ? -13.152 18.168 13.658 1.00 85.81 359 LEU A N 1
ATOM 2798 C CA . LEU A 1 359 ? -13.232 17.303 12.479 1.00 85.81 359 LEU A CA 1
ATOM 2799 C C . LEU A 1 359 ? -14.528 17.602 11.720 1.00 85.81 359 LEU A C 1
ATOM 2801 O O . LEU A 1 359 ? -15.616 17.266 12.203 1.00 85.81 359 LEU A O 1
ATOM 2805 N N . GLU A 1 360 ? -14.411 18.214 10.545 1.00 87.75 360 GLU A N 1
ATOM 2806 C CA . GLU A 1 360 ? -15.554 18.566 9.696 1.00 87.75 360 GLU A CA 1
ATOM 2807 C C . GLU A 1 360 ? -15.524 17.813 8.364 1.00 87.75 360 GLU A C 1
ATOM 2809 O O . GLU A 1 360 ? -14.468 17.465 7.839 1.00 87.75 360 GLU A O 1
ATOM 2814 N N . VAL A 1 361 ? -16.712 17.552 7.821 1.00 87.19 361 VAL A N 1
ATOM 2815 C CA . VAL A 1 361 ? -16.890 16.928 6.508 1.00 87.19 361 VAL A CA 1
ATOM 2816 C C . VAL A 1 361 ? -17.640 17.918 5.629 1.00 87.19 361 VAL A C 1
ATOM 2818 O O . VAL A 1 361 ? -18.750 18.330 5.972 1.00 87.19 361 VAL A O 1
ATOM 2821 N N . GLU A 1 362 ? -17.040 18.284 4.504 1.00 87.19 362 GLU A N 1
ATOM 2822 C CA . GLU A 1 362 ? -17.582 19.226 3.529 1.00 87.19 362 GLU A CA 1
ATOM 2823 C C . GLU A 1 362 ? -17.838 18.499 2.204 1.00 87.19 362 GLU A C 1
ATOM 2825 O O . GLU A 1 362 ? -17.026 17.693 1.760 1.00 87.19 362 GLU A O 1
ATOM 2830 N N . VAL A 1 363 ? -18.971 18.774 1.561 1.00 84.06 363 VAL A N 1
ATOM 2831 C CA . VAL A 1 363 ? -19.310 18.221 0.243 1.00 84.06 363 VAL A CA 1
ATOM 2832 C C . VAL A 1 363 ? -19.489 19.378 -0.728 1.00 84.06 363 VAL A C 1
ATOM 2834 O O . VAL A 1 363 ? -20.329 20.249 -0.500 1.00 84.06 363 VAL A O 1
ATOM 2837 N N . GLN A 1 364 ? -18.707 19.382 -1.803 1.00 82.62 364 GLN A N 1
ATOM 2838 C CA . GLN A 1 364 ? -18.729 20.404 -2.841 1.00 82.62 364 GLN A CA 1
ATOM 2839 C C . GLN A 1 364 ? -19.301 19.832 -4.142 1.00 82.62 364 GLN A C 1
ATOM 2841 O O . GLN A 1 364 ? -18.745 18.906 -4.731 1.00 82.62 364 GLN A O 1
ATOM 2846 N N . GLY A 1 365 ? -20.398 20.429 -4.611 1.00 71.00 365 GLY A N 1
ATOM 2847 C CA . GLY A 1 365 ? -21.077 20.027 -5.844 1.00 71.00 365 GLY A CA 1
ATOM 2848 C C . GLY A 1 365 ? -22.083 18.886 -5.662 1.00 71.00 365 GLY A C 1
ATOM 2849 O O . GLY A 1 365 ? -22.495 18.563 -4.547 1.00 71.00 365 GLY A O 1
ATOM 2850 N N . GLU A 1 366 ? -22.510 18.310 -6.785 1.00 66.50 366 GLU A N 1
ATOM 2851 C CA . GLU A 1 366 ? -23.444 17.184 -6.830 1.00 66.50 366 GLU A CA 1
ATOM 2852 C C . GLU A 1 366 ? -22.653 15.873 -6.919 1.00 66.50 366 GLU A C 1
ATOM 2854 O O . GLU A 1 366 ? -22.020 15.589 -7.933 1.00 66.50 366 GLU A O 1
ATOM 2859 N N . LEU A 1 367 ? -22.686 15.074 -5.852 1.00 73.50 367 LEU A N 1
ATOM 2860 C CA . LEU A 1 367 ? -22.080 13.741 -5.818 1.00 73.50 367 LEU A CA 1
ATOM 2861 C C . LEU A 1 367 ? -23.158 12.667 -6.014 1.00 73.50 367 LEU A C 1
ATOM 2863 O O . LEU A 1 367 ? -24.271 12.840 -5.510 1.00 73.50 367 LEU A O 1
ATOM 2867 N N . PRO A 1 368 ? -22.865 11.543 -6.686 1.00 69.31 368 PRO A N 1
ATOM 2868 C CA . PRO A 1 368 ? -23.773 10.405 -6.686 1.00 69.31 368 PRO A CA 1
ATOM 2869 C C . PRO A 1 368 ? -23.841 9.784 -5.286 1.00 69.31 368 PRO A C 1
ATOM 2871 O O . PRO A 1 368 ? -22.832 9.659 -4.591 1.00 69.31 368 PRO A O 1
ATOM 2874 N N . ALA A 1 369 ? -25.042 9.385 -4.867 1.00 66.31 369 ALA A N 1
ATOM 2875 C CA . ALA A 1 369 ? -25.247 8.753 -3.562 1.00 66.31 369 ALA A CA 1
ATOM 2876 C C . ALA A 1 369 ? -24.592 7.362 -3.471 1.00 66.31 369 ALA A C 1
ATOM 2878 O O . ALA A 1 369 ? -24.132 6.975 -2.397 1.00 66.31 369 ALA A O 1
ATOM 2879 N N . GLU A 1 370 ? -24.523 6.643 -4.595 1.00 75.12 370 GLU A N 1
ATOM 2880 C CA . GLU A 1 370 ? -23.932 5.309 -4.708 1.00 75.12 370 GLU A CA 1
ATOM 2881 C C . GLU A 1 370 ? -22.781 5.309 -5.718 1.00 75.12 370 GLU A C 1
ATOM 2883 O O . GLU A 1 370 ? -22.888 5.888 -6.801 1.00 75.12 370 GLU A O 1
ATOM 2888 N N . VAL A 1 371 ? -21.683 4.639 -5.366 1.00 80.25 371 VAL A N 1
ATOM 2889 C CA . VAL A 1 371 ? -20.507 4.460 -6.226 1.00 80.25 371 VAL A CA 1
ATOM 2890 C C . VAL A 1 371 ? -20.104 2.993 -6.238 1.00 80.25 371 VAL A C 1
ATOM 2892 O O . VAL A 1 371 ? -20.079 2.346 -5.192 1.00 80.25 371 VAL A O 1
ATOM 2895 N N . GLU A 1 372 ? -19.767 2.470 -7.418 1.00 82.38 372 GLU A N 1
ATOM 2896 C CA . GLU A 1 372 ? -19.158 1.146 -7.552 1.00 82.38 372 GLU A CA 1
ATOM 2897 C C . GLU A 1 372 ? -17.675 1.216 -7.178 1.00 82.38 372 GLU A C 1
ATOM 2899 O O . GLU A 1 372 ? -16.841 1.722 -7.926 1.00 82.38 372 GLU A O 1
ATOM 2904 N N . THR A 1 373 ? -17.338 0.726 -5.990 1.00 85.44 373 THR A N 1
ATOM 2905 C CA . THR A 1 373 ? -15.959 0.650 -5.491 1.00 85.44 373 THR A CA 1
ATOM 2906 C C . THR A 1 373 ? -15.867 -0.423 -4.406 1.00 85.44 373 THR A C 1
ATOM 2908 O O . THR A 1 373 ? -16.857 -1.079 -4.093 1.00 85.44 373 THR A O 1
ATOM 2911 N N . ASP A 1 374 ? -14.680 -0.650 -3.858 1.00 85.25 374 ASP A N 1
ATOM 2912 C CA . ASP A 1 374 ? -14.503 -1.508 -2.687 1.00 85.25 374 ASP A CA 1
ATOM 2913 C C . ASP A 1 374 ? -14.609 -0.634 -1.421 1.00 85.25 374 ASP A C 1
ATOM 2915 O O . ASP A 1 374 ? -13.679 0.137 -1.132 1.00 85.25 374 ASP A O 1
ATOM 2919 N N . PRO A 1 375 ? -15.730 -0.696 -0.670 1.00 82.62 375 PRO A N 1
ATOM 2920 C CA . PRO A 1 375 ? -15.962 0.190 0.467 1.00 82.62 375 PRO A CA 1
ATOM 2921 C C . PRO A 1 375 ? -14.925 -0.001 1.572 1.00 82.62 375 PRO A C 1
ATOM 2923 O O . PRO A 1 375 ? -14.599 0.964 2.258 1.00 82.62 375 PRO A O 1
ATOM 2926 N N . VAL A 1 376 ? -14.355 -1.200 1.724 1.00 79.25 376 VAL A N 1
ATOM 2927 C CA . VAL A 1 376 ? -13.387 -1.450 2.794 1.00 79.25 376 VAL A CA 1
ATOM 2928 C C . VAL A 1 376 ? -12.012 -0.935 2.444 1.00 79.25 376 VAL A C 1
ATOM 2930 O O . VAL A 1 376 ? -11.343 -0.357 3.299 1.00 79.25 376 VAL A O 1
ATOM 2933 N N . ARG A 1 377 ? -11.582 -1.075 1.190 1.00 86.00 377 ARG A N 1
ATOM 2934 C CA . ARG A 1 377 ? -10.322 -0.447 0.766 1.00 86.00 377 ARG A CA 1
ATOM 2935 C C . ARG A 1 377 ? -10.428 1.067 0.797 1.00 86.00 377 ARG A C 1
ATOM 2937 O O . ARG A 1 377 ? -9.474 1.721 1.215 1.00 86.00 377 ARG A O 1
ATOM 2944 N N . LEU A 1 378 ? -11.584 1.614 0.431 1.00 88.44 378 LEU A N 1
ATOM 2945 C CA . LEU A 1 378 ? -11.838 3.044 0.540 1.00 88.44 378 LEU A CA 1
ATOM 2946 C C . LEU A 1 378 ? -11.805 3.521 2.000 1.00 88.44 378 LEU A C 1
ATOM 2948 O O . LEU A 1 378 ? -11.086 4.470 2.311 1.00 88.44 378 LEU A O 1
ATOM 2952 N N . GLU A 1 379 ? -12.515 2.843 2.903 1.00 85.75 379 GLU A N 1
ATOM 2953 C CA . GLU A 1 379 ? -12.493 3.144 4.338 1.00 85.75 379 GLU A CA 1
ATOM 2954 C C . GLU A 1 379 ? -11.070 3.042 4.907 1.00 85.75 379 GLU A C 1
ATOM 2956 O O . GLU A 1 379 ? -10.619 3.957 5.591 1.00 85.75 379 GLU A O 1
ATOM 2961 N N . GLN A 1 380 ? -10.315 1.997 4.548 1.00 83.69 380 GLN A N 1
ATOM 2962 C CA . GLN A 1 380 ? -8.925 1.799 4.973 1.00 83.69 380 GLN A CA 1
ATOM 2963 C C . GLN A 1 380 ? -8.022 2.973 4.561 1.00 83.69 380 GLN A C 1
ATOM 2965 O O . GLN A 1 380 ? -7.226 3.456 5.373 1.00 83.69 380 GLN A O 1
ATOM 2970 N N . ILE A 1 381 ? -8.151 3.460 3.321 1.00 90.44 381 ILE A N 1
ATOM 2971 C CA . ILE A 1 381 ? -7.404 4.632 2.849 1.00 90.44 381 ILE A CA 1
ATOM 2972 C C . ILE A 1 381 ? -7.804 5.873 3.659 1.00 90.44 381 ILE A C 1
ATOM 2974 O O . ILE A 1 381 ? -6.932 6.581 4.165 1.00 90.44 381 ILE A O 1
ATOM 2978 N N . LEU A 1 382 ? -9.106 6.134 3.811 1.00 90.44 382 LEU A N 1
ATOM 2979 C CA . LEU A 1 382 ? -9.611 7.338 4.476 1.00 90.44 382 LEU A CA 1
ATOM 2980 C C . LEU A 1 382 ? -9.284 7.367 5.974 1.00 90.44 382 LEU A C 1
ATOM 2982 O O . LEU A 1 382 ? -8.844 8.403 6.470 1.00 90.44 382 LEU A O 1
ATOM 2986 N N . VAL A 1 383 ? -9.414 6.242 6.686 1.00 86.56 383 VAL A N 1
ATOM 2987 C CA . VAL A 1 383 ? -9.007 6.121 8.096 1.00 86.56 383 VAL A CA 1
ATOM 2988 C C . VAL A 1 383 ? -7.520 6.420 8.250 1.00 86.56 383 VAL A C 1
ATOM 2990 O O . VAL A 1 383 ? -7.139 7.143 9.169 1.00 86.56 383 VAL A O 1
ATOM 2993 N N . ASN A 1 384 ? -6.669 5.928 7.345 1.00 87.00 384 ASN A N 1
ATOM 2994 C CA . ASN A 1 384 ? -5.242 6.222 7.408 1.00 87.00 384 ASN A CA 1
ATOM 2995 C C . ASN A 1 384 ? -4.940 7.704 7.115 1.00 87.00 384 ASN A C 1
ATOM 2997 O O . ASN A 1 384 ? -4.162 8.319 7.843 1.00 87.00 384 ASN A O 1
ATOM 3001 N N . LEU A 1 385 ? -5.546 8.307 6.087 1.00 91.06 385 LEU A N 1
ATOM 3002 C CA . LEU A 1 385 ? -5.304 9.717 5.751 1.00 91.06 385 LEU A CA 1
ATOM 3003 C C . LEU A 1 385 ? -5.824 10.670 6.841 1.00 91.06 385 LEU A C 1
ATOM 3005 O O . LEU A 1 385 ? -5.058 11.482 7.360 1.00 91.06 385 LEU A O 1
ATOM 3009 N N . VAL A 1 386 ? -7.092 10.536 7.241 1.00 90.00 386 VAL A N 1
ATOM 3010 C CA . VAL A 1 386 ? -7.710 11.377 8.284 1.00 90.00 386 VAL A CA 1
ATOM 3011 C C . VAL A 1 386 ? -7.080 11.095 9.650 1.00 90.00 386 VAL A C 1
ATOM 3013 O O . VAL A 1 386 ? -6.836 12.017 10.427 1.00 90.00 386 VAL A O 1
ATOM 3016 N N . GLY A 1 387 ? -6.744 9.835 9.935 1.00 85.56 387 GLY A N 1
ATOM 3017 C CA . GLY A 1 387 ? -6.031 9.452 11.150 1.00 85.56 387 GLY A CA 1
ATOM 3018 C C . GLY A 1 387 ? -4.657 10.112 11.244 1.00 85.56 387 GLY A C 1
ATOM 3019 O O . GLY A 1 387 ? -4.298 10.612 12.309 1.00 85.56 387 GLY A O 1
ATOM 3020 N N . ASN A 1 388 ? -3.911 10.192 10.136 1.00 87.50 388 ASN A N 1
ATOM 3021 C CA . ASN A 1 388 ? -2.640 10.919 10.095 1.00 87.50 388 ASN A CA 1
ATOM 3022 C C . ASN A 1 388 ? -2.840 12.423 10.324 1.00 87.50 388 ASN A C 1
ATOM 3024 O O . ASN A 1 388 ? -2.118 12.995 11.138 1.00 87.50 388 ASN A O 1
ATOM 3028 N N . ALA A 1 389 ? -3.843 13.044 9.700 1.00 89.00 389 ALA A N 1
ATOM 3029 C CA . ALA A 1 389 ? -4.167 14.451 9.941 1.00 89.00 389 ALA A CA 1
ATOM 3030 C C . ALA A 1 389 ? -4.438 14.727 11.435 1.00 89.00 389 ALA A C 1
ATOM 3032 O O . ALA A 1 389 ? -3.737 15.511 12.068 1.00 89.00 389 ALA A O 1
ATOM 3033 N N . VAL A 1 390 ? -5.356 13.983 12.063 1.00 86.00 390 VAL A N 1
ATOM 3034 C CA . VAL A 1 390 ? -5.669 14.113 13.505 1.00 86.00 390 VAL A CA 1
ATOM 3035 C C . VAL A 1 390 ? -4.454 13.815 14.395 1.00 86.00 390 VAL A C 1
ATOM 3037 O O . VAL A 1 390 ? -4.285 14.367 15.490 1.00 86.00 390 VAL A O 1
ATOM 3040 N N . LYS A 1 391 ? -3.579 12.911 13.959 1.00 82.50 391 LYS A N 1
ATOM 3041 C CA . LYS A 1 391 ? -2.383 12.546 14.709 1.00 82.50 391 LYS A CA 1
ATOM 3042 C C . LYS A 1 391 ? -1.344 13.668 14.730 1.00 82.50 391 LYS A C 1
ATOM 3044 O O . LYS A 1 391 ? -0.792 13.917 15.803 1.00 82.50 391 LYS A O 1
ATOM 3049 N N . TYR A 1 392 ? -1.076 14.310 13.596 1.00 84.62 392 TYR A N 1
ATOM 3050 C CA . TYR A 1 392 ? 0.014 15.282 13.457 1.00 84.62 392 TYR A CA 1
ATOM 3051 C C . TYR A 1 392 ? -0.416 16.740 13.658 1.00 84.62 392 TYR A C 1
ATOM 3053 O O . TYR A 1 392 ? 0.438 17.590 13.907 1.00 84.62 392 TYR A O 1
ATOM 3061 N N . THR A 1 393 ? -1.714 17.037 13.632 1.00 85.00 393 THR A N 1
ATOM 3062 C CA . THR A 1 393 ? -2.235 18.348 14.027 1.00 85.00 393 THR A CA 1
ATOM 3063 C C . THR A 1 393 ? -2.351 18.427 15.551 1.00 85.00 393 THR A C 1
ATOM 3065 O O . THR A 1 393 ? -3.000 17.600 16.188 1.00 85.00 393 THR A O 1
ATOM 3068 N N . GLU A 1 394 ? -1.699 19.416 16.167 1.00 81.62 394 GLU A N 1
ATOM 3069 C CA . GLU A 1 394 ? -1.782 19.641 17.620 1.00 81.62 394 GLU A CA 1
ATOM 3070 C C . GLU A 1 394 ? -2.910 20.604 18.007 1.00 81.62 394 GLU A C 1
ATOM 3072 O O . GLU A 1 394 ? -3.510 20.463 19.071 1.00 81.62 394 GLU A O 1
ATOM 3077 N N . ARG A 1 395 ? -3.174 21.612 17.168 1.00 78.00 395 ARG A N 1
ATOM 3078 C CA . ARG A 1 395 ? -4.215 22.632 17.354 1.00 78.00 395 ARG A CA 1
ATOM 3079 C C . ARG A 1 395 ? -4.756 23.054 15.991 1.00 78.00 395 ARG A C 1
ATOM 3081 O O . ARG A 1 395 ? -3.971 23.189 15.059 1.00 78.00 395 ARG A O 1
ATOM 3088 N N . GLY A 1 396 ? -6.059 23.318 15.915 1.00 85.00 396 GLY A N 1
ATOM 3089 C CA . GLY A 1 396 ? -6.733 23.770 14.696 1.00 85.00 396 GLY A CA 1
ATOM 3090 C C . GLY A 1 396 ? -7.793 22.783 14.221 1.00 85.00 396 GLY A C 1
ATOM 3091 O O . GLY A 1 396 ? -8.487 22.181 15.047 1.00 85.00 396 GLY A O 1
ATOM 3092 N N . ASP A 1 397 ? -7.921 22.642 12.906 1.00 87.50 397 ASP A N 1
ATOM 3093 C CA . ASP A 1 397 ? -8.980 21.873 12.261 1.00 87.50 397 ASP A CA 1
ATOM 3094 C C . ASP A 1 397 ? -8.446 20.832 11.272 1.00 87.50 397 ASP A C 1
ATOM 3096 O O . ASP A 1 397 ? -7.380 20.970 10.670 1.00 87.50 397 ASP A O 1
ATOM 3100 N N . VAL A 1 398 ? -9.218 19.754 11.146 1.00 90.81 398 VAL A N 1
ATOM 3101 C CA . VAL A 1 398 ? -9.064 18.734 10.114 1.00 90.81 398 VAL A CA 1
ATOM 3102 C C . VAL A 1 398 ? -10.370 18.689 9.334 1.00 90.81 398 VAL A C 1
ATOM 3104 O O . VAL A 1 398 ? -11.445 18.502 9.912 1.00 90.81 398 VAL A O 1
ATOM 3107 N N . ARG A 1 399 ? -10.294 18.853 8.015 1.00 92.69 399 ARG A N 1
ATOM 3108 C CA . ARG A 1 399 ? -11.459 18.855 7.128 1.00 92.69 399 ARG A CA 1
ATOM 3109 C C . ARG A 1 399 ? -11.327 17.782 6.062 1.00 92.69 399 ARG A C 1
ATOM 3111 O O . ARG A 1 399 ? -10.299 17.676 5.403 1.00 92.69 399 ARG A O 1
ATOM 3118 N N . LEU A 1 400 ? -12.384 16.997 5.889 1.00 92.88 400 LEU A N 1
ATOM 3119 C CA . LEU A 1 400 ? -12.530 16.054 4.785 1.00 92.88 400 LEU A CA 1
ATOM 3120 C C . LEU A 1 400 ? -13.476 16.667 3.751 1.00 92.88 400 LEU A C 1
ATOM 3122 O O . LEU A 1 400 ? -14.679 16.754 3.995 1.00 92.88 400 LEU A O 1
ATOM 3126 N N . VAL A 1 401 ? -12.935 17.096 2.615 1.00 92.00 401 VAL A N 1
ATOM 3127 C CA . VAL A 1 401 ? -13.692 17.715 1.524 1.00 92.00 401 VAL A CA 1
ATOM 3128 C C . VAL A 1 401 ? -13.902 16.693 0.413 1.00 92.00 401 VAL A C 1
ATOM 3130 O O . VAL A 1 401 ? -12.946 16.120 -0.103 1.00 92.00 401 VAL A O 1
ATOM 3133 N N . LEU A 1 402 ? -15.155 16.460 0.035 1.00 91.38 402 LEU A N 1
ATOM 3134 C CA . LEU A 1 402 ? -15.519 15.598 -1.082 1.00 91.38 402 LEU A CA 1
ATOM 3135 C C . LEU A 1 402 ? -15.968 16.448 -2.262 1.00 91.38 402 LEU A C 1
ATOM 3137 O O . LEU A 1 402 ? -16.848 17.296 -2.114 1.00 91.38 402 LEU A O 1
ATOM 3141 N N . ARG A 1 403 ? -15.407 16.187 -3.441 1.00 89.94 403 ARG A N 1
ATOM 3142 C CA . ARG A 1 403 ? -15.781 16.866 -4.687 1.00 89.94 403 ARG A CA 1
ATOM 3143 C C . ARG A 1 403 ? -15.651 15.936 -5.883 1.00 89.94 403 ARG A C 1
ATOM 3145 O O . ARG A 1 403 ? -14.919 14.953 -5.839 1.00 89.94 403 ARG A O 1
ATOM 3152 N N . THR A 1 404 ? -16.320 16.268 -6.976 1.00 86.00 404 THR A N 1
ATOM 3153 C CA . THR A 1 404 ? -16.074 15.659 -8.289 1.00 86.00 404 THR A CA 1
ATOM 3154 C C . THR A 1 404 ? -15.273 16.601 -9.174 1.00 86.00 404 THR A C 1
ATOM 3156 O O . THR A 1 404 ? -15.312 17.821 -9.006 1.00 86.00 404 THR A O 1
ATOM 3159 N N . THR A 1 405 ? -14.538 16.045 -10.135 1.00 84.56 405 THR A N 1
ATOM 3160 C CA . THR A 1 405 ? -13.975 16.843 -11.236 1.00 84.56 405 THR A CA 1
ATOM 3161 C C . THR A 1 405 ? -15.081 17.482 -12.076 1.00 84.56 405 THR A C 1
ATOM 3163 O O . THR A 1 405 ? -16.213 17.000 -12.085 1.00 84.56 405 THR A O 1
ATOM 3166 N N . GLU A 1 406 ? -14.755 18.556 -12.803 1.00 75.50 406 GLU A N 1
ATOM 3167 C CA . GLU A 1 406 ? -15.703 19.248 -13.695 1.00 75.50 406 GLU A CA 1
ATOM 3168 C C . GLU A 1 406 ? -16.305 18.306 -14.750 1.00 75.50 406 GLU A C 1
ATOM 3170 O O . GLU A 1 406 ? -17.483 18.415 -15.081 1.00 75.50 406 GLU A O 1
ATOM 3175 N N . ASP A 1 407 ? -15.520 17.326 -15.210 1.00 74.06 407 ASP A N 1
ATOM 3176 C CA . ASP A 1 407 ? -15.956 16.297 -16.160 1.00 74.06 407 ASP A CA 1
ATOM 3177 C C . ASP A 1 407 ? -16.814 15.191 -15.511 1.00 74.06 407 ASP A C 1
ATOM 3179 O O . ASP A 1 407 ? -17.304 14.298 -16.204 1.00 74.06 407 ASP A O 1
ATOM 3183 N N . GLY A 1 408 ? -16.969 15.203 -14.182 1.00 72.44 408 GLY A N 1
ATOM 3184 C CA . GLY A 1 408 ? -17.742 14.218 -13.419 1.00 72.44 408 GLY A CA 1
ATOM 3185 C C . GLY A 1 408 ? -17.154 12.803 -13.422 1.00 72.44 408 GLY A C 1
ATOM 3186 O O . GLY A 1 408 ? -17.823 11.870 -12.999 1.00 72.44 408 GLY A O 1
ATOM 3187 N N . GLN A 1 409 ? -15.921 12.618 -13.904 1.00 81.56 409 GLN A N 1
ATOM 3188 C CA . GLN A 1 409 ? -15.304 11.295 -14.076 1.00 81.56 409 GLN A CA 1
ATOM 3189 C C . GLN A 1 409 ? -14.499 10.820 -12.869 1.00 81.56 409 GLN A C 1
ATOM 3191 O O . GLN A 1 409 ? -14.164 9.642 -12.784 1.00 81.56 409 GLN A O 1
ATOM 3196 N N . TRP A 1 410 ? -14.165 11.723 -11.952 1.00 87.00 410 TRP A N 1
ATOM 3197 C CA . TRP A 1 410 ? -13.320 11.422 -10.800 1.00 87.00 410 TRP A CA 1
ATOM 3198 C C . TRP A 1 410 ? -13.964 11.941 -9.531 1.00 87.00 410 TRP A C 1
ATOM 3200 O O . TRP A 1 410 ? -14.382 13.100 -9.476 1.00 87.00 410 TRP A O 1
ATOM 3210 N N . LEU A 1 411 ? -13.995 11.081 -8.521 1.00 89.19 411 LEU A N 1
ATOM 3211 C CA . LEU A 1 411 ? -14.323 11.426 -7.153 1.00 89.19 411 LEU A CA 1
ATOM 3212 C C . LEU A 1 411 ? -13.034 11.767 -6.413 1.00 89.19 411 LEU A C 1
ATOM 3214 O O . LEU A 1 411 ? -12.067 11.006 -6.458 1.00 89.19 411 LEU A O 1
ATOM 3218 N N . ILE A 1 412 ? -13.029 12.911 -5.743 1.00 91.38 412 ILE A N 1
ATOM 3219 C CA . ILE A 1 412 ? -11.862 13.438 -5.053 1.00 91.38 412 ILE A CA 1
ATOM 3220 C C . ILE A 1 412 ? -12.183 13.620 -3.574 1.00 91.38 412 ILE A C 1
ATOM 3222 O O . ILE A 1 412 ? -13.186 14.241 -3.217 1.00 91.38 412 ILE A O 1
ATOM 3226 N N . PHE A 1 413 ? -11.302 13.091 -2.730 1.00 94.19 413 PHE A N 1
ATOM 3227 C CA . PHE A 1 413 ? -11.314 13.266 -1.284 1.00 94.19 413 PHE A CA 1
ATOM 3228 C C . PHE A 1 413 ? -10.071 14.059 -0.882 1.00 94.19 413 PHE A C 1
ATOM 3230 O O . PHE A 1 413 ? -8.955 13.539 -0.943 1.00 94.19 413 PHE A O 1
ATOM 3237 N N . ASP A 1 414 ? -10.266 15.306 -0.467 1.00 94.25 414 ASP A N 1
ATOM 3238 C CA . ASP A 1 414 ? -9.210 16.168 0.052 1.00 94.25 414 ASP A CA 1
ATOM 3239 C C . ASP A 1 414 ? -9.245 16.139 1.586 1.00 94.25 414 ASP A C 1
ATOM 3241 O O . ASP A 1 414 ? -10.198 16.597 2.218 1.00 94.25 414 ASP A O 1
ATOM 3245 N N . VAL A 1 415 ? -8.201 15.581 2.195 1.00 95.06 415 VAL A N 1
ATOM 3246 C CA . VAL A 1 415 ? -7.977 15.604 3.644 1.00 95.06 415 VAL A CA 1
ATOM 3247 C C . VAL A 1 415 ? -7.061 16.778 3.950 1.00 95.06 415 VAL A C 1
ATOM 3249 O O . VAL A 1 415 ? -5.862 16.710 3.680 1.00 95.06 415 VAL A O 1
ATOM 3252 N N . VAL A 1 416 ? -7.638 17.852 4.481 1.00 93.25 416 VAL A N 1
ATOM 3253 C CA . VAL A 1 416 ? -6.960 19.111 4.800 1.00 93.25 416 VAL A CA 1
ATOM 3254 C C . VAL A 1 416 ? -6.701 19.174 6.298 1.00 93.25 416 VAL A C 1
ATOM 3256 O O . VAL A 1 416 ? -7.625 19.007 7.094 1.00 93.25 416 VAL A O 1
ATOM 3259 N N . ASP A 1 417 ? -5.462 19.443 6.685 1.00 93.00 417 ASP A N 1
ATOM 3260 C CA . ASP A 1 417 ? -5.059 19.630 8.074 1.00 93.00 417 ASP A CA 1
ATOM 3261 C C . ASP A 1 417 ? -4.310 20.950 8.254 1.00 93.00 417 ASP A C 1
ATOM 3263 O O . ASP A 1 417 ? -3.543 21.348 7.382 1.00 93.00 417 ASP A O 1
ATOM 3267 N N . THR A 1 418 ? -4.498 21.609 9.399 1.00 89.69 418 THR A N 1
ATOM 3268 C CA . THR A 1 418 ? -3.750 22.822 9.786 1.00 89.69 418 THR A CA 1
ATOM 3269 C C . THR A 1 418 ? -2.513 22.489 10.631 1.00 89.69 418 THR A C 1
ATOM 3271 O O . THR A 1 418 ? -2.195 23.182 11.601 1.00 89.69 418 THR A O 1
ATOM 3274 N N . GLY A 1 419 ? -1.881 21.344 10.369 1.00 86.75 419 GLY A N 1
ATOM 3275 C CA . GLY A 1 419 ? -0.721 20.854 11.105 1.00 86.75 419 GLY A CA 1
ATOM 3276 C C . GLY A 1 419 ? 0.584 21.593 10.767 1.00 86.75 419 GLY A C 1
ATOM 3277 O O . GLY A 1 419 ? 0.583 22.645 10.134 1.00 86.75 419 GLY A O 1
ATOM 3278 N N . PRO A 1 420 ? 1.745 21.047 11.172 1.00 83.44 420 PRO A N 1
ATOM 3279 C CA . PRO A 1 420 ? 3.047 21.698 10.986 1.00 83.44 420 PRO A CA 1
ATOM 3280 C C . PRO A 1 420 ? 3.507 21.794 9.522 1.00 83.44 420 PRO A C 1
ATOM 3282 O O . PRO A 1 420 ? 4.511 22.452 9.246 1.00 83.44 420 PRO A O 1
ATOM 3285 N N . GLY A 1 421 ? 2.812 21.142 8.588 1.00 83.38 421 GLY A N 1
ATOM 3286 C CA . GLY A 1 421 ? 3.241 21.042 7.199 1.00 83.38 421 GLY A CA 1
ATOM 3287 C C . GLY A 1 421 ? 4.458 20.132 6.998 1.00 83.38 421 GLY A C 1
ATOM 3288 O O . GLY A 1 421 ? 5.122 19.697 7.941 1.00 83.38 421 GLY A O 1
ATOM 3289 N N . ILE A 1 422 ? 4.755 19.831 5.738 1.00 85.19 422 ILE A N 1
ATOM 3290 C CA . ILE A 1 422 ? 5.812 18.919 5.300 1.00 85.19 422 ILE A CA 1
ATOM 3291 C C . ILE A 1 422 ? 6.718 19.664 4.319 1.00 85.19 422 ILE A C 1
ATOM 3293 O O . ILE A 1 422 ? 6.252 20.271 3.355 1.00 85.19 422 ILE A O 1
ATOM 3297 N N . ALA A 1 423 ? 8.033 19.592 4.536 1.00 81.62 423 ALA A N 1
ATOM 3298 C CA . ALA A 1 423 ? 9.002 20.172 3.616 1.00 81.62 423 ALA A CA 1
ATOM 3299 C C . ALA A 1 423 ? 8.941 19.476 2.235 1.00 81.62 423 ALA A C 1
ATOM 3301 O O . ALA A 1 423 ? 8.832 18.246 2.166 1.00 81.62 423 ALA A O 1
ATOM 3302 N N . PRO A 1 424 ? 9.076 20.213 1.116 1.00 77.56 424 PRO A N 1
ATOM 3303 C CA . PRO A 1 424 ? 8.933 19.650 -0.232 1.00 77.56 424 PRO A CA 1
ATOM 3304 C C . PRO A 1 424 ? 9.950 18.536 -0.541 1.00 77.56 424 PRO A C 1
ATOM 3306 O O . PRO A 1 424 ? 9.664 17.615 -1.306 1.00 77.56 424 PRO A O 1
ATOM 3309 N N . GLU A 1 425 ? 11.122 18.584 0.091 1.00 74.94 425 GLU A N 1
ATOM 3310 C CA . GLU A 1 425 ? 12.172 17.565 -0.008 1.00 74.94 425 GLU A CA 1
ATOM 3311 C C . GLU A 1 425 ? 11.815 16.240 0.691 1.00 74.94 425 GLU A C 1
ATOM 3313 O O . GLU A 1 425 ? 12.258 15.170 0.257 1.00 74.94 425 GLU A O 1
ATOM 3318 N N . ASP A 1 426 ? 10.938 16.272 1.694 1.00 74.69 426 ASP A N 1
ATOM 3319 C CA . ASP A 1 426 ? 10.488 15.077 2.403 1.00 74.69 426 ASP A CA 1
ATOM 3320 C C . ASP A 1 426 ? 9.207 14.456 1.822 1.00 74.69 426 ASP A C 1
ATOM 3322 O O . ASP A 1 426 ? 8.959 13.261 2.011 1.00 74.69 426 ASP A O 1
ATOM 3326 N N . GLY A 1 427 ? 8.437 15.202 1.021 1.00 71.19 427 GLY A N 1
ATOM 3327 C CA . GLY A 1 427 ? 7.206 14.707 0.391 1.00 71.19 427 GLY A CA 1
ATOM 3328 C C . GLY A 1 427 ? 7.410 13.448 -0.466 1.00 71.19 427 GLY A C 1
ATOM 3329 O O . GLY A 1 427 ? 6.613 12.511 -0.417 1.00 71.19 427 GLY A O 1
ATOM 3330 N N . GLN A 1 428 ? 8.532 13.347 -1.190 1.00 69.69 428 GLN A N 1
ATOM 3331 C CA . GLN A 1 428 ? 8.854 12.152 -1.990 1.00 69.69 428 GLN A CA 1
ATOM 3332 C C . GLN A 1 428 ? 9.281 10.938 -1.149 1.00 69.69 428 GLN A C 1
ATOM 3334 O O . GLN A 1 428 ? 9.316 9.811 -1.655 1.00 69.69 428 GLN A O 1
ATOM 3339 N N . ARG A 1 429 ? 9.653 11.150 0.118 1.00 72.88 429 ARG A N 1
ATOM 3340 C CA . ARG A 1 429 ? 10.121 10.094 1.026 1.00 72.88 429 ARG A CA 1
ATOM 3341 C C . ARG A 1 429 ? 8.964 9.433 1.772 1.00 72.88 429 ARG A C 1
ATOM 3343 O O . ARG A 1 429 ? 9.085 8.256 2.089 1.00 72.88 429 ARG A O 1
ATOM 3350 N N . LEU A 1 430 ? 7.847 10.136 1.970 1.00 76.56 430 LEU A N 1
ATOM 3351 C CA . LEU A 1 430 ? 6.663 9.644 2.691 1.00 76.56 430 LEU A CA 1
ATOM 3352 C C . LEU A 1 430 ? 5.997 8.424 2.050 1.00 76.56 430 LEU A C 1
ATOM 3354 O O . LEU A 1 430 ? 5.470 7.564 2.746 1.00 76.56 430 LEU A O 1
ATOM 3358 N N . PHE A 1 431 ? 6.059 8.315 0.724 1.00 76.19 431 PHE A N 1
ATOM 3359 C CA . PHE A 1 431 ? 5.522 7.163 -0.000 1.00 76.19 431 PHE A CA 1
ATOM 3360 C C . PHE A 1 431 ? 6.567 6.069 -0.261 1.00 76.19 431 PHE A C 1
ATOM 3362 O O . PHE A 1 431 ? 6.393 5.259 -1.177 1.00 76.19 431 PHE A O 1
ATOM 3369 N N . ARG A 1 432 ? 7.687 6.069 0.471 1.00 72.75 432 ARG A N 1
ATOM 3370 C CA . ARG A 1 432 ? 8.662 4.970 0.473 1.00 72.75 432 ARG A CA 1
ATOM 3371 C C . ARG A 1 432 ? 8.417 4.074 1.692 1.00 72.75 432 ARG A C 1
ATOM 3373 O O . ARG A 1 432 ? 7.971 4.584 2.717 1.00 72.75 432 ARG A O 1
ATOM 3380 N N . PRO A 1 433 ? 8.730 2.768 1.617 1.00 66.81 433 PRO A N 1
ATOM 3381 C CA . PRO A 1 433 ? 8.607 1.884 2.773 1.00 66.81 433 PRO A CA 1
ATOM 3382 C C . PRO A 1 433 ? 9.417 2.418 3.960 1.00 66.81 433 PRO A C 1
ATOM 3384 O O . PRO A 1 433 ? 10.594 2.746 3.792 1.00 66.81 433 PRO A O 1
ATOM 3387 N N . PHE A 1 434 ? 8.795 2.497 5.139 1.00 64.75 434 PHE A N 1
ATOM 3388 C CA . PHE A 1 434 ? 9.392 3.040 6.370 1.00 64.75 434 PHE A CA 1
ATOM 3389 C C . PHE A 1 434 ? 9.808 4.519 6.274 1.00 64.75 434 PHE A C 1
ATOM 3391 O O . PHE A 1 434 ? 10.679 4.979 7.013 1.00 64.75 434 PHE A O 1
ATOM 3398 N N . GLY A 1 435 ? 9.205 5.283 5.358 1.00 64.00 435 GLY A N 1
ATOM 3399 C CA . GLY A 1 435 ? 9.428 6.719 5.235 1.00 64.00 435 GLY A CA 1
ATOM 3400 C C . GLY A 1 435 ? 8.833 7.481 6.419 1.00 64.00 435 GLY A C 1
ATOM 3401 O O . GLY A 1 435 ? 7.641 7.767 6.430 1.00 64.00 435 GLY A O 1
ATOM 3402 N N . GLN A 1 436 ? 9.659 7.830 7.407 1.00 65.56 436 GLN A N 1
ATOM 3403 C CA . GLN A 1 436 ? 9.275 8.663 8.552 1.00 65.56 436 GLN A CA 1
ATOM 3404 C C . GLN A 1 436 ? 10.024 10.003 8.523 1.00 65.56 436 GLN A C 1
ATOM 3406 O O . GLN A 1 436 ? 11.222 10.045 8.240 1.00 65.56 436 GLN A O 1
ATOM 3411 N N . LEU A 1 437 ? 9.326 11.091 8.864 1.00 59.03 437 LEU A N 1
ATOM 3412 C CA . LEU A 1 437 ? 9.915 12.435 8.974 1.00 59.03 437 LEU A CA 1
ATOM 3413 C C . LEU A 1 437 ? 10.783 12.587 10.233 1.00 59.03 437 LEU A C 1
ATOM 3415 O O . LEU A 1 437 ? 11.758 13.327 10.217 1.00 59.03 437 LEU A O 1
ATOM 3419 N N . ASN A 1 438 ? 10.470 11.841 11.300 1.00 56.44 438 ASN A N 1
ATOM 3420 C CA . ASN A 1 438 ? 11.187 11.876 12.575 1.00 56.44 438 ASN A CA 1
ATOM 3421 C C . ASN A 1 438 ? 11.453 10.450 13.095 1.00 56.44 438 ASN A C 1
ATOM 3423 O O . ASN A 1 438 ? 10.568 9.879 13.731 1.00 56.44 438 ASN A O 1
ATOM 3427 N N . PRO A 1 439 ? 12.666 9.885 12.924 1.00 47.00 439 PRO A N 1
ATOM 3428 C CA . PRO A 1 439 ? 13.009 8.526 13.375 1.00 47.00 439 PRO A CA 1
ATOM 3429 C C . PRO A 1 439 ? 13.077 8.347 14.910 1.00 47.00 439 PRO A C 1
ATOM 3431 O O . PRO A 1 439 ? 13.534 7.317 15.395 1.00 47.00 439 PRO A O 1
ATOM 3434 N N . GLY A 1 440 ? 12.653 9.351 15.687 1.00 36.59 440 GLY A N 1
ATOM 3435 C CA . GLY A 1 440 ? 12.559 9.311 17.151 1.00 36.59 440 GLY A CA 1
ATOM 3436 C C . GLY A 1 440 ? 11.149 9.547 17.705 1.00 36.59 440 GLY A C 1
ATOM 3437 O O . GLY A 1 440 ? 10.967 9.473 18.917 1.00 36.59 440 GLY A O 1
ATOM 3438 N N . ALA A 1 441 ? 10.158 9.833 16.852 1.00 44.38 441 ALA A N 1
ATOM 3439 C CA . ALA A 1 441 ? 8.762 9.941 17.263 1.00 44.38 441 ALA A CA 1
ATOM 3440 C C . ALA A 1 441 ? 8.133 8.543 17.198 1.00 44.38 441 ALA A C 1
ATOM 3442 O O . ALA A 1 441 ? 7.938 7.987 16.123 1.00 44.38 441 ALA A O 1
ATOM 3443 N N . THR A 1 442 ? 7.867 7.964 18.364 1.00 41.44 442 THR A N 1
ATOM 3444 C CA . THR A 1 442 ? 7.508 6.558 18.616 1.00 41.44 442 THR A CA 1
ATOM 3445 C C . THR A 1 442 ? 6.118 6.140 18.111 1.00 41.44 442 THR A C 1
ATOM 3447 O O . THR A 1 442 ? 5.414 5.390 18.787 1.00 41.44 442 THR A O 1
ATOM 3450 N N . GLU A 1 443 ? 5.660 6.647 16.966 1.00 50.56 443 GLU A N 1
ATOM 3451 C CA . GLU A 1 443 ? 4.321 6.360 16.460 1.00 50.56 443 GLU A CA 1
ATOM 3452 C C . GLU A 1 443 ? 4.281 6.253 14.930 1.00 50.56 443 GLU A C 1
ATOM 3454 O O . GLU A 1 443 ? 4.428 7.250 14.221 1.00 50.56 443 GLU A O 1
ATOM 3459 N N . GLY A 1 444 ? 3.932 5.063 14.431 1.00 58.31 444 GLY A N 1
ATOM 3460 C CA . GLY A 1 444 ? 3.552 4.790 13.038 1.00 58.31 444 GLY A CA 1
ATOM 3461 C C . GLY A 1 444 ? 4.563 3.930 12.276 1.00 58.31 444 GLY A C 1
ATOM 3462 O O . GLY A 1 444 ? 5.750 4.218 12.270 1.00 58.31 444 GLY A O 1
ATOM 3463 N N . THR A 1 445 ? 4.081 2.906 11.572 1.00 64.25 445 THR A N 1
ATOM 3464 C CA . THR A 1 445 ? 4.894 1.904 10.852 1.00 64.25 445 THR A CA 1
ATOM 3465 C C . THR A 1 445 ? 5.661 2.476 9.652 1.00 64.25 445 THR A C 1
ATOM 3467 O O . THR A 1 445 ? 6.559 1.834 9.112 1.00 64.25 445 THR A O 1
ATOM 3470 N N . GLY A 1 446 ? 5.296 3.678 9.188 1.00 71.81 446 GLY A N 1
ATOM 3471 C CA . GLY A 1 446 ? 5.806 4.259 7.941 1.00 71.81 446 GLY A CA 1
ATOM 3472 C C . GLY A 1 446 ? 5.373 3.486 6.686 1.00 71.81 446 GLY A C 1
ATOM 3473 O O . GLY A 1 446 ? 5.906 3.733 5.606 1.00 71.81 446 GLY A O 1
ATOM 3474 N N . LEU A 1 447 ? 4.435 2.538 6.820 1.00 75.06 447 LEU A N 1
ATOM 3475 C CA . LEU A 1 447 ? 3.881 1.744 5.720 1.00 75.06 447 LEU A CA 1
ATOM 3476 C C . LEU A 1 447 ? 2.474 2.205 5.316 1.00 75.06 447 LEU A C 1
ATOM 3478 O O . LEU A 1 447 ? 2.116 2.067 4.149 1.00 75.06 447 LEU A O 1
ATOM 3482 N N . GLY A 1 448 ? 1.709 2.824 6.223 1.00 80.62 448 GLY A N 1
ATOM 3483 C CA . GLY A 1 448 ? 0.309 3.202 5.983 1.00 80.62 448 GLY A CA 1
ATOM 3484 C C . GLY A 1 448 ? 0.072 4.043 4.720 1.00 80.62 448 GLY A C 1
ATOM 3485 O O . GLY A 1 448 ? -0.793 3.708 3.911 1.00 80.62 448 GLY A O 1
ATOM 3486 N N . LEU A 1 449 ? 0.861 5.104 4.487 1.00 86.44 449 LEU A N 1
ATOM 3487 C CA . LEU A 1 449 ? 0.741 5.938 3.274 1.00 86.44 449 LEU A CA 1
ATOM 3488 C C . LEU A 1 449 ? 1.138 5.191 1.992 1.00 86.44 449 LEU A C 1
ATOM 3490 O O . LEU A 1 449 ? 0.531 5.396 0.941 1.00 86.44 449 LEU A O 1
ATOM 3494 N N . LEU A 1 450 ? 2.136 4.305 2.069 1.00 82.56 450 LEU A N 1
ATOM 3495 C CA . LEU A 1 450 ? 2.542 3.468 0.941 1.00 82.56 450 LEU A CA 1
ATOM 3496 C C . LEU A 1 450 ? 1.428 2.484 0.561 1.00 82.56 450 LEU A C 1
ATOM 3498 O O . LEU A 1 450 ? 1.093 2.384 -0.620 1.00 82.56 450 LEU A O 1
ATOM 3502 N N . ILE A 1 451 ? 0.853 1.797 1.553 1.00 83.50 451 ILE A N 1
ATOM 3503 C CA . ILE A 1 451 ? -0.263 0.861 1.368 1.00 83.50 451 ILE A CA 1
ATOM 3504 C C . ILE A 1 451 ? -1.465 1.612 0.805 1.00 83.50 451 ILE A C 1
ATOM 3506 O O . ILE A 1 451 ? -1.998 1.207 -0.220 1.00 83.50 451 ILE A O 1
ATOM 3510 N N . SER A 1 452 ? -1.817 2.760 1.390 1.00 89.56 452 SER A N 1
ATOM 3511 C CA . SER A 1 452 ? -2.932 3.593 0.921 1.00 89.56 452 SER A CA 1
ATOM 3512 C C . SER A 1 452 ? -2.770 4.000 -0.542 1.00 89.56 452 SER A C 1
ATOM 3514 O O . SER A 1 452 ? -3.713 3.883 -1.319 1.00 89.56 452 SER A O 1
ATOM 3516 N N . ARG A 1 453 ? -1.565 4.415 -0.959 1.00 88.38 453 ARG A N 1
ATOM 3517 C CA . ARG A 1 453 ? -1.310 4.769 -2.363 1.00 88.38 453 ARG A CA 1
ATOM 3518 C C . ARG A 1 453 ? -1.426 3.558 -3.287 1.00 88.38 453 ARG A C 1
ATOM 3520 O O . ARG A 1 453 ? -1.893 3.694 -4.412 1.00 88.38 453 ARG A O 1
ATOM 3527 N N . HIS A 1 454 ? -1.003 2.378 -2.841 1.00 84.44 454 HIS A N 1
ATOM 3528 C CA . HIS A 1 454 ? -1.139 1.166 -3.643 1.00 84.44 454 HIS A CA 1
ATOM 3529 C C . HIS A 1 454 ? -2.599 0.705 -3.746 1.00 84.44 454 HIS A C 1
ATOM 3531 O O . HIS A 1 454 ? -3.042 0.349 -4.834 1.00 84.44 454 HIS A O 1
ATOM 3537 N N . LEU A 1 455 ? -3.360 0.780 -2.650 1.00 86.38 455 LEU A N 1
ATOM 3538 C CA . LEU A 1 455 ? -4.802 0.530 -2.638 1.00 86.38 455 LEU A CA 1
ATOM 3539 C C . LEU A 1 455 ? -5.541 1.496 -3.568 1.00 86.38 455 LEU A C 1
ATOM 3541 O O . LEU A 1 455 ? -6.349 1.050 -4.373 1.00 86.38 455 LEU A O 1
ATOM 3545 N N . ALA A 1 456 ? -5.210 2.790 -3.535 1.00 89.69 456 ALA A N 1
ATOM 3546 C CA . ALA A 1 456 ? -5.787 3.770 -4.453 1.00 89.69 456 ALA A CA 1
ATOM 3547 C C . ALA A 1 456 ? -5.539 3.389 -5.920 1.00 89.69 456 ALA A C 1
ATOM 3549 O O . ALA A 1 456 ? -6.473 3.384 -6.712 1.00 89.69 456 ALA A O 1
ATOM 3550 N N . ARG A 1 457 ? -4.316 2.962 -6.267 1.00 89.56 457 ARG A N 1
ATOM 3551 C CA . ARG A 1 457 ? -3.988 2.471 -7.619 1.00 89.56 457 ARG A CA 1
ATOM 3552 C C . ARG A 1 457 ? -4.744 1.212 -8.009 1.00 89.56 457 ARG A C 1
ATOM 3554 O O . ARG A 1 457 ? -5.132 1.080 -9.166 1.00 89.56 457 ARG A O 1
ATOM 3561 N N . LEU A 1 458 ? -4.956 0.295 -7.067 1.00 85.62 458 LEU A N 1
ATOM 3562 C CA . LEU A 1 458 ? -5.786 -0.889 -7.294 1.00 85.62 458 LEU A CA 1
ATOM 3563 C C . LEU A 1 458 ? -7.241 -0.492 -7.584 1.00 85.62 458 LEU A C 1
ATOM 3565 O O . LEU A 1 458 ? -7.840 -1.049 -8.496 1.00 85.62 458 LEU A O 1
ATOM 3569 N N . LEU A 1 459 ? -7.765 0.536 -6.911 1.00 86.31 459 LEU A N 1
ATOM 3570 C CA . LEU A 1 459 ? -9.070 1.142 -7.210 1.00 86.31 459 LEU A CA 1
ATOM 3571 C C . LEU A 1 459 ? -9.089 1.970 -8.514 1.00 86.31 459 LEU A C 1
ATOM 3573 O O . LEU A 1 459 ? -10.103 2.584 -8.832 1.00 86.31 459 LEU A O 1
ATOM 3577 N N . GLY A 1 460 ? -7.991 2.004 -9.279 1.00 84.75 460 GLY A N 1
ATOM 3578 C CA . GLY A 1 460 ? -7.863 2.784 -10.516 1.00 84.75 460 GLY A CA 1
ATOM 3579 C C . GLY A 1 460 ? -7.577 4.275 -10.301 1.00 84.75 460 GLY A C 1
ATOM 3580 O O . GLY A 1 460 ? -7.679 5.056 -11.244 1.00 84.75 460 GLY A O 1
ATOM 3581 N N . GLY A 1 461 ? -7.239 4.657 -9.072 1.00 90.56 461 GLY A N 1
ATOM 3582 C CA . GLY A 1 461 ? -6.984 6.014 -8.607 1.00 90.56 461 GLY A CA 1
ATOM 3583 C C . GLY A 1 461 ? -5.520 6.327 -8.280 1.00 90.56 461 GLY A C 1
ATOM 3584 O O . GLY A 1 461 ? -4.613 5.553 -8.582 1.00 90.56 461 GLY A O 1
ATOM 3585 N N . GLU A 1 462 ? -5.283 7.456 -7.612 1.00 93.12 462 GLU A N 1
ATOM 3586 C CA . GLU A 1 462 ? -3.963 7.861 -7.101 1.00 93.12 462 GLU A CA 1
ATOM 3587 C C . GLU A 1 462 ? -4.115 8.688 -5.812 1.00 93.12 462 GLU A C 1
ATOM 3589 O O . GLU A 1 462 ? -5.155 9.295 -5.561 1.00 93.12 462 GLU A O 1
ATOM 3594 N N . ILE A 1 463 ? -3.064 8.712 -4.983 1.00 93.00 463 ILE A N 1
ATOM 3595 C CA . ILE A 1 463 ? -2.951 9.640 -3.850 1.00 93.00 463 ILE A CA 1
ATOM 3596 C C . ILE A 1 463 ? -1.833 10.633 -4.138 1.00 93.00 463 ILE A C 1
ATOM 3598 O O . ILE A 1 463 ? -0.690 10.238 -4.388 1.00 93.00 463 ILE A O 1
ATOM 3602 N N . SER A 1 464 ? -2.153 11.917 -4.033 1.00 91.44 464 SER A N 1
ATOM 3603 C CA . SER A 1 464 ? -1.209 13.025 -4.117 1.00 91.44 464 SER A CA 1
ATOM 3604 C C . SER A 1 464 ? -1.249 13.876 -2.844 1.00 91.44 464 SER A C 1
ATOM 3606 O O . SER A 1 464 ? -2.063 13.653 -1.947 1.00 91.44 464 SER A O 1
ATOM 3608 N N . MET A 1 465 ? -0.298 14.799 -2.710 1.00 90.12 465 MET A N 1
ATOM 3609 C CA . MET A 1 465 ? -0.197 15.664 -1.538 1.00 90.12 465 MET A CA 1
ATOM 3610 C C . MET A 1 465 ? 0.349 17.032 -1.931 1.00 90.12 465 MET A C 1
ATOM 3612 O O . MET A 1 465 ? 1.325 17.124 -2.680 1.00 90.12 465 MET A O 1
ATOM 3616 N N . THR A 1 466 ? -0.224 18.075 -1.344 1.00 89.00 466 THR A N 1
ATOM 3617 C CA . THR A 1 466 ? 0.310 19.439 -1.333 1.00 89.00 466 THR A CA 1
ATOM 3618 C C . THR A 1 466 ? 0.491 19.888 0.109 1.00 89.00 466 THR A C 1
ATOM 3620 O O . THR A 1 466 ? -0.374 19.643 0.943 1.00 89.00 466 THR A O 1
ATOM 3623 N N . SER A 1 467 ? 1.615 20.516 0.441 1.00 90.44 467 SER A N 1
ATOM 3624 C CA . SER A 1 467 ? 1.867 20.975 1.807 1.00 90.44 467 SER A CA 1
ATOM 3625 C C . SER A 1 467 ? 2.785 22.188 1.821 1.00 90.44 467 SER A C 1
ATOM 3627 O O . SER A 1 467 ? 3.682 22.300 0.982 1.00 90.44 467 SER A O 1
ATOM 3629 N N . GLU A 1 468 ? 2.557 23.068 2.792 1.00 86.12 468 GLU A N 1
ATOM 3630 C CA . GLU A 1 468 ? 3.391 24.226 3.087 1.00 86.12 468 GLU A CA 1
ATOM 3631 C C . GLU A 1 468 ? 3.793 24.204 4.565 1.00 86.12 468 GLU A C 1
ATOM 3633 O O . GLU A 1 468 ? 2.979 23.941 5.453 1.00 86.12 468 GLU A O 1
ATOM 3638 N N . LEU A 1 469 ? 5.076 24.458 4.836 1.00 85.25 469 LEU A N 1
ATOM 3639 C CA . LEU A 1 469 ? 5.627 24.392 6.187 1.00 85.25 469 LEU A CA 1
ATOM 3640 C C . LEU A 1 469 ? 4.968 25.455 7.084 1.00 85.25 469 LEU A C 1
ATOM 3642 O O . LEU A 1 469 ? 5.095 26.649 6.823 1.00 85.25 469 LEU A O 1
ATOM 3646 N N . GLY A 1 470 ? 4.311 25.018 8.157 1.00 81.25 470 GLY A N 1
ATOM 3647 C CA . GLY A 1 470 ? 3.611 25.865 9.127 1.00 81.25 470 GLY A CA 1
ATOM 3648 C C . GLY A 1 470 ? 2.154 26.201 8.791 1.00 81.25 470 GLY A C 1
ATOM 3649 O O . GLY A 1 470 ? 1.461 26.701 9.672 1.00 81.25 470 GLY A O 1
ATOM 3650 N N . GLU A 1 471 ? 1.690 25.910 7.573 1.00 84.00 471 GLU A N 1
ATOM 3651 C CA . GLU A 1 471 ? 0.310 26.173 7.121 1.00 84.00 471 GLU A CA 1
ATOM 3652 C C . GLU A 1 471 ? -0.531 24.886 7.039 1.00 84.00 471 GLU A C 1
ATOM 3654 O O . GLU A 1 471 ? -1.759 24.948 7.066 1.00 84.00 471 GLU A O 1
ATOM 3659 N N . GLY A 1 472 ? 0.120 23.715 6.978 1.00 88.25 472 GLY A N 1
ATOM 3660 C CA . GLY A 1 472 ? -0.535 22.407 7.020 1.00 88.25 472 GLY A CA 1
ATOM 3661 C C . GLY A 1 472 ? -0.331 21.557 5.768 1.00 88.25 472 GLY A C 1
ATOM 3662 O O . GLY A 1 472 ? 0.579 21.788 4.959 1.00 88.25 472 GLY A O 1
ATOM 3663 N N . CYS A 1 473 ? -1.148 20.516 5.621 1.00 91.44 473 CYS A N 1
ATOM 3664 C CA . CYS A 1 473 ? -1.075 19.596 4.488 1.00 91.44 473 CYS A CA 1
ATOM 3665 C C . CYS A 1 473 ? -2.461 19.338 3.896 1.00 91.44 473 CYS A C 1
ATOM 3667 O O . CYS A 1 473 ? -3.499 19.462 4.541 1.00 91.44 473 CYS A O 1
ATOM 3669 N N . THR A 1 474 ? -2.478 18.974 2.622 1.00 93.31 474 THR A N 1
ATOM 3670 C CA . THR A 1 474 ? -3.656 18.454 1.938 1.00 93.31 474 THR A CA 1
ATOM 3671 C C . THR A 1 474 ? -3.263 17.172 1.233 1.00 93.31 474 THR A C 1
ATOM 3673 O O . THR A 1 474 ? -2.397 17.180 0.356 1.00 93.31 474 THR A O 1
ATOM 3676 N N . PHE A 1 475 ? -3.875 16.065 1.644 1.00 93.94 475 PHE A N 1
ATOM 3677 C CA . PHE A 1 475 ? -3.765 14.780 0.962 1.00 93.94 475 PHE A CA 1
ATOM 3678 C C . PHE A 1 475 ? -4.987 14.585 0.075 1.00 93.94 475 PHE A C 1
ATOM 3680 O O . PHE A 1 475 ? -6.113 14.591 0.566 1.00 93.94 475 PHE A O 1
ATOM 3687 N N . THR A 1 476 ? -4.751 14.377 -1.213 1.00 94.44 476 THR A N 1
ATOM 3688 C CA . THR A 1 476 ? -5.795 14.252 -2.229 1.00 94.44 476 THR A CA 1
ATOM 3689 C C . THR A 1 476 ? -5.843 12.813 -2.719 1.00 94.44 476 THR A C 1
ATOM 3691 O O . THR A 1 476 ? -4.876 12.321 -3.303 1.00 94.44 476 THR A O 1
ATOM 3694 N N . LEU A 1 477 ? -6.960 12.132 -2.476 1.00 95.25 477 LEU A N 1
ATOM 3695 C CA . LEU A 1 477 ? -7.275 10.818 -3.035 1.00 95.25 477 LEU A CA 1
ATOM 3696 C C . LEU A 1 477 ? -8.215 10.995 -4.226 1.00 95.25 477 LEU A C 1
ATOM 3698 O O . LEU A 1 477 ? -9.304 11.543 -4.073 1.00 95.25 477 LEU A O 1
ATOM 3702 N N . GLU A 1 478 ? -7.817 10.484 -5.384 1.00 93.25 478 GLU A N 1
ATOM 3703 C CA . GLU A 1 478 ? -8.608 10.506 -6.615 1.00 93.25 478 GLU A CA 1
ATOM 3704 C C . GLU A 1 478 ? -9.032 9.080 -6.963 1.00 93.25 478 GLU A C 1
ATOM 3706 O O . GLU A 1 478 ? -8.184 8.191 -7.004 1.00 93.25 478 GLU A O 1
ATOM 3711 N N . ILE A 1 479 ? -10.322 8.846 -7.212 1.00 91.25 479 ILE A N 1
ATOM 3712 C CA . ILE A 1 479 ? -10.872 7.537 -7.597 1.00 91.25 479 ILE A CA 1
ATOM 3713 C C . ILE A 1 479 ? -11.767 7.713 -8.830 1.00 91.25 479 ILE A C 1
ATOM 3715 O O . ILE A 1 479 ? -12.558 8.661 -8.869 1.00 91.25 479 ILE A O 1
ATOM 3719 N N . PRO A 1 480 ? -11.673 6.831 -9.841 1.00 85.81 480 PRO A N 1
ATOM 3720 C CA . PRO A 1 480 ? -12.533 6.902 -11.012 1.00 85.81 480 PRO A CA 1
ATOM 3721 C C . PRO A 1 480 ? -13.991 6.654 -10.621 1.00 85.81 480 PRO A C 1
ATOM 3723 O O . PRO A 1 480 ? -14.326 5.688 -9.936 1.00 85.81 480 PRO A O 1
ATOM 3726 N N . LEU A 1 481 ? -14.874 7.530 -11.086 1.00 77.75 481 LEU A N 1
ATOM 3727 C CA . LEU A 1 481 ? -16.303 7.432 -10.860 1.00 77.75 481 LEU A CA 1
ATOM 3728 C C . LEU A 1 481 ? -16.939 6.609 -11.984 1.00 77.75 481 LEU A C 1
ATOM 3730 O O . LEU A 1 481 ? -17.263 7.122 -13.054 1.00 77.75 481 LEU A O 1
ATOM 3734 N N . VAL A 1 482 ? -17.141 5.317 -11.734 1.00 64.25 482 VAL A N 1
ATOM 3735 C CA . VAL A 1 482 ? -17.929 4.442 -12.613 1.00 64.25 482 VAL A CA 1
ATOM 3736 C C . VAL A 1 482 ? -19.382 4.502 -12.135 1.00 64.25 482 VAL A C 1
ATOM 3738 O O . VAL A 1 482 ? -19.834 3.675 -11.354 1.00 64.25 482 VAL A O 1
ATOM 3741 N N . SER A 1 483 ? -20.104 5.563 -12.501 1.00 56.22 483 SER A N 1
ATOM 3742 C CA . SER A 1 483 ? -21.513 5.735 -12.113 1.00 56.22 483 SER A CA 1
ATOM 3743 C C . SER A 1 483 ? -22.455 5.279 -13.226 1.00 56.22 483 SER A C 1
ATOM 3745 O O . SER A 1 483 ? -22.355 5.752 -14.355 1.00 56.22 483 SER A O 1
ATOM 3747 N N . ASN A 1 484 ? -23.412 4.408 -12.884 1.00 46.16 484 ASN A N 1
ATOM 3748 C CA . ASN A 1 484 ? -24.519 3.994 -13.759 1.00 46.16 484 ASN A CA 1
ATOM 3749 C C . ASN A 1 484 ? -25.897 4.515 -13.295 1.00 46.16 484 ASN A C 1
ATOM 3751 O O . ASN A 1 484 ? -26.917 4.149 -13.880 1.00 46.16 484 ASN A O 1
ATOM 3755 N N . SER A 1 485 ? -25.951 5.393 -12.287 1.00 39.81 485 SER A N 1
ATOM 3756 C CA . SER A 1 485 ? -27.214 5.856 -11.698 1.00 39.81 485 SER A CA 1
ATOM 3757 C C . SER A 1 485 ? -27.256 7.377 -11.555 1.00 39.81 485 SER A C 1
ATOM 3759 O O . SER A 1 485 ? -26.427 7.982 -10.882 1.00 39.81 485 SER A O 1
ATOM 3761 N N . ALA A 1 486 ? -28.259 7.997 -12.179 1.00 35.72 486 ALA A N 1
ATOM 3762 C CA . ALA A 1 486 ? -28.576 9.410 -12.020 1.00 35.72 486 ALA A CA 1
ATOM 3763 C C . ALA A 1 486 ? -29.275 9.639 -10.668 1.00 35.72 486 ALA A C 1
ATOM 3765 O O . ALA A 1 486 ? -30.440 9.281 -10.500 1.00 35.72 486 ALA A O 1
ATOM 3766 N N . GLY A 1 487 ? -28.572 10.241 -9.711 1.00 43.75 487 GLY A N 1
ATOM 3767 C CA . GLY A 1 487 ? -29.137 10.666 -8.432 1.00 43.75 487 GLY A CA 1
ATOM 3768 C C . GLY A 1 487 ? -28.355 11.846 -7.870 1.00 43.75 487 GLY A C 1
ATOM 3769 O O . GLY A 1 487 ? -27.157 11.736 -7.632 1.00 43.75 487 GLY A O 1
ATOM 3770 N N . THR A 1 488 ? -29.032 12.978 -7.693 1.00 36.31 488 THR A N 1
ATOM 3771 C CA . THR A 1 488 ? -28.461 14.230 -7.193 1.00 36.31 488 THR A CA 1
ATOM 3772 C C . THR A 1 488 ? -28.434 14.254 -5.668 1.00 36.31 488 THR A C 1
ATOM 3774 O O . THR A 1 488 ? -29.460 14.029 -5.025 1.00 36.31 488 THR A O 1
ATOM 3777 N N . PHE A 1 489 ? -27.276 14.563 -5.081 1.00 42.62 489 PHE A N 1
ATOM 3778 C CA . PHE A 1 489 ? -27.117 14.721 -3.636 1.00 42.62 489 PHE A CA 1
ATOM 3779 C C . PHE A 1 489 ? -27.207 16.189 -3.201 1.00 42.62 489 PHE A C 1
ATOM 3781 O O . PHE A 1 489 ? -26.616 17.081 -3.802 1.00 42.62 489 PHE A O 1
ATOM 3788 N N . THR A 1 490 ? -27.907 16.430 -2.094 1.00 32.19 490 THR A N 1
ATOM 3789 C CA . THR A 1 490 ? -27.800 17.644 -1.274 1.00 32.19 490 THR A CA 1
ATOM 3790 C C . THR A 1 490 ? -27.802 17.200 0.183 1.00 32.19 490 THR A C 1
ATOM 3792 O O . THR A 1 490 ? -28.653 16.411 0.592 1.00 32.19 490 THR A O 1
ATOM 3795 N N . CYS A 1 491 ? -26.840 17.677 0.971 1.00 31.44 491 CYS A N 1
ATOM 3796 C CA . CYS A 1 491 ? -26.685 17.267 2.363 1.00 31.44 491 CYS A CA 1
ATOM 3797 C C . CYS A 1 491 ? -27.909 17.711 3.190 1.00 31.44 491 CYS A C 1
ATOM 3799 O O . CYS A 1 491 ? -28.065 18.894 3.492 1.00 31.44 491 CYS A O 1
ATOM 3801 N N . ILE A 1 492 ? -28.773 16.769 3.578 1.00 34.72 492 ILE A N 1
ATOM 3802 C CA . ILE A 1 492 ? -29.691 16.948 4.707 1.00 34.72 492 ILE A CA 1
ATOM 3803 C C . ILE A 1 492 ? -28.992 16.335 5.915 1.00 34.72 492 ILE A C 1
ATOM 3805 O O . ILE A 1 492 ? -28.597 15.171 5.877 1.00 34.72 492 ILE A O 1
ATOM 3809 N N . ALA A 1 493 ? -28.815 17.134 6.970 1.00 27.62 493 ALA A N 1
ATOM 3810 C CA . ALA A 1 493 ? -28.209 16.704 8.225 1.00 27.62 493 ALA A CA 1
ATOM 3811 C C . ALA A 1 493 ? -28.826 15.368 8.691 1.00 27.62 493 ALA A C 1
ATOM 3813 O O . ALA A 1 493 ? -30.038 15.322 8.931 1.00 27.62 493 ALA A O 1
ATOM 3814 N N . PRO A 1 494 ? -28.043 14.281 8.818 1.00 32.78 494 PRO A N 1
ATOM 3815 C CA . PRO A 1 494 ? -28.597 13.012 9.249 1.00 32.78 494 PRO A CA 1
ATOM 3816 C C . PRO A 1 494 ? -28.966 13.102 10.729 1.00 32.78 494 PRO A C 1
ATOM 3818 O O . PRO A 1 494 ? -28.179 13.546 11.570 1.00 32.78 494 PRO A O 1
ATOM 3821 N N . SER A 1 495 ? -30.199 12.698 11.030 1.00 29.80 495 SER A N 1
ATOM 3822 C CA . SER A 1 495 ? -30.697 12.517 12.387 1.00 29.80 495 SER A CA 1
ATOM 3823 C C . SER A 1 495 ? -29.765 11.584 13.157 1.00 29.80 495 SER A C 1
ATOM 3825 O O . SER A 1 495 ? -29.446 10.487 12.705 1.00 29.80 495 SER A O 1
ATOM 3827 N N . SER A 1 496 ? -29.316 12.048 14.318 1.00 30.23 496 SER A N 1
ATOM 3828 C CA . SER A 1 496 ? -28.463 11.308 15.237 1.00 30.23 496 SER A CA 1
ATOM 3829 C C . SER A 1 496 ? -29.154 10.025 15.703 1.00 30.23 496 SER A C 1
ATOM 3831 O O . SER A 1 496 ? -30.060 10.084 16.537 1.00 30.23 496 SER A O 1
ATOM 3833 N N . VAL A 1 497 ? -28.696 8.868 15.229 1.00 27.11 497 VAL A N 1
ATOM 3834 C CA . VAL A 1 497 ? -28.761 7.653 16.046 1.00 27.11 497 VAL A CA 1
ATOM 3835 C C . VAL A 1 497 ? -27.670 7.833 17.097 1.00 27.11 497 VAL A C 1
ATOM 3837 O O . VAL A 1 497 ? -26.488 7.925 16.772 1.00 27.11 497 VAL A O 1
ATOM 3840 N N . GLY A 1 498 ? -28.087 8.061 18.342 1.00 30.19 498 GLY A N 1
ATOM 3841 C CA . GLY A 1 498 ? -27.170 8.326 19.445 1.00 30.19 498 GLY A CA 1
ATOM 3842 C C . GLY A 1 498 ? -26.286 7.113 19.766 1.00 30.19 498 GLY A C 1
ATOM 3843 O O . GLY A 1 498 ? -26.659 5.983 19.453 1.00 30.19 498 GLY A O 1
ATOM 3844 N N . PRO A 1 499 ? -25.129 7.329 20.414 1.00 29.78 499 PRO A N 1
ATOM 3845 C CA . PRO A 1 499 ? -24.307 6.245 20.931 1.00 29.78 499 PRO A CA 1
ATOM 3846 C C . PRO A 1 499 ? -25.082 5.498 22.023 1.00 29.78 499 PRO A C 1
ATOM 3848 O O . PRO A 1 499 ? -25.505 6.094 23.016 1.00 29.78 499 PRO A O 1
ATOM 3851 N N . THR A 1 500 ? -25.279 4.196 21.837 1.00 28.27 500 THR A N 1
ATOM 3852 C CA . THR A 1 500 ? -25.873 3.317 22.848 1.00 28.27 500 THR A CA 1
ATOM 3853 C C . THR A 1 500 ? -24.968 3.306 24.089 1.00 28.27 500 THR A C 1
ATOM 3855 O O . THR A 1 500 ? -23.764 3.067 23.954 1.00 28.27 500 THR A O 1
ATOM 3858 N N . PRO A 1 501 ? -25.483 3.596 25.298 1.00 33.28 501 PRO A N 1
ATOM 3859 C CA . PRO A 1 501 ? -24.673 3.571 26.509 1.00 33.28 501 PRO A CA 1
ATOM 3860 C C . PRO A 1 501 ? -24.222 2.143 26.840 1.00 33.28 501 PRO A C 1
ATOM 3862 O O . PRO A 1 501 ? -24.987 1.191 26.714 1.00 33.28 501 PRO A O 1
ATOM 3865 N N . CYS A 1 502 ? -22.974 2.020 27.293 1.00 28.98 502 CYS A N 1
ATOM 3866 C CA . CYS A 1 502 ? -22.413 0.783 27.829 1.00 28.98 502 CYS A CA 1
ATOM 3867 C C . CYS A 1 502 ? -23.162 0.403 29.130 1.00 28.98 502 CYS A C 1
ATOM 3869 O O . CYS A 1 502 ? -23.239 1.246 30.034 1.00 28.98 502 CYS A O 1
ATOM 3871 N N . PRO A 1 503 ? -23.723 -0.810 29.247 1.00 34.28 503 PRO A N 1
ATOM 3872 C CA . PRO A 1 503 ? -24.484 -1.229 30.419 1.00 34.28 503 PRO A CA 1
ATOM 3873 C C . PRO A 1 503 ? -23.570 -1.663 31.588 1.00 34.28 503 PRO A C 1
ATOM 3875 O O . PRO A 1 503 ? -22.412 -2.035 31.383 1.00 34.28 503 PRO A O 1
ATOM 3878 N N . PRO A 1 504 ? -24.044 -1.556 32.847 1.00 39.38 504 PRO A N 1
ATOM 3879 C CA . PRO A 1 504 ? -23.274 -1.910 34.039 1.00 39.38 504 PRO A CA 1
ATOM 3880 C C . PRO A 1 504 ? -23.137 -3.432 34.237 1.00 39.38 504 PRO A C 1
ATOM 3882 O O . PRO A 1 504 ? -23.965 -4.215 33.786 1.00 39.38 504 PRO A O 1
ATOM 3885 N N . ALA A 1 505 ? -22.100 -3.837 34.978 1.00 40.31 505 ALA A N 1
ATOM 3886 C CA . ALA A 1 505 ? -21.812 -5.230 35.333 1.00 40.31 505 ALA A CA 1
ATOM 3887 C C . ALA A 1 505 ? -23.014 -5.939 35.997 1.00 40.31 505 ALA A C 1
ATOM 3889 O O . A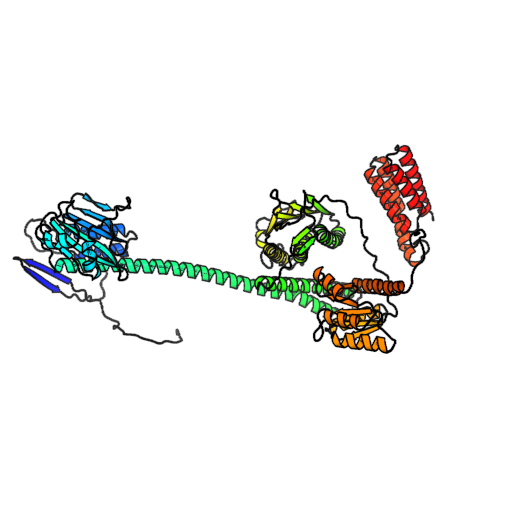LA A 1 505 ? -23.541 -5.445 36.999 1.00 40.31 505 ALA A O 1
ATOM 3890 N N . GLY A 1 506 ? -23.404 -7.098 35.444 1.00 51.03 506 GLY A N 1
ATOM 3891 C CA . GLY A 1 506 ? -24.493 -7.964 35.928 1.00 51.03 506 GLY A CA 1
ATOM 3892 C C . GLY A 1 506 ? -25.622 -8.260 34.926 1.00 51.03 506 GLY A C 1
ATOM 3893 O O . GLY A 1 506 ? -26.616 -8.861 35.315 1.00 51.03 506 GLY A O 1
ATOM 3894 N N . ALA A 1 507 ? -25.509 -7.835 33.662 1.00 56.53 507 ALA A N 1
ATOM 3895 C CA . ALA A 1 507 ? -26.605 -7.901 32.688 1.00 56.53 507 ALA A CA 1
ATOM 3896 C C . ALA A 1 507 ? -26.882 -9.288 32.060 1.00 56.53 507 ALA A C 1
ATOM 3898 O O . ALA A 1 507 ? -27.970 -9.492 31.530 1.00 56.53 507 ALA A O 1
ATOM 3899 N N . ILE A 1 508 ? -25.941 -10.242 32.126 1.00 65.81 508 ILE A N 1
ATOM 3900 C CA . ILE A 1 508 ? -26.093 -11.601 31.556 1.00 65.81 508 ILE A CA 1
ATOM 3901 C C . ILE A 1 508 ? -26.025 -12.716 32.617 1.00 65.81 508 ILE A C 1
ATOM 3903 O O . ILE A 1 508 ? -25.725 -13.869 32.301 1.00 65.81 508 ILE A O 1
ATOM 3907 N N . ASP A 1 509 ? -26.295 -12.366 33.878 1.00 72.25 509 ASP A N 1
ATOM 3908 C CA . ASP A 1 509 ? -26.229 -13.281 35.022 1.00 72.25 509 ASP A CA 1
ATOM 3909 C C . ASP A 1 509 ? -27.165 -14.489 34.826 1.00 72.25 509 ASP A C 1
ATOM 3911 O O . ASP A 1 509 ? -28.380 -14.342 34.676 1.00 72.25 509 ASP A O 1
ATOM 3915 N N . GLY A 1 510 ? -26.588 -15.693 34.796 1.00 75.31 510 GLY A N 1
ATOM 3916 C CA . GLY A 1 510 ? -27.307 -16.959 34.633 1.00 75.31 510 GLY A CA 1
ATOM 3917 C C . GLY A 1 510 ? -27.526 -17.452 33.195 1.00 75.31 510 GLY A C 1
ATOM 3918 O O . GLY A 1 510 ? -28.109 -18.524 33.041 1.00 75.31 510 GLY A O 1
ATOM 3919 N N . ALA A 1 511 ? -27.058 -16.747 32.157 1.00 85.19 511 ALA A N 1
ATOM 3920 C CA . ALA A 1 511 ? -27.199 -17.208 30.769 1.00 85.19 511 ALA A CA 1
ATOM 3921 C C . ALA A 1 511 ? -26.332 -18.452 30.470 1.00 85.19 511 ALA A C 1
ATOM 3923 O O . ALA A 1 511 ? -25.199 -18.564 30.947 1.00 85.19 511 ALA A O 1
ATOM 3924 N N . HIS A 1 512 ? -26.839 -19.378 29.654 1.00 89.69 512 HIS A N 1
ATOM 3925 C CA . HIS A 1 512 ? -26.129 -20.564 29.165 1.00 89.69 512 HIS A CA 1
ATOM 3926 C C . HIS A 1 512 ? -25.668 -20.368 27.710 1.00 89.69 512 HIS A C 1
ATOM 3928 O O . HIS A 1 512 ? -26.463 -20.471 26.774 1.00 89.69 512 HIS A O 1
ATOM 3934 N N . VAL A 1 513 ? -24.372 -20.125 27.500 1.00 91.25 513 VAL A N 1
ATOM 3935 C CA . VAL A 1 513 ? -23.787 -19.769 26.193 1.00 91.25 513 VAL A CA 1
ATOM 3936 C C . VAL A 1 513 ? -23.015 -20.939 25.573 1.00 91.25 513 VAL A C 1
ATOM 3938 O O . VAL A 1 513 ? -22.169 -21.550 26.221 1.00 91.25 513 VAL A O 1
ATOM 3941 N N . LEU A 1 514 ? -23.239 -21.239 24.293 1.00 92.19 514 LEU A N 1
ATOM 3942 C CA . LEU A 1 514 ? -22.368 -22.146 23.530 1.00 92.19 514 LEU A CA 1
ATOM 3943 C C . LEU A 1 514 ? -21.348 -21.328 22.735 1.00 92.19 514 LEU A C 1
ATOM 3945 O O . LEU A 1 514 ? -21.738 -20.481 21.939 1.00 92.19 514 LEU A O 1
ATOM 3949 N N . VAL A 1 515 ? -20.057 -21.604 22.909 1.00 91.88 515 VAL A N 1
ATOM 3950 C CA . VAL A 1 515 ? -18.969 -20.933 22.180 1.00 91.88 515 VAL A CA 1
ATOM 3951 C C . VAL A 1 515 ? -18.309 -21.921 21.229 1.00 91.88 515 VAL A C 1
ATOM 3953 O O . VAL A 1 515 ? -17.667 -22.868 21.679 1.00 91.88 515 VAL A O 1
ATOM 3956 N N . ALA A 1 516 ? -18.452 -21.714 19.924 1.00 91.62 516 ALA A N 1
ATOM 3957 C CA . ALA A 1 516 ? -17.797 -22.505 18.891 1.00 91.62 516 ALA A CA 1
ATOM 3958 C C . ALA A 1 516 ? -16.632 -21.714 18.283 1.00 91.62 516 ALA A C 1
ATOM 3960 O O . ALA A 1 516 ? -16.852 -20.762 17.541 1.00 91.62 516 ALA A O 1
ATOM 3961 N N . GLU A 1 517 ? -15.407 -22.104 18.631 1.00 85.31 517 GLU A N 1
ATOM 3962 C CA . GLU A 1 517 ? -14.155 -21.434 18.258 1.00 85.31 517 GLU A CA 1
ATOM 3963 C C . GLU A 1 517 ? -13.038 -22.483 18.207 1.00 85.31 517 GLU A C 1
ATOM 3965 O O . GLU A 1 517 ? -12.923 -23.318 19.111 1.00 85.31 517 GLU A O 1
ATOM 3970 N N . ASP A 1 518 ? -12.204 -22.472 17.169 1.00 83.50 518 ASP A N 1
ATOM 3971 C CA . ASP A 1 518 ? -11.191 -23.509 16.941 1.00 83.50 518 ASP A CA 1
ATOM 3972 C C . ASP A 1 518 ? -9.893 -23.289 17.746 1.00 83.50 518 ASP A C 1
ATOM 3974 O O . ASP A 1 518 ? -9.309 -24.262 18.245 1.00 83.50 518 ASP A O 1
ATOM 3978 N N . SER A 1 519 ? -9.503 -22.034 17.988 1.00 76.50 519 SER A N 1
ATOM 3979 C CA . SER A 1 519 ? -8.374 -21.661 18.851 1.00 76.50 519 SER A CA 1
ATOM 3980 C C . SER A 1 519 ? -8.680 -21.897 20.335 1.00 76.50 519 SER A C 1
ATOM 3982 O O . SER A 1 519 ? -9.655 -21.387 20.892 1.00 76.50 519 SER A O 1
ATOM 3984 N N . SER A 1 520 ? -7.815 -22.663 21.010 1.00 74.19 520 SER A N 1
ATOM 3985 C CA . SER A 1 520 ? -7.880 -22.881 22.464 1.00 74.19 520 SER A CA 1
ATOM 3986 C C . SER A 1 520 ? -7.780 -21.588 23.257 1.00 74.19 520 SER A C 1
ATOM 3988 O O . SER A 1 520 ? -8.507 -21.413 24.228 1.00 74.19 520 SER A O 1
ATOM 3990 N N . GLU A 1 521 ? -6.921 -20.682 22.814 1.00 63.06 521 GLU A N 1
ATOM 3991 C CA . GLU A 1 521 ? -6.628 -19.414 23.468 1.00 63.06 521 GLU A CA 1
ATOM 3992 C C . GLU A 1 521 ? -7.840 -18.479 23.381 1.00 63.06 521 GLU A C 1
ATOM 3994 O O . GLU A 1 521 ? -8.262 -17.908 24.385 1.00 63.06 521 GLU A O 1
ATOM 3999 N N . ASN A 1 522 ? -8.462 -18.380 22.201 1.00 68.19 522 ASN A N 1
ATOM 4000 C CA . ASN A 1 522 ? -9.682 -17.593 22.017 1.00 68.19 522 ASN A CA 1
ATOM 4001 C C . ASN A 1 522 ? -10.849 -18.157 22.841 1.00 68.19 522 ASN A C 1
ATOM 4003 O O . ASN A 1 522 ? -11.595 -17.383 23.443 1.00 68.19 522 ASN A O 1
ATOM 4007 N N . ARG A 1 523 ? -10.983 -19.492 22.925 1.00 78.44 523 ARG A N 1
ATOM 4008 C CA . ARG A 1 523 ? -11.982 -20.141 23.794 1.00 78.44 523 ARG A CA 1
ATOM 4009 C C . ARG A 1 523 ? -11.781 -19.781 25.264 1.00 78.44 523 ARG A C 1
ATOM 4011 O O . ARG A 1 523 ? -12.761 -19.498 25.944 1.00 78.44 523 ARG A O 1
ATOM 4018 N N . GLU A 1 524 ? -10.540 -19.783 25.747 1.00 69.62 524 GLU A N 1
ATOM 4019 C CA . GLU A 1 524 ? -10.222 -19.421 27.134 1.00 69.62 524 GLU A CA 1
ATOM 4020 C C . GLU A 1 524 ? -10.530 -17.949 27.424 1.00 69.62 524 GLU A C 1
ATOM 4022 O O . GLU A 1 524 ? -11.157 -17.644 28.437 1.00 69.62 524 GLU A O 1
ATOM 4027 N N . VAL A 1 525 ? -10.161 -17.037 26.517 1.00 69.44 525 VAL A N 1
ATOM 4028 C CA . VAL A 1 525 ? -10.449 -15.601 26.667 1.00 69.44 525 VAL A CA 1
ATOM 4029 C C . VAL A 1 525 ? -11.955 -15.335 26.666 1.00 69.44 525 VAL A C 1
ATOM 4031 O O . VAL A 1 525 ? -12.448 -14.624 27.539 1.00 69.44 525 VAL A O 1
ATOM 4034 N N . MET A 1 526 ? -12.705 -15.916 25.724 1.00 73.94 526 MET A N 1
ATOM 4035 C CA . MET A 1 526 ? -14.165 -15.768 25.692 1.00 73.94 526 MET A CA 1
ATOM 4036 C C . MET A 1 526 ? -14.820 -16.389 26.925 1.00 73.94 526 MET A C 1
ATOM 4038 O O . MET A 1 526 ? -15.717 -15.782 27.501 1.00 73.94 526 MET A O 1
ATOM 4042 N N . GLY A 1 527 ? -14.348 -17.560 27.358 1.00 76.06 527 GLY A N 1
ATOM 4043 C CA . GLY A 1 527 ? -14.823 -18.218 28.569 1.00 76.06 527 GLY A CA 1
ATOM 4044 C C . GLY A 1 527 ? -14.645 -17.348 29.810 1.00 76.06 527 GLY A C 1
ATOM 4045 O O . GLY A 1 527 ? -15.600 -17.143 30.553 1.00 76.06 527 GLY A O 1
ATOM 4046 N N . PHE A 1 528 ? -13.458 -16.761 29.980 1.00 71.62 528 PHE A N 1
ATOM 4047 C CA . PHE A 1 528 ? -13.172 -15.845 31.084 1.00 71.62 528 PHE A CA 1
ATOM 4048 C C . PHE A 1 528 ? -14.101 -14.622 31.079 1.00 71.62 528 PHE A C 1
ATOM 4050 O O . PHE A 1 528 ? -14.661 -14.274 32.115 1.00 71.62 528 PHE A O 1
ATOM 4057 N N . LEU A 1 529 ? -14.313 -13.996 29.915 1.00 74.06 529 LEU A N 1
ATOM 4058 C CA . LEU A 1 529 ? -15.194 -12.828 29.784 1.00 74.06 529 LEU A CA 1
ATOM 4059 C C . LEU A 1 529 ? -16.665 -13.156 30.085 1.00 74.06 529 LEU A C 1
ATOM 4061 O O . LEU A 1 529 ? -17.365 -12.340 30.683 1.00 74.06 529 LEU A O 1
ATOM 4065 N N . LEU A 1 530 ? -17.137 -14.337 29.673 1.00 80.69 530 LEU A N 1
ATOM 4066 C CA . LEU A 1 530 ? -18.502 -14.801 29.934 1.00 80.69 530 LEU A CA 1
ATOM 4067 C C . LEU A 1 530 ? -18.712 -15.124 31.420 1.00 80.69 530 LEU A C 1
ATOM 4069 O O . LEU A 1 530 ? -19.720 -14.709 31.992 1.00 80.69 530 LEU A O 1
ATOM 4073 N N . GLU A 1 531 ? -17.749 -15.799 32.053 1.00 80.38 531 GLU A N 1
ATOM 4074 C CA . GLU A 1 531 ? -17.785 -16.108 33.488 1.00 80.38 531 GLU A CA 1
ATOM 4075 C C . GLU A 1 531 ? -17.720 -14.841 34.352 1.00 80.38 531 GLU A C 1
ATOM 4077 O O . GLU A 1 531 ? -18.489 -14.712 35.305 1.00 80.38 531 GLU A O 1
ATOM 4082 N N . GLU A 1 532 ? -16.854 -13.876 34.010 1.00 73.38 532 GLU A N 1
ATOM 4083 C CA . GLU A 1 532 ? -16.749 -12.590 34.720 1.00 73.38 532 GLU A CA 1
ATOM 4084 C C . GLU A 1 532 ? -18.065 -11.795 34.663 1.00 73.38 532 GLU A C 1
ATOM 4086 O O . GLU A 1 532 ? -18.418 -11.082 35.605 1.00 73.38 532 GLU A O 1
ATOM 4091 N N . ALA A 1 533 ? -18.825 -11.959 33.580 1.00 71.88 533 ALA A N 1
ATOM 4092 C CA . ALA A 1 533 ? -20.119 -11.324 33.379 1.00 71.88 533 ALA A CA 1
ATOM 4093 C C . ALA A 1 533 ? -21.315 -12.111 33.961 1.00 71.88 533 ALA A C 1
ATOM 4095 O O . ALA A 1 533 ? -22.445 -11.626 33.882 1.00 71.88 533 ALA A O 1
ATOM 4096 N N . GLY A 1 534 ? -21.076 -13.274 34.584 1.00 77.31 534 GLY A N 1
ATOM 4097 C CA . GLY A 1 534 ? -22.092 -14.086 35.270 1.00 77.31 534 GLY A CA 1
ATOM 4098 C C . GLY A 1 534 ? -22.775 -15.153 34.405 1.00 77.31 534 GLY A C 1
ATOM 4099 O O . GLY A 1 534 ? -23.702 -15.815 34.873 1.00 77.31 534 GLY A O 1
ATOM 4100 N N . ALA A 1 535 ? -22.330 -15.358 33.164 1.00 85.81 535 ALA A N 1
ATOM 4101 C CA . ALA A 1 535 ? -22.834 -16.420 32.300 1.00 85.81 535 ALA A CA 1
ATOM 4102 C C . ALA A 1 535 ? -22.069 -17.733 32.526 1.00 85.81 535 ALA A C 1
ATOM 4104 O O . ALA A 1 535 ? -20.893 -17.758 32.886 1.00 85.81 535 ALA A O 1
ATOM 4105 N N . THR A 1 536 ? -22.729 -18.855 32.262 1.00 88.06 536 THR A N 1
ATOM 4106 C CA . THR A 1 536 ? -22.063 -20.156 32.128 1.00 88.06 536 THR A CA 1
ATOM 4107 C C . THR A 1 536 ? -21.891 -20.470 30.652 1.00 88.06 536 THR A C 1
ATOM 4109 O O . THR A 1 536 ? -22.759 -20.143 29.841 1.00 88.06 536 THR A O 1
ATOM 4112 N N . TYR A 1 537 ? -20.792 -21.122 30.284 1.00 89.81 537 TYR A N 1
ATOM 4113 C CA . TYR A 1 537 ? -20.539 -21.454 28.889 1.00 89.81 537 TYR A CA 1
ATOM 4114 C C . TYR A 1 537 ? -20.134 -22.912 28.697 1.00 89.81 537 TYR A C 1
ATOM 4116 O O . TYR A 1 537 ? -19.624 -23.574 29.602 1.00 89.81 537 TYR A O 1
ATOM 4124 N N . GLN A 1 538 ? -20.350 -23.409 27.485 1.00 90.94 538 GLN A N 1
ATOM 4125 C CA . GLN A 1 538 ? -19.764 -24.650 27.005 1.00 90.94 538 GLN A CA 1
ATOM 4126 C C . GLN A 1 538 ? -19.015 -24.369 25.707 1.00 90.94 538 GLN A C 1
ATOM 4128 O O . GLN A 1 538 ? -19.514 -23.655 24.842 1.00 90.94 538 GLN A O 1
ATOM 4133 N N . ALA A 1 539 ? -17.809 -24.918 25.571 1.00 88.94 539 ALA A N 1
ATOM 4134 C CA . ALA A 1 539 ? -16.950 -24.648 24.427 1.00 88.94 539 ALA A CA 1
ATOM 4135 C C . ALA A 1 539 ? -16.942 -25.818 23.428 1.00 88.94 539 ALA A C 1
ATOM 4137 O O . ALA A 1 539 ? -16.877 -26.986 23.820 1.00 88.94 539 ALA A O 1
ATOM 4138 N N . ALA A 1 540 ? -16.956 -25.501 22.136 1.00 90.06 540 ALA A N 1
ATOM 4139 C CA . ALA A 1 540 ? -16.848 -26.430 21.021 1.00 90.06 540 ALA A CA 1
ATOM 4140 C C . ALA A 1 540 ? -15.653 -26.041 20.141 1.00 90.06 540 ALA A C 1
ATOM 4142 O O . ALA A 1 540 ? -15.500 -24.882 19.774 1.00 90.06 540 ALA A O 1
ATOM 4143 N N . GLY A 1 541 ? -14.807 -27.012 19.789 1.00 84.50 541 GLY A N 1
ATOM 4144 C CA . GLY A 1 541 ? -13.599 -26.763 18.990 1.00 84.50 541 GLY A CA 1
ATOM 4145 C C . GLY A 1 541 ? -13.797 -26.761 17.471 1.00 84.50 541 GLY A C 1
ATOM 4146 O O . GLY A 1 541 ? -12.819 -26.650 16.743 1.00 84.50 541 GLY A O 1
ATOM 4147 N N . ASN A 1 542 ? -15.019 -26.992 16.986 1.00 87.56 542 ASN A N 1
ATOM 4148 C CA . ASN A 1 542 ? -15.394 -26.925 15.570 1.00 87.56 542 ASN A CA 1
ATOM 4149 C C . ASN A 1 542 ? -16.926 -26.902 15.418 1.00 87.56 542 ASN A C 1
ATOM 4151 O O . ASN A 1 542 ? -17.657 -27.229 16.362 1.00 87.56 542 ASN A O 1
ATOM 4155 N N . GLY A 1 543 ? -17.412 -26.592 14.211 1.00 85.81 543 GLY A N 1
ATOM 4156 C CA . GLY A 1 543 ? -18.844 -26.490 13.924 1.00 85.81 543 GLY A CA 1
ATOM 4157 C C . GLY A 1 543 ? -19.621 -27.799 14.088 1.00 85.81 543 GLY A C 1
ATOM 4158 O O . GLY A 1 543 ? -20.779 -27.770 14.490 1.00 85.81 543 GLY A O 1
ATOM 4159 N N . ALA A 1 544 ? -19.014 -28.965 13.840 1.00 88.12 544 ALA A N 1
ATOM 4160 C CA . ALA A 1 544 ? -19.707 -30.250 13.980 1.00 88.12 544 ALA A CA 1
ATOM 4161 C C . ALA A 1 544 ? -20.007 -30.562 15.453 1.00 88.12 544 ALA A C 1
ATOM 4163 O O . ALA A 1 544 ? -21.135 -30.909 15.799 1.00 88.12 544 ALA A O 1
ATOM 4164 N N . VAL A 1 545 ? -19.020 -30.348 16.329 1.00 90.12 545 VAL A N 1
ATOM 4165 C CA . VAL A 1 545 ? -19.185 -30.481 17.782 1.00 90.12 545 VAL A CA 1
ATOM 4166 C C . VAL A 1 545 ? -20.197 -29.463 18.305 1.00 90.12 545 VAL A C 1
ATOM 4168 O O . VAL A 1 545 ? -21.016 -29.807 19.153 1.00 90.12 545 VAL A O 1
ATOM 4171 N N . ALA A 1 546 ? -20.189 -28.234 17.781 1.00 90.81 546 ALA A N 1
ATOM 4172 C CA . ALA A 1 546 ? -21.167 -27.215 18.153 1.00 90.81 546 ALA A CA 1
ATOM 4173 C C . ALA A 1 546 ? -22.604 -27.649 17.816 1.00 90.81 546 ALA A C 1
ATOM 4175 O O . ALA A 1 546 ? -23.492 -27.537 18.659 1.00 90.81 546 ALA A O 1
ATOM 4176 N N . VAL A 1 547 ? -22.822 -28.214 16.621 1.00 90.94 547 VAL A N 1
ATOM 4177 C CA . VAL A 1 547 ? -24.127 -28.749 16.203 1.00 90.94 547 VAL A CA 1
ATOM 4178 C C . VAL A 1 547 ? -24.580 -29.887 17.121 1.00 90.94 547 VAL A C 1
ATOM 4180 O O . VAL A 1 547 ? -25.721 -29.887 17.585 1.00 90.94 547 VAL A O 1
ATOM 4183 N N . ASP A 1 548 ? -23.698 -30.841 17.421 1.00 90.50 548 ASP A N 1
ATOM 4184 C CA . ASP A 1 548 ? -24.031 -31.985 18.277 1.00 90.50 548 ASP A CA 1
ATOM 4185 C C . ASP A 1 548 ? -24.354 -31.552 19.718 1.00 90.50 548 ASP A C 1
ATOM 4187 O O . ASP A 1 548 ? -25.332 -32.025 20.312 1.00 90.50 548 ASP A O 1
ATOM 4191 N N . LEU A 1 549 ? -23.583 -30.615 20.279 1.00 90.50 549 LEU A N 1
ATOM 4192 C CA . LEU A 1 549 ? -23.825 -30.061 21.613 1.00 90.50 549 LEU A CA 1
ATOM 4193 C C . LEU A 1 549 ? -25.140 -29.281 21.672 1.00 90.50 549 LEU A C 1
ATOM 4195 O O . LEU A 1 549 ? -25.951 -29.531 22.559 1.00 90.50 549 LEU A O 1
ATOM 4199 N N . ALA A 1 550 ? -25.396 -28.393 20.712 1.00 89.62 550 ALA A N 1
ATOM 4200 C CA . ALA A 1 550 ? -26.623 -27.600 20.675 1.00 89.62 550 ALA A CA 1
ATOM 4201 C C . ALA A 1 550 ? -27.884 -28.477 20.581 1.00 89.62 550 ALA A C 1
ATOM 4203 O O . ALA A 1 550 ? -28.851 -28.274 21.319 1.00 89.62 550 ALA A O 1
ATOM 4204 N N . LEU A 1 551 ? -27.870 -29.499 19.719 1.00 88.75 551 LEU A N 1
ATOM 4205 C CA . LEU A 1 551 ? -29.017 -30.391 19.535 1.00 88.75 551 LEU A CA 1
ATOM 4206 C C . LEU A 1 551 ? -29.214 -31.341 20.718 1.00 88.75 551 LEU A C 1
ATOM 4208 O O . LEU A 1 551 ? -30.352 -31.589 21.120 1.00 88.75 551 LEU A O 1
ATOM 4212 N N . SER A 1 552 ? -28.133 -31.862 21.304 1.00 87.50 552 SER A N 1
ATOM 4213 C CA . SER A 1 552 ? -28.225 -32.710 22.500 1.00 87.50 552 SER A CA 1
ATOM 4214 C C . SER A 1 552 ? -28.704 -31.923 23.728 1.00 87.50 552 SER A C 1
ATOM 4216 O O . SER A 1 552 ? -29.532 -32.427 24.493 1.00 87.50 552 SER A O 1
ATOM 4218 N N . ALA A 1 553 ? -28.277 -30.668 23.878 1.00 87.19 553 ALA A N 1
ATOM 4219 C CA . ALA A 1 553 ? -28.770 -29.740 24.895 1.00 87.19 553 ALA A CA 1
ATOM 4220 C C . ALA A 1 553 ? -30.278 -29.454 24.728 1.00 87.19 553 ALA A C 1
ATOM 4222 O O . ALA A 1 553 ? -31.050 -29.564 25.684 1.00 87.19 553 ALA A O 1
ATOM 4223 N N . GLN A 1 554 ? -30.732 -29.211 23.492 1.00 84.69 554 GLN A N 1
ATOM 4224 C CA . GLN A 1 554 ? -32.156 -29.035 23.182 1.00 84.69 554 GLN A CA 1
ATOM 4225 C C . GLN A 1 554 ? -32.989 -30.295 23.489 1.00 84.69 554 GLN A C 1
ATOM 4227 O O . GLN A 1 554 ? -34.063 -30.191 24.081 1.00 84.69 554 GLN A O 1
ATOM 4232 N N . LEU A 1 555 ? -32.498 -31.491 23.143 1.00 83.31 555 LEU A N 1
ATOM 4233 C CA . LEU A 1 555 ? -33.194 -32.759 23.415 1.00 83.31 555 LEU A CA 1
ATOM 4234 C C . LEU A 1 555 ? -33.240 -33.122 24.906 1.00 83.31 555 LEU A C 1
ATOM 4236 O O . LEU A 1 555 ? -34.192 -33.755 25.356 1.00 83.31 555 LEU A O 1
ATOM 4240 N N . SER A 1 556 ? -32.224 -32.726 25.674 1.00 84.75 556 SER A N 1
ATOM 4241 C CA . SER A 1 556 ? -32.136 -32.979 27.119 1.00 84.75 556 SER A CA 1
ATOM 4242 C C . SER A 1 556 ? -32.884 -31.950 27.977 1.00 84.75 556 SER A C 1
ATOM 4244 O O . SER A 1 556 ? -32.878 -32.059 29.204 1.00 84.75 556 SER A O 1
ATOM 4246 N N . GLY A 1 557 ? -33.567 -30.982 27.353 1.00 78.44 557 GLY A N 1
ATOM 4247 C CA . GLY A 1 557 ? -34.393 -29.988 28.042 1.00 78.44 557 GLY A CA 1
ATOM 4248 C C . GLY A 1 557 ? -33.602 -28.863 28.713 1.00 78.44 557 GLY A C 1
ATOM 4249 O O . GLY A 1 557 ? -34.149 -28.173 29.570 1.00 78.44 557 GLY A O 1
ATOM 4250 N N . LYS A 1 558 ? -32.331 -28.680 28.336 1.00 82.50 558 LYS A N 1
ATOM 4251 C CA . LYS A 1 558 ? -31.464 -27.578 28.780 1.00 82.50 558 LYS A CA 1
ATOM 4252 C C . LYS A 1 558 ? -30.827 -26.896 27.562 1.00 82.50 558 LYS A C 1
ATOM 4254 O O . LYS A 1 558 ? -29.628 -27.062 27.352 1.00 82.50 558 LYS A O 1
ATOM 4259 N N . PRO A 1 559 ? -31.616 -26.227 26.704 1.00 86.62 559 PRO A N 1
ATOM 4260 C CA . PRO A 1 559 ? -31.075 -25.551 25.530 1.00 86.62 559 PRO A CA 1
ATOM 4261 C C . PRO A 1 559 ? -30.140 -24.410 25.944 1.00 86.62 559 PRO A C 1
ATOM 4263 O O . PRO A 1 559 ? -30.295 -23.836 27.018 1.00 86.62 559 PRO A O 1
ATOM 4266 N N . PHE A 1 560 ? -29.186 -24.081 25.076 1.00 89.44 560 PHE A N 1
ATOM 4267 C CA . PHE A 1 560 ? -28.410 -22.851 25.217 1.00 89.44 560 PHE A CA 1
ATOM 4268 C C . PHE A 1 560 ? -29.295 -21.641 24.922 1.00 89.44 560 PHE A C 1
ATOM 4270 O O . PHE A 1 560 ? -30.146 -21.707 24.034 1.00 89.44 560 PHE A O 1
ATOM 4277 N N . ASP A 1 561 ? -29.059 -20.543 25.632 1.00 87.56 561 ASP A N 1
ATOM 4278 C CA . ASP A 1 561 ? -29.779 -19.284 25.445 1.00 87.56 561 ASP A CA 1
ATOM 4279 C C . ASP A 1 561 ? -29.236 -18.501 24.247 1.00 87.56 561 ASP A C 1
ATOM 4281 O O . ASP A 1 561 ? -29.970 -17.750 23.611 1.00 87.56 561 ASP A O 1
ATOM 4285 N N . ILE A 1 562 ? -27.956 -18.693 23.912 1.00 90.38 562 ILE A N 1
ATOM 4286 C CA . ILE A 1 562 ? -27.297 -18.052 22.772 1.00 90.38 562 ILE A CA 1
ATOM 4287 C C . ILE A 1 562 ? -26.071 -18.851 22.323 1.00 90.38 562 ILE A C 1
ATOM 4289 O O . ILE A 1 562 ? -25.409 -19.518 23.125 1.00 90.38 562 ILE A O 1
ATOM 4293 N N . VAL A 1 563 ? -25.769 -18.796 21.028 1.00 92.62 563 VAL A N 1
ATOM 4294 C CA . VAL A 1 563 ? -24.607 -19.462 20.429 1.00 92.62 563 VAL A CA 1
ATOM 4295 C C . VAL A 1 563 ? -23.695 -18.416 19.802 1.00 92.62 563 VAL A C 1
ATOM 4297 O O . VAL A 1 563 ? -24.132 -17.658 18.942 1.00 92.62 563 VAL A O 1
ATOM 4300 N N . LEU A 1 564 ? -22.425 -18.400 20.199 1.00 91.38 564 LEU A N 1
ATOM 4301 C CA . LEU A 1 564 ? -21.356 -17.679 19.515 1.00 91.38 564 LEU A CA 1
ATOM 4302 C C . LEU A 1 564 ? -20.685 -18.647 18.536 1.00 91.38 564 LEU A C 1
ATOM 4304 O O . LEU A 1 564 ? -20.134 -19.662 18.960 1.00 91.38 564 LEU A O 1
ATOM 4308 N N . MET A 1 565 ? -20.764 -18.364 17.237 1.00 92.50 565 MET A N 1
ATOM 4309 C CA . MET A 1 565 ? -20.336 -19.278 16.175 1.00 92.50 565 MET A CA 1
ATOM 4310 C C . MET A 1 565 ? -19.245 -18.656 15.311 1.00 92.50 565 MET A C 1
ATOM 4312 O O . MET A 1 565 ? -19.521 -17.758 14.520 1.00 92.50 565 MET A O 1
ATOM 4316 N N . ASP A 1 566 ? -18.022 -19.168 15.400 1.00 88.62 566 ASP A N 1
ATOM 4317 C CA . ASP A 1 566 ? -16.962 -18.816 14.461 1.00 88.62 566 ASP A CA 1
ATOM 4318 C C . ASP A 1 566 ? -17.269 -19.277 13.032 1.00 88.62 566 ASP A C 1
ATOM 4320 O O . ASP A 1 566 ? -17.546 -20.447 12.770 1.00 88.62 566 ASP A O 1
ATOM 4324 N N . MET A 1 567 ? -17.200 -18.345 12.083 1.00 85.75 567 MET A N 1
ATOM 4325 C CA . MET A 1 567 ? -17.458 -18.634 10.675 1.00 85.75 567 MET A CA 1
ATOM 4326 C C . MET A 1 567 ? -16.324 -19.411 10.009 1.00 85.75 567 MET A C 1
ATOM 4328 O O . MET A 1 567 ? -16.581 -20.172 9.075 1.00 85.75 567 MET A O 1
ATOM 4332 N N . SER A 1 568 ? -15.088 -19.268 10.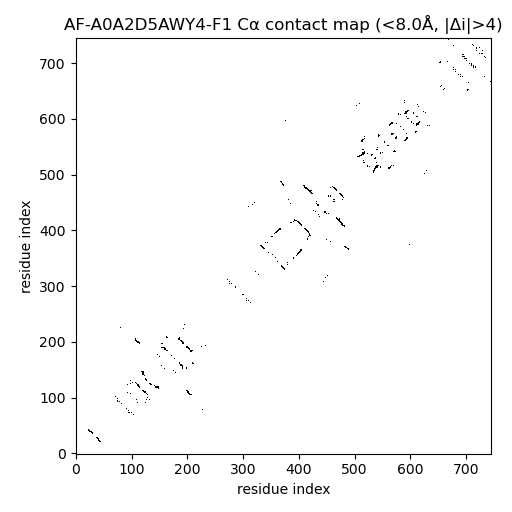491 1.00 79.19 568 SER A N 1
ATOM 4333 C CA . SER A 1 568 ? -13.897 -19.858 9.869 1.00 79.19 568 SER A CA 1
ATOM 4334 C C . SER A 1 568 ? -13.315 -20.990 10.714 1.00 79.19 568 SER A C 1
ATOM 4336 O O . SER A 1 568 ? -12.222 -20.865 11.250 1.00 79.19 568 SER A O 1
ATOM 4338 N N . MET A 1 569 ? -14.030 -22.117 10.791 1.00 83.12 569 MET A N 1
ATOM 4339 C CA . MET A 1 569 ? -13.595 -23.308 11.532 1.00 83.12 569 MET A CA 1
ATOM 4340 C C . MET A 1 569 ? -13.258 -24.499 10.615 1.00 83.12 569 MET A C 1
ATOM 4342 O O . MET A 1 569 ? -13.920 -24.707 9.593 1.00 83.12 569 MET A O 1
ATOM 4346 N N . PRO A 1 570 ? -12.276 -25.345 10.982 1.00 62.91 570 PRO A N 1
ATOM 4347 C CA . PRO A 1 570 ? -12.002 -26.600 10.289 1.00 62.91 570 PRO A CA 1
ATOM 4348 C C . PRO A 1 570 ? -13.121 -27.637 10.507 1.00 62.91 570 PRO A C 1
ATOM 4350 O O . PRO A 1 570 ? -13.890 -27.569 11.464 1.00 62.91 570 PRO A O 1
ATOM 4353 N N . VAL A 1 571 ? -13.162 -28.665 9.648 1.00 83.88 571 VAL A N 1
ATOM 4354 C CA . VAL A 1 571 ? -14.141 -29.781 9.637 1.00 83.88 571 VAL A CA 1
ATOM 4355 C C . VAL A 1 571 ? -15.550 -29.376 9.199 1.00 83.88 571 VAL A C 1
ATOM 4357 O O . VAL A 1 571 ? -16.064 -29.940 8.234 1.00 83.88 571 VAL A O 1
ATOM 4360 N N . LEU A 1 572 ? -16.169 -28.427 9.896 1.00 82.00 572 LEU A N 1
ATOM 4361 C CA . LEU A 1 572 ? -17.461 -27.851 9.541 1.00 82.00 572 LEU A CA 1
ATOM 4362 C C . LEU A 1 572 ? -17.398 -26.352 9.821 1.00 82.00 572 LEU A C 1
ATOM 4364 O O . LEU A 1 572 ? -17.209 -25.961 10.975 1.00 82.00 572 LEU A O 1
ATOM 4368 N N . ASP A 1 573 ? -17.536 -25.551 8.767 1.00 83.25 573 ASP A N 1
ATOM 4369 C CA . ASP A 1 573 ? -17.529 -24.096 8.882 1.00 83.25 573 ASP A CA 1
ATOM 4370 C C . ASP A 1 573 ? -18.786 -23.581 9.603 1.00 83.25 573 ASP A C 1
ATOM 4372 O O . ASP A 1 573 ? -19.793 -24.288 9.737 1.00 83.25 573 ASP A O 1
ATOM 4376 N N . GLY A 1 574 ? -18.719 -22.348 10.110 1.00 85.88 574 GLY A N 1
ATOM 4377 C CA . GLY A 1 574 ? -19.819 -21.769 10.880 1.00 85.88 574 GLY A CA 1
ATOM 4378 C C . GLY A 1 574 ? -21.075 -21.521 10.045 1.00 85.88 574 GLY A C 1
ATOM 4379 O O . GLY A 1 574 ? -22.182 -21.604 10.578 1.00 85.88 574 GLY A O 1
ATOM 4380 N N . TYR A 1 575 ? -20.937 -21.285 8.736 1.00 85.62 575 TYR A N 1
ATOM 4381 C CA . TYR A 1 575 ? -22.069 -21.048 7.837 1.00 85.62 575 TYR A CA 1
ATOM 4382 C C . TYR A 1 575 ? -22.926 -22.309 7.692 1.00 85.62 575 TYR A C 1
ATOM 4384 O O . TYR A 1 575 ? -24.141 -22.286 7.898 1.00 85.62 575 TYR A O 1
ATOM 4392 N N . GLU A 1 576 ? -22.287 -23.432 7.385 1.00 85.75 576 GLU A N 1
ATOM 4393 C CA . GLU A 1 576 ? -22.910 -24.741 7.258 1.00 85.75 576 GLU A CA 1
ATOM 4394 C C . GLU A 1 576 ? -23.402 -25.257 8.620 1.00 85.75 576 GLU A C 1
ATOM 4396 O O . GLU A 1 576 ? -24.490 -25.830 8.708 1.00 85.75 576 GLU A O 1
ATOM 4401 N N . ALA A 1 577 ? -22.653 -25.016 9.704 1.00 89.12 577 ALA A N 1
ATOM 4402 C CA . ALA A 1 577 ? -23.096 -25.341 11.060 1.00 89.12 577 ALA A CA 1
ATOM 4403 C C . ALA A 1 577 ? -24.388 -24.593 11.429 1.00 89.12 577 ALA A C 1
ATOM 4405 O O . ALA A 1 577 ? -25.331 -25.206 11.935 1.00 89.12 577 ALA A O 1
ATOM 4406 N N . THR A 1 578 ? -24.463 -23.297 11.113 1.00 91.06 578 THR A N 1
ATOM 4407 C CA . THR A 1 578 ? -25.652 -22.464 11.347 1.00 91.06 578 THR A CA 1
ATOM 4408 C C . THR A 1 578 ? -26.839 -22.981 10.540 1.00 91.06 578 THR A C 1
ATOM 4410 O O . THR A 1 578 ? -27.889 -23.256 11.120 1.00 91.06 578 THR A O 1
ATOM 4413 N N . ARG A 1 579 ? -26.665 -23.239 9.236 1.00 89.12 579 ARG A N 1
ATOM 4414 C CA . ARG A 1 579 ? -27.730 -23.807 8.391 1.00 89.12 579 ARG A CA 1
ATOM 4415 C C . ARG A 1 579 ? -28.278 -25.115 8.956 1.00 89.12 579 ARG A C 1
ATOM 4417 O O . ARG A 1 579 ? -29.490 -25.270 9.075 1.00 89.12 579 ARG A O 1
ATOM 4424 N N . ARG A 1 580 ? -27.402 -26.025 9.393 1.00 90.44 580 ARG A N 1
ATOM 4425 C CA . ARG A 1 580 ? -27.812 -27.307 9.991 1.00 90.44 580 ARG A CA 1
ATOM 4426 C C . ARG A 1 580 ? -28.567 -27.149 11.306 1.00 90.44 580 ARG A C 1
ATOM 4428 O O . ARG A 1 580 ? -29.453 -27.957 11.584 1.00 90.44 580 ARG A O 1
ATOM 4435 N N . LEU A 1 581 ? -28.222 -26.154 12.124 1.00 89.00 581 LEU A N 1
ATOM 4436 C CA . LEU A 1 581 ? -28.953 -25.850 13.357 1.00 89.00 581 LEU A CA 1
ATOM 4437 C C . LEU A 1 581 ? -30.360 -25.333 13.051 1.00 89.00 581 LEU A C 1
ATOM 4439 O O . LEU A 1 581 ? -31.330 -25.833 13.623 1.00 89.00 581 LEU A O 1
ATOM 4443 N N . ILE A 1 582 ? -30.477 -24.398 12.106 1.00 88.06 582 ILE A N 1
ATOM 4444 C CA . ILE A 1 582 ? -31.761 -23.824 11.692 1.00 88.06 582 ILE A CA 1
ATOM 4445 C C . ILE A 1 582 ? -32.663 -24.887 11.047 1.00 88.06 582 ILE A C 1
ATOM 4447 O O . ILE A 1 582 ? -33.816 -25.034 11.452 1.00 88.06 582 ILE A O 1
ATOM 4451 N N . GLU A 1 583 ? -32.142 -25.698 10.119 1.00 87.56 583 GLU A N 1
ATOM 4452 C CA . GLU A 1 583 ? -32.886 -26.799 9.477 1.00 87.56 583 GLU A CA 1
ATOM 4453 C C . GLU A 1 583 ? -33.417 -27.827 10.485 1.00 87.56 583 GLU A C 1
ATOM 4455 O O . GLU A 1 583 ? -34.485 -28.411 10.293 1.00 87.56 583 GLU A O 1
ATOM 4460 N N . ARG A 1 584 ? -32.687 -28.046 11.584 1.00 86.44 584 ARG A N 1
ATOM 4461 C CA . ARG A 1 584 ? -33.076 -28.966 12.662 1.00 86.44 584 ARG A CA 1
ATOM 4462 C C . ARG A 1 584 ? -33.941 -28.311 13.742 1.00 86.44 584 ARG A C 1
ATOM 4464 O O . ARG A 1 584 ? -34.246 -28.954 14.747 1.00 86.44 584 ARG A O 1
ATOM 4471 N N . GLY A 1 585 ? -34.379 -27.069 13.529 1.00 81.75 585 GLY A N 1
ATOM 4472 C CA . GLY A 1 585 ? -35.315 -26.367 14.402 1.00 81.75 585 GLY A CA 1
ATOM 4473 C C . GLY A 1 585 ? -34.698 -25.882 15.714 1.00 81.75 585 GLY A C 1
ATOM 4474 O O . GLY A 1 585 ? -35.395 -25.846 16.733 1.00 81.75 585 GLY A O 1
ATOM 4475 N N . PHE A 1 586 ? -33.406 -25.545 15.717 1.00 86.31 586 PHE A N 1
ATOM 4476 C CA . PHE A 1 586 ? -32.777 -24.845 16.834 1.00 86.31 586 PHE A CA 1
ATOM 4477 C C . PHE A 1 586 ? -33.311 -23.408 16.915 1.00 86.31 586 PHE A C 1
ATOM 4479 O O . PHE A 1 586 ? -33.391 -22.717 15.902 1.00 86.31 586 PHE A O 1
ATOM 4486 N N . LYS A 1 587 ? -33.741 -22.976 18.107 1.00 80.44 587 LYS A N 1
ATOM 4487 C CA . LYS A 1 587 ? -34.484 -21.710 18.284 1.00 80.44 587 LYS A CA 1
ATOM 4488 C C . LYS A 1 587 ? -33.680 -20.579 18.915 1.00 80.44 587 LYS A C 1
ATOM 4490 O O . LYS A 1 587 ? -34.137 -19.439 18.867 1.00 80.44 587 LYS A O 1
ATOM 4495 N N . ALA A 1 588 ? -32.548 -20.885 19.542 1.00 84.69 588 ALA A N 1
ATOM 4496 C CA . ALA A 1 588 ? -31.767 -19.868 20.229 1.00 84.69 588 ALA A CA 1
ATOM 4497 C C . ALA A 1 588 ? -31.040 -18.965 19.214 1.00 84.69 588 ALA A C 1
ATOM 4499 O O . ALA A 1 588 ? -30.677 -19.440 18.132 1.00 84.69 588 ALA A O 1
ATOM 4500 N N . PRO A 1 589 ? -30.822 -17.679 19.538 1.00 89.12 589 PRO A N 1
ATOM 4501 C CA . PRO A 1 589 ? -30.042 -16.771 18.708 1.00 89.12 589 PRO A CA 1
ATOM 4502 C C . PRO A 1 589 ? -28.628 -17.310 18.442 1.00 89.12 589 PRO A C 1
ATOM 4504 O O . PRO A 1 589 ? -27.945 -17.787 19.349 1.00 89.12 589 PRO A O 1
ATOM 4507 N N . ILE A 1 590 ? -28.189 -17.210 17.186 1.00 90.19 590 ILE A N 1
ATOM 4508 C CA . ILE A 1 590 ? -26.826 -17.542 16.755 1.00 90.19 590 ILE A CA 1
ATOM 4509 C C . ILE A 1 590 ? -26.149 -16.240 16.325 1.00 90.19 590 ILE A C 1
ATOM 4511 O O . ILE A 1 590 ? -26.605 -15.592 15.380 1.00 90.19 590 ILE A O 1
ATOM 4515 N N . ILE A 1 591 ? -25.088 -15.855 17.029 1.00 89.12 591 ILE A N 1
ATOM 4516 C CA . ILE A 1 591 ? -24.245 -14.699 16.718 1.00 89.12 591 ILE A CA 1
ATOM 4517 C C . ILE A 1 591 ? -22.994 -15.201 15.999 1.00 89.12 591 ILE A C 1
ATOM 4519 O O . ILE A 1 591 ? -22.265 -16.053 16.513 1.00 89.12 591 ILE A O 1
ATOM 4523 N N . ALA A 1 592 ? -22.727 -14.652 14.821 1.00 86.38 592 ALA A N 1
ATOM 4524 C CA . ALA A 1 592 ? -21.542 -14.971 14.039 1.00 86.38 592 ALA A CA 1
ATOM 4525 C C . ALA A 1 592 ? -20.283 -14.312 14.621 1.00 86.38 592 ALA A C 1
ATOM 4527 O O . ALA A 1 592 ? -20.303 -13.127 14.931 1.00 86.38 592 ALA A O 1
ATOM 4528 N N . LEU A 1 593 ? -19.163 -15.028 14.690 1.00 83.44 593 LEU A N 1
ATOM 4529 C CA . LEU A 1 593 ? -17.835 -14.447 14.890 1.00 83.44 593 LEU A CA 1
ATOM 4530 C C . LEU A 1 593 ? -17.099 -14.486 13.547 1.00 83.44 593 LEU A C 1
ATOM 4532 O O . LEU A 1 593 ? -16.754 -15.559 13.053 1.00 83.44 593 LEU A O 1
ATOM 4536 N N . THR A 1 594 ? -16.884 -13.326 12.931 1.00 74.62 594 THR A N 1
ATOM 4537 C CA . THR A 1 594 ? -16.277 -13.207 11.595 1.00 74.62 594 THR A CA 1
ATOM 4538 C C . THR A 1 594 ? -14.939 -12.475 11.647 1.00 74.62 594 THR A C 1
ATOM 4540 O O . THR A 1 594 ? -14.757 -11.543 12.426 1.00 74.62 594 THR A O 1
ATOM 4543 N N . ALA A 1 595 ? -13.984 -12.876 10.805 1.00 59.78 595 ALA A N 1
ATOM 4544 C CA . ALA A 1 595 ? -12.695 -12.196 10.665 1.00 59.78 595 ALA A CA 1
ATOM 4545 C C . ALA A 1 595 ? -12.797 -10.832 9.953 1.00 59.78 595 ALA A C 1
ATOM 4547 O O . ALA A 1 595 ? -11.872 -10.030 10.053 1.00 59.78 595 ALA A O 1
ATOM 4548 N N . PHE A 1 596 ? -13.907 -10.555 9.257 1.00 49.16 596 PHE A N 1
ATOM 4549 C CA . PHE A 1 596 ? -14.092 -9.336 8.473 1.00 49.16 596 PHE A CA 1
ATOM 4550 C C . PHE A 1 596 ? -15.479 -8.721 8.712 1.00 49.16 596 PHE A C 1
ATOM 4552 O O . PHE A 1 596 ? -16.508 -9.390 8.653 1.00 49.16 596 PHE A O 1
ATOM 4559 N N . ALA A 1 597 ? -15.493 -7.419 9.004 1.00 44.84 597 ALA A N 1
ATOM 4560 C CA . ALA A 1 597 ? -16.669 -6.620 9.364 1.00 44.84 597 ALA A CA 1
ATOM 4561 C C . ALA A 1 597 ? -17.472 -6.097 8.160 1.00 44.84 597 ALA A C 1
ATOM 4563 O O . ALA A 1 597 ? -18.153 -5.080 8.278 1.00 44.84 597 ALA A O 1
ATOM 4564 N N . MET A 1 598 ? -17.332 -6.702 6.980 1.00 43.47 598 MET A N 1
ATOM 4565 C CA . MET A 1 598 ? -17.852 -6.109 5.743 1.00 43.47 598 MET A CA 1
ATOM 4566 C C . MET A 1 598 ? -19.333 -6.437 5.539 1.00 43.47 598 MET A C 1
ATOM 4568 O O . MET A 1 598 ? -19.822 -7.475 5.990 1.00 43.47 598 MET A O 1
ATOM 4572 N N . ARG A 1 599 ? -20.048 -5.586 4.791 1.00 41.78 599 ARG A N 1
ATOM 4573 C CA . ARG A 1 599 ? -21.464 -5.806 4.443 1.00 41.78 599 ARG A CA 1
ATOM 4574 C C . ARG A 1 599 ? -21.730 -7.153 3.767 1.00 41.78 599 ARG A C 1
ATOM 4576 O O . ARG A 1 599 ? -22.721 -7.783 4.116 1.00 41.78 599 ARG A O 1
ATOM 4583 N N . GLY A 1 600 ? -20.823 -7.634 2.913 1.00 48.62 600 GLY A N 1
ATOM 4584 C CA . GLY A 1 600 ? -20.956 -8.942 2.262 1.00 48.62 600 GLY A CA 1
ATOM 4585 C C . GLY A 1 600 ? -20.890 -10.122 3.239 1.00 48.62 600 GLY A C 1
ATOM 4586 O O . GLY A 1 600 ? -21.680 -11.056 3.136 1.00 48.62 600 GLY A O 1
ATOM 4587 N N . ASP A 1 601 ? -20.017 -10.070 4.248 1.00 57.44 601 ASP A N 1
ATOM 4588 C CA . ASP A 1 601 ? -19.954 -11.120 5.274 1.00 57.44 601 ASP A CA 1
ATOM 4589 C C . ASP A 1 601 ? -21.125 -11.031 6.252 1.00 57.44 601 ASP A C 1
ATOM 4591 O O . ASP A 1 601 ? -21.662 -12.063 6.657 1.00 57.44 601 ASP A O 1
ATOM 4595 N N . ARG A 1 602 ? -21.596 -9.817 6.571 1.00 62.56 602 ARG A N 1
ATOM 4596 C CA . ARG A 1 602 ? -22.841 -9.619 7.326 1.00 62.56 602 ARG A CA 1
ATOM 4597 C C . ARG A 1 602 ? -24.031 -10.239 6.594 1.00 62.56 602 ARG A C 1
ATOM 4599 O O . ARG A 1 602 ? -24.780 -10.995 7.204 1.00 62.56 602 ARG A O 1
ATOM 4606 N N . GLU A 1 603 ? -24.204 -9.937 5.310 1.00 67.38 603 GLU A N 1
ATOM 4607 C CA . GLU A 1 603 ? -25.279 -10.490 4.478 1.00 67.38 603 GLU A CA 1
ATOM 4608 C C . GLU A 1 603 ? -25.202 -12.016 4.428 1.00 67.38 603 GLU A C 1
ATOM 4610 O O . GLU A 1 603 ? -26.193 -12.677 4.721 1.00 67.38 603 GLU A O 1
ATOM 4615 N N . ARG A 1 604 ? -24.012 -12.588 4.216 1.00 69.00 604 ARG A N 1
ATOM 4616 C CA . ARG A 1 604 ? -23.802 -14.045 4.237 1.00 69.00 604 ARG A CA 1
ATOM 4617 C C . ARG A 1 604 ? -24.103 -14.684 5.595 1.00 69.00 604 ARG A C 1
ATOM 4619 O O . ARG A 1 604 ? -24.643 -15.789 5.638 1.00 69.00 604 ARG A O 1
ATOM 4626 N N . CYS A 1 605 ? -23.771 -14.019 6.704 1.00 75.44 605 CYS A N 1
ATOM 4627 C CA . CYS A 1 605 ? -24.093 -14.500 8.051 1.00 75.44 605 CYS A CA 1
ATOM 4628 C C . CYS A 1 605 ? -25.608 -14.489 8.298 1.00 75.44 605 CYS A C 1
ATOM 4630 O O . CYS A 1 605 ? -26.158 -15.470 8.804 1.00 75.44 605 CYS A O 1
ATOM 4632 N N . LEU A 1 606 ? -26.289 -13.410 7.900 1.00 76.50 606 LEU A N 1
ATOM 4633 C CA . LEU A 1 606 ? -27.744 -13.283 8.013 1.00 76.50 606 LEU A CA 1
ATOM 4634 C C . LEU A 1 606 ? -28.470 -14.287 7.101 1.00 76.50 606 LEU A C 1
ATOM 4636 O O . LEU A 1 606 ? -29.413 -14.940 7.540 1.00 76.50 606 LEU A O 1
ATOM 4640 N N . GLU A 1 607 ? -27.999 -14.484 5.866 1.00 78.75 607 GLU A N 1
ATOM 4641 C CA . GLU A 1 607 ? -28.514 -15.496 4.931 1.00 78.75 607 GLU A CA 1
ATOM 4642 C C . GLU A 1 607 ? -28.337 -16.928 5.452 1.00 78.75 607 GLU A C 1
ATOM 4644 O O . GLU A 1 607 ? -29.176 -17.793 5.197 1.00 78.75 607 GLU A O 1
ATOM 4649 N N . ALA A 1 608 ? -27.260 -17.200 6.195 1.00 78.69 608 ALA A N 1
ATOM 4650 C CA . ALA A 1 608 ? -27.055 -18.489 6.853 1.00 78.69 608 ALA A CA 1
ATOM 4651 C C . ALA A 1 608 ? -28.003 -18.719 8.045 1.00 78.69 608 ALA A C 1
ATOM 4653 O O . ALA A 1 608 ? -28.128 -19.856 8.502 1.00 78.69 608 ALA A O 1
ATOM 4654 N N . GLY A 1 609 ? -28.685 -17.670 8.520 1.00 80.56 609 GLY A N 1
ATOM 4655 C CA . GLY A 1 609 ? -29.634 -17.716 9.630 1.00 80.56 609 GLY A CA 1
ATOM 4656 C C . GLY A 1 609 ? -29.091 -17.181 10.959 1.00 80.56 609 GLY A C 1
ATOM 4657 O O . GLY A 1 609 ? -29.718 -17.415 11.992 1.00 80.56 609 GLY A O 1
ATOM 4658 N N . CYS A 1 610 ? -27.953 -16.475 10.960 1.00 84.62 610 CYS A N 1
ATOM 4659 C CA . CYS A 1 610 ? -27.475 -15.765 12.151 1.00 84.62 610 CYS A CA 1
ATOM 4660 C C . CYS A 1 610 ? -28.361 -14.547 12.434 1.00 84.62 610 CYS A C 1
ATOM 4662 O O . CYS A 1 610 ? -28.884 -13.925 11.511 1.00 84.62 610 CYS A O 1
ATOM 4664 N N . ILE A 1 611 ? -28.512 -14.188 13.708 1.00 84.25 611 ILE A N 1
ATOM 4665 C CA . ILE A 1 611 ? -29.293 -13.009 14.110 1.00 84.25 611 ILE A CA 1
ATOM 4666 C C . ILE A 1 611 ? -28.444 -11.737 14.152 1.00 84.25 611 ILE A C 1
ATOM 4668 O O . ILE A 1 611 ? -28.949 -10.648 13.895 1.00 84.25 611 ILE A O 1
ATOM 4672 N N . ASP A 1 612 ? -27.159 -11.892 14.465 1.00 82.75 612 ASP A N 1
ATOM 4673 C CA . ASP A 1 612 ? -26.206 -10.802 14.638 1.00 82.75 612 ASP A CA 1
ATOM 4674 C C . ASP A 1 612 ? -24.775 -11.300 14.378 1.00 82.75 612 ASP A C 1
ATOM 4676 O O . ASP A 1 612 ? -24.556 -12.495 14.144 1.00 82.75 612 ASP A O 1
ATOM 4680 N N . TYR A 1 613 ? -23.795 -10.399 14.410 1.00 80.56 613 TYR A N 1
ATOM 4681 C CA . TYR A 1 613 ? -22.389 -10.722 14.187 1.00 80.56 613 TYR A CA 1
ATOM 4682 C C . TYR A 1 613 ? -21.442 -9.865 15.033 1.00 80.56 613 TYR A C 1
ATOM 4684 O O . TYR A 1 613 ? -21.732 -8.728 15.394 1.00 80.56 613 TYR A O 1
ATOM 4692 N N . LEU A 1 614 ? -20.262 -10.412 15.306 1.00 75.12 614 LEU A N 1
ATOM 4693 C CA . LEU A 1 614 ? -19.142 -9.758 15.963 1.00 75.12 614 LEU A CA 1
ATOM 4694 C C . LEU A 1 614 ? -17.869 -10.008 15.163 1.00 75.12 614 LEU A C 1
ATOM 4696 O O . LEU A 1 614 ? -17.654 -11.079 14.592 1.00 75.12 614 LEU A O 1
ATOM 4700 N N . THR A 1 615 ? -17.003 -9.007 15.133 1.00 72.88 615 THR A N 1
ATOM 4701 C CA . THR A 1 615 ? -15.747 -9.060 14.389 1.00 72.88 615 THR A CA 1
ATOM 4702 C C . THR A 1 615 ? -14.625 -9.570 15.271 1.00 72.88 615 THR A C 1
ATOM 4704 O O . THR A 1 615 ? -14.538 -9.204 16.443 1.00 72.88 615 THR A O 1
ATOM 4707 N N . LYS A 1 616 ? -13.731 -10.376 14.705 1.00 63.41 616 LYS A N 1
ATOM 4708 C CA . LYS A 1 616 ? -12.493 -10.798 15.354 1.00 63.41 616 LYS A CA 1
ATOM 4709 C C . LYS A 1 616 ? -11.389 -9.756 15.095 1.00 63.41 616 LYS A C 1
ATOM 4711 O O . LYS A 1 616 ? -11.235 -9.333 13.951 1.00 63.41 616 LYS A O 1
ATOM 4716 N N . PRO A 1 617 ? -10.591 -9.369 16.108 1.00 54.41 617 PRO A N 1
ATOM 4717 C CA . PRO A 1 617 ? -10.646 -9.829 17.497 1.00 54.41 617 PRO A CA 1
ATOM 4718 C C . PRO A 1 617 ? -11.877 -9.289 18.241 1.00 54.41 617 PRO A C 1
ATOM 4720 O O . PRO A 1 617 ? -12.220 -8.116 18.121 1.00 54.41 617 PRO A O 1
ATOM 4723 N N . VAL A 1 618 ? -12.526 -10.158 19.025 1.00 62.06 618 VAL A N 1
ATOM 4724 C CA . VAL A 1 618 ? -13.759 -9.817 19.749 1.00 62.06 618 VAL A CA 1
ATOM 4725 C C . VAL A 1 618 ? -13.444 -8.816 20.857 1.00 62.06 618 VAL A C 1
ATOM 4727 O O . VAL A 1 618 ? -12.671 -9.103 21.772 1.00 62.06 618 VAL A O 1
ATOM 4730 N N . VAL A 1 619 ? -14.056 -7.635 20.785 1.00 61.81 619 VAL A N 1
ATOM 4731 C CA . VAL A 1 619 ? -13.898 -6.592 21.802 1.00 61.81 619 VAL A CA 1
ATOM 4732 C C . VAL A 1 619 ? -14.835 -6.894 22.982 1.00 61.81 619 VAL A C 1
ATOM 4734 O O . VAL A 1 619 ? -16.044 -6.998 22.765 1.00 61.81 619 VAL A O 1
ATOM 4737 N N . PRO A 1 620 ? -14.338 -6.976 24.234 1.00 64.19 620 PRO A N 1
ATOM 4738 C CA . PRO A 1 620 ? -15.154 -7.358 25.392 1.00 64.19 620 PRO A CA 1
ATOM 4739 C C . PRO A 1 620 ? -16.427 -6.524 25.580 1.00 64.19 620 PRO A C 1
ATOM 4741 O O . PRO A 1 620 ? -17.493 -7.067 25.847 1.00 64.19 620 PRO A O 1
ATOM 4744 N N . SER A 1 621 ? -16.345 -5.203 25.391 1.00 61.06 621 SER A N 1
ATOM 4745 C CA . SER A 1 621 ? -17.506 -4.316 25.516 1.00 61.06 621 SER A CA 1
ATOM 4746 C C . SER A 1 621 ? -18.566 -4.571 24.442 1.00 61.06 621 SER A C 1
ATOM 4748 O O . SER A 1 621 ? -19.754 -4.532 24.743 1.00 61.06 621 SER A O 1
ATOM 4750 N N . GLN A 1 622 ? -18.155 -4.867 23.205 1.00 67.25 622 GLN A N 1
ATOM 4751 C CA . GLN A 1 622 ? -19.077 -5.179 22.108 1.00 67.25 622 GLN A CA 1
ATOM 4752 C C . GLN A 1 622 ? -19.736 -6.545 22.303 1.00 67.25 622 GLN A C 1
ATOM 4754 O O . GLN A 1 622 ? -20.931 -6.681 22.054 1.00 67.25 622 GLN A O 1
ATOM 4759 N N . LEU A 1 623 ? -18.979 -7.530 22.801 1.00 74.81 623 LEU A N 1
ATOM 4760 C CA . LEU A 1 623 ? -19.501 -8.854 23.130 1.00 74.81 623 LEU A CA 1
ATOM 4761 C C . LEU A 1 623 ? -20.632 -8.764 24.158 1.00 74.81 623 LEU A C 1
ATOM 4763 O O . LEU A 1 623 ? -21.712 -9.291 23.918 1.00 74.81 623 LEU A O 1
ATOM 4767 N N . LEU A 1 624 ? -20.411 -8.059 25.271 1.00 76.38 624 LEU A N 1
ATOM 4768 C CA . LEU A 1 624 ? -21.412 -7.945 26.337 1.00 76.38 624 LEU A CA 1
ATOM 4769 C C . LEU A 1 624 ? -22.676 -7.212 25.876 1.00 76.38 624 LEU A C 1
ATOM 4771 O O . LEU A 1 624 ? -23.779 -7.680 26.146 1.00 76.38 624 LEU A O 1
ATOM 4775 N N . VAL A 1 625 ? -22.526 -6.114 25.127 1.00 73.38 625 VAL A N 1
ATOM 4776 C CA . VAL A 1 625 ? -23.668 -5.372 24.568 1.00 73.38 625 VAL A CA 1
ATOM 4777 C C . VAL A 1 625 ? -24.462 -6.236 23.584 1.00 73.38 625 VAL A C 1
ATOM 4779 O O . VAL A 1 625 ? -25.688 -6.278 23.658 1.00 73.38 625 VAL A O 1
ATOM 4782 N N . CYS A 1 626 ? -23.782 -6.948 22.680 1.00 78.38 626 CYS A N 1
ATOM 4783 C CA . CYS A 1 626 ? -24.433 -7.817 21.697 1.00 78.38 626 CYS A CA 1
ATOM 4784 C C . CYS A 1 626 ? -25.188 -8.970 22.377 1.00 78.38 626 CYS A C 1
ATOM 4786 O O . CYS A 1 626 ? -26.332 -9.255 22.016 1.00 78.38 626 CYS A O 1
ATOM 4788 N N . LEU A 1 627 ? -24.594 -9.589 23.402 1.00 81.94 627 LEU A N 1
ATOM 4789 C CA . LEU A 1 627 ? -25.247 -10.638 24.184 1.00 81.94 627 LEU A CA 1
ATOM 4790 C C . LEU A 1 627 ? -26.496 -10.112 24.900 1.00 81.94 627 LEU A C 1
ATOM 4792 O O . LEU A 1 627 ? -27.553 -10.721 24.783 1.00 81.94 627 LEU A O 1
ATOM 4796 N N . GLU A 1 628 ? -26.414 -8.970 25.584 1.00 80.00 628 GLU A N 1
ATOM 4797 C CA . GLU A 1 628 ? -27.552 -8.402 26.317 1.00 80.00 628 GLU A CA 1
ATOM 4798 C C . GLU A 1 628 ? -28.725 -8.040 25.393 1.00 80.00 628 GLU A C 1
ATOM 4800 O O . GLU A 1 628 ? -29.873 -8.390 25.675 1.00 80.00 628 GLU A O 1
ATOM 4805 N N . VAL A 1 629 ? -28.451 -7.391 24.256 1.00 79.19 629 VAL A N 1
ATOM 4806 C CA . VAL A 1 629 ? -29.486 -7.014 23.279 1.00 79.19 629 VAL A CA 1
ATOM 4807 C C . VAL A 1 629 ? -30.206 -8.248 22.732 1.00 79.19 629 VAL A C 1
ATOM 4809 O O . VAL A 1 629 ? -31.440 -8.267 22.656 1.00 79.19 629 VAL A O 1
ATOM 4812 N N . ASN A 1 630 ? -29.455 -9.289 22.368 1.00 82.00 630 ASN A N 1
ATOM 4813 C CA . ASN A 1 630 ? -30.015 -10.488 21.746 1.00 82.00 630 ASN A CA 1
ATOM 4814 C C . ASN A 1 630 ? -30.684 -11.430 22.761 1.00 82.00 630 ASN A C 1
ATOM 4816 O O . ASN A 1 630 ? -31.679 -12.068 22.417 1.00 82.00 630 ASN A O 1
ATOM 4820 N N . LEU A 1 631 ? -30.210 -11.468 24.011 1.00 80.75 631 LEU A N 1
ATOM 4821 C CA . LEU A 1 631 ? -30.864 -12.202 25.098 1.00 80.75 631 LEU A CA 1
ATOM 4822 C C . LEU A 1 631 ? -32.194 -11.541 25.491 1.00 80.75 631 LEU A C 1
ATOM 4824 O O . LEU A 1 631 ? -33.205 -12.232 25.552 1.00 80.75 631 LEU A O 1
ATOM 4828 N N . ASN A 1 632 ? -32.239 -10.212 25.646 1.00 71.44 632 ASN A N 1
ATOM 4829 C CA . ASN A 1 632 ? -33.473 -9.489 25.991 1.00 71.44 632 ASN A CA 1
ATOM 4830 C C . ASN A 1 632 ? -34.525 -9.525 24.866 1.00 71.44 632 ASN A C 1
ATOM 4832 O O . ASN A 1 632 ? -35.720 -9.672 25.124 1.00 71.44 632 ASN A O 1
ATOM 4836 N N . SER A 1 633 ? -34.086 -9.462 23.605 1.00 59.72 633 SER A N 1
ATOM 4837 C CA . SER A 1 633 ? -34.977 -9.566 22.439 1.00 59.72 633 SER A CA 1
ATOM 4838 C C . SER A 1 633 ? -35.564 -10.973 22.258 1.00 59.72 633 SER A C 1
ATOM 4840 O O . SER A 1 633 ? -36.640 -11.130 21.673 1.00 59.72 633 SER A O 1
ATOM 4842 N N . ALA A 1 634 ? -34.877 -12.012 22.748 1.00 54.84 634 ALA A N 1
ATOM 4843 C CA . ALA A 1 634 ? -35.398 -13.377 22.769 1.00 54.84 634 ALA A CA 1
ATOM 4844 C C . ALA A 1 634 ? -36.503 -13.551 23.827 1.00 54.84 634 ALA A C 1
ATOM 4846 O O . ALA A 1 634 ? -37.458 -14.292 23.583 1.00 54.84 634 ALA A O 1
ATOM 4847 N N . THR A 1 635 ? -36.424 -12.825 24.949 1.00 50.56 635 THR A N 1
ATOM 4848 C CA . THR A 1 635 ? -37.449 -12.808 26.007 1.00 50.56 635 THR A CA 1
ATOM 4849 C C . THR A 1 635 ? -38.729 -12.085 25.570 1.00 50.56 635 THR A C 1
ATOM 4851 O O . THR A 1 635 ? -39.823 -12.581 25.840 1.00 50.56 635 THR A O 1
ATOM 4854 N N . ASP A 1 636 ? -38.616 -10.977 24.825 1.00 38.44 636 ASP A N 1
ATOM 4855 C CA . ASP A 1 636 ? -39.769 -10.202 24.319 1.00 38.44 636 ASP A CA 1
ATOM 4856 C C . ASP A 1 636 ? -40.528 -10.901 23.173 1.00 38.44 636 ASP A C 1
ATOM 4858 O O . ASP A 1 636 ? -41.742 -10.751 23.036 1.00 38.44 636 ASP A O 1
ATOM 4862 N N . ARG A 1 637 ? -39.866 -11.750 22.372 1.00 40.38 637 ARG A N 1
ATOM 4863 C CA . ARG A 1 637 ? -40.527 -12.534 21.302 1.00 40.38 637 ARG A CA 1
ATOM 4864 C C . ARG A 1 637 ? -41.503 -13.602 21.817 1.00 40.38 637 ARG A C 1
ATOM 4866 O O . ARG A 1 637 ? -42.206 -14.214 21.012 1.00 40.38 637 ARG A O 1
ATOM 4873 N N . ALA A 1 638 ? -41.567 -13.828 23.129 1.00 36.25 638 ALA A N 1
ATOM 4874 C CA . ALA A 1 638 ? -42.499 -14.760 23.757 1.00 36.25 638 ALA A CA 1
ATOM 4875 C C . ALA A 1 638 ? -43.841 -14.123 24.189 1.00 36.25 638 ALA A C 1
ATOM 4877 O O . ALA A 1 638 ? -44.702 -14.851 24.690 1.00 36.25 638 ALA A O 1
ATOM 4878 N N . GLN A 1 639 ? -44.066 -12.814 23.996 1.00 28.88 639 GLN A N 1
ATOM 4879 C CA . GLN A 1 639 ? -45.317 -12.143 24.391 1.00 28.88 639 GLN A CA 1
ATOM 4880 C C . GLN A 1 639 ? -45.895 -11.257 23.264 1.00 28.88 639 GLN A C 1
ATOM 4882 O O . GLN A 1 639 ? -45.290 -10.278 22.845 1.00 28.88 639 GLN A O 1
ATOM 4887 N N . GLU A 1 640 ? -47.092 -11.604 22.768 1.00 25.36 640 GLU A N 1
ATOM 4888 C CA . GLU A 1 640 ? -47.913 -10.759 21.875 1.00 25.36 640 GLU A CA 1
ATOM 4889 C C . GLU A 1 640 ? -48.648 -9.634 22.652 1.00 25.36 640 GLU A C 1
ATOM 4891 O O . GLU A 1 640 ? -48.798 -9.728 23.874 1.00 25.36 640 GLU A O 1
ATOM 4896 N N . PRO A 1 641 ? -49.102 -8.557 21.973 1.00 34.22 641 PRO A N 1
ATOM 4897 C CA . PRO A 1 641 ? -49.063 -7.195 22.510 1.00 34.22 641 PRO A CA 1
ATOM 4898 C C . PRO A 1 641 ? -50.357 -6.751 23.209 1.00 34.22 641 PRO A C 1
ATOM 4900 O O . PRO A 1 641 ? -51.440 -7.279 22.940 1.00 34.22 641 PRO A O 1
ATOM 4903 N N . PRO A 1 642 ? -50.283 -5.650 23.979 1.00 30.02 642 PRO A N 1
ATOM 4904 C CA . PRO A 1 642 ? -51.322 -4.639 23.862 1.00 30.02 642 PRO A CA 1
ATOM 4905 C C . PRO A 1 642 ? -50.782 -3.205 23.736 1.00 30.02 642 PRO A C 1
ATOM 4907 O O . PRO A 1 642 ? -49.943 -2.744 24.498 1.00 30.02 642 PRO A O 1
ATOM 4910 N N . ASP A 1 643 ? -51.395 -2.535 22.766 1.00 23.77 643 ASP A N 1
ATOM 4911 C CA . ASP A 1 643 ? -51.982 -1.197 22.802 1.00 23.77 643 ASP A CA 1
ATOM 4912 C C . ASP A 1 643 ? -51.126 0.063 23.039 1.00 23.77 643 ASP A C 1
ATOM 4914 O O . ASP A 1 643 ? -50.367 0.247 23.985 1.00 23.77 643 ASP A O 1
ATOM 4918 N N . SER A 1 644 ? -51.395 0.991 22.128 1.00 37.16 644 SER A N 1
ATOM 4919 C CA . SER A 1 644 ? -51.007 2.385 22.080 1.00 37.16 644 SER A CA 1
ATOM 4920 C C . SER A 1 644 ? -51.308 3.150 23.375 1.00 37.16 644 SER A C 1
ATOM 4922 O O . SER A 1 644 ? -52.448 3.474 23.700 1.00 37.16 644 SER A O 1
ATOM 4924 N N . GLY A 1 645 ? -50.251 3.544 24.080 1.00 25.89 645 GLY A N 1
ATOM 4925 C CA . GLY A 1 645 ? -50.321 4.472 25.202 1.00 25.89 645 GLY A CA 1
ATOM 4926 C C . GLY A 1 645 ? -49.002 5.218 25.342 1.00 25.89 645 GLY A C 1
ATOM 4927 O O . GLY A 1 645 ? -47.957 4.595 25.460 1.00 25.89 645 GLY A O 1
ATOM 4928 N N . LYS A 1 646 ? -49.072 6.551 25.255 1.00 29.53 646 LYS A N 1
ATOM 4929 C CA . LYS A 1 646 ? -47.996 7.547 25.416 1.00 29.53 646 LYS A CA 1
ATOM 4930 C C . LYS A 1 646 ? -46.768 7.038 26.193 1.00 29.53 646 LYS A C 1
ATOM 4932 O O . LYS A 1 646 ? -46.874 6.715 27.370 1.00 29.53 646 LYS A O 1
ATOM 4937 N N . VAL A 1 647 ? -45.610 7.049 25.534 1.00 27.03 647 VAL A N 1
ATOM 4938 C CA . VAL A 1 647 ? -44.308 6.802 26.165 1.00 27.03 647 VAL A CA 1
ATOM 4939 C C . VAL A 1 647 ? -43.948 8.022 27.014 1.00 27.03 647 VAL A C 1
ATOM 4941 O O . VAL A 1 647 ? -43.573 9.064 26.474 1.00 27.03 647 VAL A O 1
ATOM 4944 N N . ASP A 1 648 ? -44.082 7.901 28.333 1.00 29.84 648 ASP A N 1
ATOM 4945 C CA . ASP A 1 648 ? -43.348 8.756 29.267 1.00 29.84 648 ASP A CA 1
ATOM 4946 C C . ASP A 1 648 ? -41.850 8.388 29.201 1.00 29.84 648 ASP A C 1
ATOM 4948 O O . ASP A 1 648 ? -41.517 7.209 29.032 1.00 29.84 648 ASP A O 1
ATOM 4952 N N . PRO A 1 649 ? -40.921 9.359 29.297 1.00 33.16 649 PRO A N 1
ATOM 4953 C CA . PRO A 1 649 ? -39.492 9.077 29.214 1.00 33.16 649 PRO A CA 1
ATOM 4954 C C . PRO A 1 649 ? -39.042 8.151 30.360 1.00 33.16 649 PRO A C 1
ATOM 4956 O O . PRO A 1 649 ? -39.480 8.320 31.503 1.00 33.16 649 PRO A O 1
ATOM 4959 N N . PRO A 1 650 ? -38.151 7.179 30.086 1.00 35.50 650 PRO A N 1
ATOM 4960 C CA . PRO A 1 650 ? -37.726 6.216 31.081 1.00 35.50 650 PRO A CA 1
ATOM 4961 C C . PRO A 1 650 ? -36.739 6.887 32.043 1.00 35.50 650 PRO A C 1
ATOM 4963 O O . PRO A 1 650 ? -35.680 7.354 31.639 1.00 35.50 650 PRO A O 1
ATOM 4966 N N . PHE A 1 651 ? -37.089 6.864 33.329 1.00 44.41 651 PHE A N 1
ATOM 4967 C CA . PHE A 1 651 ? -36.246 7.167 34.491 1.00 44.41 651 PHE A CA 1
ATOM 4968 C C . PHE A 1 651 ? -35.894 8.642 34.791 1.00 44.41 651 PHE A C 1
ATOM 4970 O O . PHE A 1 651 ? -35.035 9.239 34.146 1.00 44.41 651 PHE A O 1
ATOM 4977 N N . PRO A 1 652 ? -36.409 9.204 35.903 1.00 47.25 652 PRO A N 1
ATOM 4978 C CA . PRO A 1 652 ? -35.765 10.322 36.578 1.00 47.25 652 PRO A CA 1
ATOM 4979 C C . PRO A 1 652 ? -34.533 9.815 37.351 1.00 47.25 652 PRO A C 1
ATOM 4981 O O . PRO A 1 652 ? -34.656 8.997 38.260 1.00 47.25 652 PRO A O 1
ATOM 4984 N N . LEU A 1 653 ? -33.339 10.337 37.041 1.00 51.47 653 LEU A N 1
ATOM 4985 C CA . LEU A 1 653 ? -32.101 10.108 37.817 1.00 51.47 653 LEU A CA 1
ATOM 4986 C C . LEU A 1 653 ? -32.181 10.646 39.266 1.00 51.47 653 LEU A C 1
ATOM 4988 O O . LEU A 1 653 ? -31.331 10.327 40.102 1.00 51.47 653 LEU A O 1
ATOM 4992 N N . ALA A 1 654 ? -33.204 11.445 39.580 1.00 44.69 654 ALA A N 1
ATOM 4993 C CA . ALA A 1 654 ? -33.437 12.022 40.896 1.00 44.69 654 ALA A CA 1
ATOM 4994 C C . ALA A 1 654 ? -33.808 10.942 41.932 1.00 44.69 654 ALA A C 1
ATOM 4996 O O . ALA A 1 654 ? -34.850 10.299 41.837 1.00 44.69 654 ALA A O 1
ATOM 4997 N N . GLY A 1 655 ? -32.955 10.770 42.948 1.00 51.78 655 GLY A N 1
ATOM 4998 C CA . GLY A 1 655 ? -33.216 9.909 44.111 1.00 51.78 655 GLY A CA 1
ATOM 4999 C C . GLY A 1 655 ? -32.371 8.635 44.208 1.00 51.78 655 GLY A C 1
ATOM 5000 O O . GLY A 1 655 ? -32.483 7.923 45.204 1.00 51.78 655 GLY A O 1
ATOM 5001 N N . ASN A 1 656 ? -31.497 8.343 43.236 1.00 53.44 656 ASN A N 1
ATOM 5002 C CA . ASN A 1 656 ? -30.598 7.187 43.313 1.00 53.44 656 ASN A CA 1
ATOM 5003 C C . ASN A 1 656 ? -29.263 7.547 44.018 1.00 53.44 656 ASN A C 1
ATOM 5005 O O . ASN A 1 656 ? -28.487 8.340 43.471 1.00 53.44 656 ASN A O 1
ATOM 5009 N N . PRO A 1 657 ? -28.930 6.935 45.177 1.00 55.16 657 PRO A N 1
ATOM 5010 C CA . PRO A 1 657 ? -27.728 7.260 45.958 1.00 55.16 657 PRO A CA 1
ATOM 5011 C C . PRO A 1 657 ? -26.406 7.084 45.195 1.00 55.16 657 PRO A C 1
ATOM 5013 O O . PRO A 1 657 ? -25.405 7.712 45.535 1.00 55.16 657 PRO A O 1
ATOM 5016 N N . ARG A 1 658 ? -26.373 6.239 44.152 1.00 48.81 658 ARG A N 1
ATOM 5017 C CA . ARG A 1 658 ? -25.161 5.996 43.349 1.00 48.81 658 ARG A CA 1
ATOM 5018 C C . ARG A 1 658 ? -24.815 7.147 42.399 1.00 48.81 658 ARG A C 1
ATOM 5020 O O . ARG A 1 658 ? -23.643 7.305 42.067 1.00 48.81 658 ARG A O 1
ATOM 5027 N N . PHE A 1 659 ? -25.789 7.964 41.993 1.00 53.81 659 PHE A N 1
ATOM 5028 C CA . PHE A 1 659 ? -25.593 9.048 41.016 1.00 53.81 659 PHE A CA 1
ATOM 5029 C C . PHE A 1 659 ? -25.516 10.442 41.648 1.00 53.81 659 PHE A C 1
ATOM 5031 O O . PHE A 1 659 ? -25.360 11.438 40.942 1.00 53.81 659 PHE A O 1
ATOM 5038 N N . GLN A 1 660 ? -25.531 10.518 42.980 1.00 63.66 660 GLN A N 1
ATOM 5039 C CA . GLN A 1 660 ? -25.509 11.771 43.732 1.00 63.66 660 GLN A CA 1
ATOM 5040 C C . GLN A 1 660 ? -24.313 12.668 43.360 1.00 63.66 660 GLN A C 1
ATOM 5042 O O . GLN A 1 660 ? -24.492 13.857 43.132 1.00 63.66 660 GLN A O 1
ATOM 5047 N N . ARG A 1 661 ? -23.121 12.092 43.134 1.00 61.81 661 ARG A N 1
ATOM 5048 C CA . ARG A 1 661 ? -21.926 12.844 42.688 1.00 61.81 661 ARG A CA 1
ATOM 5049 C C . ARG A 1 661 ? -22.047 13.451 41.283 1.00 61.81 661 ARG A C 1
ATOM 5051 O O . ARG A 1 661 ? -21.419 14.468 41.001 1.00 61.81 661 ARG A O 1
ATOM 5058 N N . LEU A 1 662 ? -22.795 12.811 40.382 1.00 61.53 662 LEU A N 1
ATOM 5059 C CA . LEU A 1 662 ? -23.031 13.308 39.019 1.00 61.53 662 LEU A CA 1
ATOM 5060 C C . LEU A 1 662 ? -24.074 14.427 39.026 1.00 61.53 662 LEU A C 1
ATOM 5062 O O . LEU A 1 662 ? -23.890 15.428 38.339 1.00 61.53 662 LEU A O 1
ATOM 5066 N N . ILE A 1 663 ? -25.113 14.283 39.852 1.00 73.56 663 ILE A N 1
ATOM 5067 C CA . ILE A 1 663 ? -26.134 15.312 40.072 1.00 73.56 663 ILE A CA 1
ATOM 5068 C C . ILE A 1 663 ? -25.505 16.545 40.737 1.00 73.56 663 ILE A C 1
ATOM 5070 O O . ILE A 1 663 ? -25.689 17.649 40.239 1.00 73.56 663 ILE A O 1
ATOM 5074 N N . GLU A 1 664 ? -24.678 16.372 41.774 1.00 75.25 664 GLU A N 1
ATOM 5075 C CA . GLU A 1 664 ? -23.932 17.463 42.428 1.00 75.25 664 GLU A CA 1
ATOM 5076 C C . GLU A 1 664 ? -23.019 18.210 41.445 1.00 75.25 664 GLU A C 1
ATOM 5078 O O . GLU A 1 664 ? -22.974 19.439 41.449 1.00 75.25 664 GLU A O 1
ATOM 5083 N N . ARG A 1 665 ? -22.323 17.486 40.556 1.00 72.81 665 ARG A N 1
ATOM 5084 C CA . ARG A 1 665 ? -21.484 18.097 39.513 1.00 72.81 665 ARG A CA 1
ATOM 5085 C C . ARG A 1 665 ? -22.312 18.860 38.476 1.00 72.81 665 ARG A C 1
ATOM 5087 O O . ARG A 1 665 ? -21.891 19.925 38.038 1.00 72.81 665 ARG A O 1
ATOM 5094 N N . TYR A 1 666 ? -23.466 18.326 38.081 1.00 76.75 666 TYR A N 1
ATOM 5095 C CA . TYR A 1 666 ? -24.353 18.969 37.114 1.00 76.75 666 TYR A CA 1
ATOM 5096 C C . TYR A 1 666 ? -25.001 20.234 37.693 1.00 76.75 666 TYR A C 1
ATOM 5098 O O . TYR A 1 666 ? -24.916 21.292 37.073 1.00 76.75 666 TYR A O 1
ATOM 5106 N N . VAL A 1 667 ? -25.537 20.170 38.916 1.00 81.88 667 VAL A N 1
ATOM 5107 C CA . VAL A 1 667 ? -26.064 21.337 39.649 1.00 81.88 667 VAL A CA 1
ATOM 5108 C C . VAL A 1 667 ? -24.962 22.373 39.894 1.00 81.88 667 VAL A C 1
ATOM 5110 O O . VAL A 1 667 ? -25.189 23.568 39.722 1.00 81.88 667 VAL A O 1
ATOM 5113 N N . GLY A 1 668 ? -23.736 21.926 40.190 1.00 76.75 668 GLY A N 1
ATOM 5114 C CA . GLY A 1 668 ? -22.562 22.792 40.322 1.00 76.75 668 GLY A CA 1
ATOM 5115 C C . GLY A 1 668 ? -22.195 23.568 39.051 1.00 76.75 668 GLY A C 1
ATOM 5116 O O . GLY A 1 668 ? -21.502 24.574 39.151 1.00 76.75 668 GLY A O 1
ATOM 5117 N N . SER A 1 669 ? -22.680 23.152 37.874 1.00 80.06 669 SER A N 1
ATOM 5118 C CA . SER A 1 669 ? -22.472 23.874 36.610 1.00 80.06 669 SER A CA 1
ATOM 5119 C C . SER A 1 669 ? -23.514 24.969 36.337 1.00 80.06 669 SER A C 1
ATOM 5121 O O . SER A 1 669 ? -23.314 25.791 35.445 1.00 80.06 669 SER A O 1
ATOM 5123 N N . PHE A 1 670 ? -24.626 25.015 37.082 1.00 86.50 670 PHE A N 1
ATOM 5124 C CA . PHE A 1 670 ? -25.720 25.962 36.825 1.00 86.50 670 PHE A CA 1
ATOM 5125 C C . PHE A 1 670 ? -25.342 27.441 36.982 1.00 86.50 670 PHE A C 1
ATOM 5127 O O . PHE A 1 670 ? -25.786 28.217 36.137 1.00 86.50 670 PHE A O 1
ATOM 5134 N N . PRO A 1 671 ? -24.508 27.861 37.955 1.00 84.56 671 PRO A N 1
ATOM 5135 C CA . PRO A 1 671 ? -24.059 29.253 38.040 1.00 84.56 671 PRO A CA 1
ATOM 5136 C C . PRO A 1 671 ? -23.359 29.739 36.759 1.00 84.56 671 PRO A C 1
ATOM 5138 O O . PRO A 1 671 ? -23.721 30.789 36.226 1.00 84.56 671 PRO A O 1
ATOM 5141 N N . ASP A 1 672 ? -22.455 28.928 36.199 1.00 80.62 672 ASP A N 1
ATOM 5142 C CA . ASP A 1 672 ? -21.740 29.242 34.952 1.00 80.62 672 ASP A CA 1
ATOM 5143 C C . ASP A 1 672 ? -22.691 29.273 33.741 1.00 80.62 672 ASP A C 1
ATOM 5145 O O . ASP A 1 672 ? -22.534 30.075 32.814 1.00 80.62 672 ASP A O 1
ATOM 5149 N N . GLN A 1 673 ? -23.712 28.406 33.735 1.00 81.12 673 GLN A N 1
ATOM 5150 C CA . GLN A 1 673 ? -24.739 28.410 32.690 1.00 81.12 673 GLN A CA 1
ATOM 5151 C C . GLN A 1 673 ? -25.621 29.663 32.765 1.00 81.12 673 GLN A C 1
ATOM 5153 O O . GLN A 1 673 ? -25.894 30.259 31.724 1.00 81.12 673 GLN A O 1
ATOM 5158 N N . ILE A 1 674 ? -26.020 30.098 33.966 1.00 88.06 674 ILE A N 1
ATOM 5159 C CA . ILE A 1 674 ? -26.796 31.331 34.178 1.00 88.06 674 ILE A CA 1
ATOM 5160 C C . ILE A 1 674 ? -25.999 32.549 33.699 1.00 88.06 674 ILE A C 1
ATOM 5162 O O . ILE A 1 674 ? -26.525 33.371 32.945 1.00 88.06 674 ILE A O 1
ATOM 5166 N N . GLU A 1 675 ? -24.714 32.641 34.055 1.00 85.25 675 GLU A N 1
ATOM 5167 C CA . GLU A 1 675 ? -23.846 33.727 33.587 1.00 85.25 675 GLU A CA 1
ATOM 5168 C C . GLU A 1 675 ? -23.719 33.723 32.054 1.00 85.25 675 GLU A C 1
ATOM 5170 O O . GLU A 1 675 ? -23.855 34.761 31.399 1.00 85.25 675 GLU A O 1
ATOM 5175 N N . GLY A 1 676 ? -23.552 32.539 31.456 1.00 82.81 676 GLY A N 1
ATOM 5176 C CA . GLY A 1 676 ? -23.504 32.366 30.006 1.00 82.81 676 GLY A CA 1
ATOM 5177 C C . GLY A 1 676 ? -24.794 32.773 29.284 1.00 82.81 676 GLY A C 1
ATOM 5178 O O . GLY A 1 676 ? -24.724 33.316 28.178 1.00 82.81 676 GLY A O 1
ATOM 5179 N N . LEU A 1 677 ? -25.959 32.537 29.893 1.00 87.38 677 LEU A N 1
ATOM 5180 C CA . LEU A 1 677 ? -27.265 32.952 29.374 1.00 87.38 677 LEU A CA 1
ATOM 5181 C C . LEU A 1 677 ? -27.442 34.477 29.440 1.00 87.38 677 LEU A C 1
ATOM 5183 O O . LEU A 1 677 ? -27.807 35.095 28.437 1.00 87.38 677 LEU A O 1
ATOM 5187 N N . HIS A 1 678 ? -27.115 35.099 30.577 1.00 85.69 678 HIS A N 1
ATOM 5188 C CA . HIS A 1 678 ? -27.179 36.556 30.740 1.00 85.69 678 HIS A CA 1
ATOM 5189 C C . HIS A 1 678 ? -26.207 37.281 29.802 1.00 85.69 678 HIS A C 1
ATOM 5191 O O . HIS A 1 678 ? -26.570 38.280 29.181 1.00 85.69 678 HIS A O 1
ATOM 5197 N N . SER A 1 679 ? -24.991 36.753 29.640 1.00 85.38 679 SER A N 1
ATOM 5198 C CA . SER A 1 679 ? -23.983 37.299 28.725 1.00 85.38 679 SER A CA 1
ATOM 5199 C C . SER A 1 679 ? -24.440 37.245 27.260 1.00 85.38 679 SER A C 1
ATOM 5201 O O . SER A 1 679 ? -24.294 38.224 26.520 1.00 85.38 679 SER A O 1
ATOM 5203 N N . ALA A 1 680 ? -25.061 36.136 26.839 1.00 84.25 680 ALA A N 1
ATOM 5204 C CA . ALA A 1 680 ? -25.602 35.992 25.486 1.00 84.25 680 ALA A CA 1
ATOM 5205 C C . ALA A 1 680 ? -26.784 36.946 25.224 1.00 84.25 680 ALA A C 1
ATOM 5207 O O . ALA A 1 680 ? -26.873 37.535 24.146 1.00 84.25 680 ALA A O 1
ATOM 5208 N N . LEU A 1 681 ? -27.649 37.174 26.220 1.00 84.69 681 LEU A N 1
ATOM 5209 C CA . LEU A 1 681 ? -28.740 38.145 26.103 1.00 84.69 681 LEU A CA 1
ATOM 5210 C C . LEU A 1 681 ? -28.220 39.595 26.069 1.00 84.69 681 LEU A C 1
ATOM 5212 O O . LEU A 1 681 ? -28.656 40.384 25.228 1.00 84.69 681 LEU A O 1
ATOM 5216 N N . ALA A 1 682 ? -27.252 39.942 26.925 1.00 83.19 682 ALA A N 1
ATOM 5217 C CA . ALA A 1 682 ? -26.663 41.283 26.994 1.00 83.19 682 ALA A CA 1
ATOM 5218 C C . ALA A 1 682 ? -25.916 41.672 25.705 1.00 83.19 682 ALA A C 1
ATOM 5220 O O . ALA A 1 682 ? -25.985 42.820 25.266 1.00 83.19 682 ALA A O 1
ATOM 5221 N N . SER A 1 683 ? -25.248 40.704 25.070 1.00 83.94 683 SER A N 1
ATOM 5222 C CA . SER A 1 683 ? -24.559 40.876 23.781 1.00 83.94 683 SER A CA 1
ATOM 5223 C C . SER A 1 683 ? -25.485 40.792 22.558 1.00 83.94 683 SER A C 1
ATOM 5225 O O . SER A 1 683 ? -25.024 40.995 21.437 1.00 83.94 683 SER A O 1
ATOM 5227 N N . ARG A 1 684 ? -26.791 40.542 22.757 1.00 81.44 684 ARG A N 1
ATOM 5228 C CA . ARG A 1 684 ? -27.799 40.307 21.701 1.00 81.44 684 ARG A CA 1
ATOM 5229 C C . ARG A 1 684 ? -27.435 39.174 20.729 1.00 81.44 684 ARG A C 1
ATOM 5231 O O . ARG A 1 684 ? -27.926 39.145 19.601 1.00 81.44 684 ARG A O 1
ATOM 5238 N N . ASP A 1 685 ? -26.625 38.218 21.173 1.00 83.69 685 ASP A N 1
ATOM 5239 C CA . ASP A 1 685 ? -26.240 37.043 20.393 1.00 83.69 685 ASP A CA 1
ATOM 5240 C C . ASP A 1 685 ? -27.305 35.941 20.534 1.00 83.69 685 ASP A C 1
ATOM 5242 O O . ASP A 1 685 ? -27.200 35.004 21.332 1.00 83.69 685 ASP A O 1
ATOM 5246 N N . LEU A 1 686 ? -28.384 36.084 19.757 1.00 80.94 686 LEU A N 1
ATOM 5247 C CA . LEU A 1 686 ? -29.525 35.164 19.780 1.00 80.94 686 LEU A CA 1
ATOM 5248 C C . LEU A 1 686 ? -29.161 33.751 19.295 1.00 80.94 686 LEU A C 1
ATOM 5250 O O . LEU A 1 686 ? -29.802 32.786 19.711 1.00 80.94 686 LEU A O 1
ATOM 5254 N N . ALA A 1 687 ? -28.131 33.609 18.453 1.00 75.62 687 ALA A N 1
ATOM 5255 C CA . ALA A 1 687 ? -27.660 32.309 17.983 1.00 75.62 687 ALA A CA 1
ATOM 5256 C C . ALA A 1 687 ? -26.997 31.530 19.127 1.00 75.62 687 ALA A C 1
ATOM 5258 O O . ALA A 1 687 ? -27.351 30.377 19.389 1.00 75.62 687 ALA A O 1
ATOM 5259 N N . ARG A 1 688 ? -26.108 32.188 19.877 1.00 78.31 688 ARG A N 1
ATOM 5260 C CA . ARG A 1 688 ? -25.454 31.601 21.051 1.00 78.31 688 ARG A CA 1
ATOM 5261 C C . ARG A 1 688 ? -26.429 31.345 22.196 1.00 78.31 688 ARG A C 1
ATOM 5263 O O . ARG A 1 688 ? -26.323 30.312 22.859 1.00 78.31 688 ARG A O 1
ATOM 5270 N N . LEU A 1 689 ? -27.402 32.236 22.401 1.00 84.69 689 LEU A N 1
ATOM 5271 C CA . LEU A 1 689 ? -28.475 32.039 23.379 1.00 84.69 689 LEU A CA 1
ATOM 5272 C C . LEU A 1 689 ? -29.316 30.797 23.036 1.00 84.69 689 LEU A C 1
ATOM 5274 O O . LEU A 1 689 ? -29.549 29.958 23.904 1.00 84.69 689 LEU A O 1
ATOM 5278 N N . LYS A 1 690 ? -29.688 30.620 21.761 1.00 79.81 690 LYS A N 1
ATOM 5279 C CA . LYS A 1 690 ? -30.452 29.455 21.288 1.00 79.81 690 LYS A CA 1
ATOM 5280 C C . LYS A 1 690 ? -29.714 28.135 21.517 1.00 79.81 690 LYS A C 1
ATOM 5282 O O . LYS A 1 690 ? -30.329 27.183 21.985 1.00 79.81 690 LYS A O 1
ATOM 5287 N N . ILE A 1 691 ? -28.409 28.082 21.243 1.00 72.94 691 ILE A N 1
ATOM 5288 C CA . ILE A 1 691 ? -27.589 26.880 21.474 1.00 72.94 691 ILE A CA 1
ATOM 5289 C C . ILE A 1 691 ? -27.561 26.515 22.965 1.00 72.94 691 ILE A C 1
ATOM 5291 O O . ILE A 1 691 ? -27.773 25.357 23.321 1.00 72.94 691 ILE A O 1
ATOM 5295 N N . ARG A 1 692 ? -27.350 27.499 23.848 1.00 81.00 692 ARG A N 1
ATOM 5296 C CA . ARG A 1 692 ? -27.299 27.272 25.304 1.00 81.00 692 ARG A CA 1
ATOM 5297 C C . ARG A 1 692 ? -28.636 26.791 25.867 1.00 81.00 692 ARG A C 1
ATOM 5299 O O . ARG A 1 692 ? -28.662 25.848 26.654 1.00 81.00 692 ARG A O 1
ATOM 5306 N N . VAL A 1 693 ? -29.739 27.402 25.437 1.00 85.12 693 VAL A N 1
ATOM 5307 C CA . VAL A 1 693 ? -31.094 27.003 25.847 1.00 85.12 693 VAL A CA 1
ATOM 5308 C C . VAL A 1 693 ? -31.435 25.601 25.328 1.00 85.12 693 VAL A C 1
ATOM 5310 O O . VAL A 1 693 ? -31.949 24.780 26.086 1.00 85.12 693 VAL A O 1
ATOM 5313 N N . HIS A 1 694 ? -31.084 25.285 24.077 1.00 79.69 694 HIS A N 1
ATOM 5314 C CA . HIS A 1 694 ? -31.288 23.956 23.496 1.00 79.69 694 HIS A CA 1
ATOM 5315 C C . HIS A 1 694 ? -30.505 22.867 24.247 1.00 79.69 694 HIS A C 1
ATOM 5317 O O . HIS A 1 694 ? -31.046 21.804 24.546 1.00 79.69 694 HIS A O 1
ATOM 5323 N N . HIS A 1 695 ? -29.255 23.153 24.621 1.00 72.94 695 HIS A N 1
ATOM 5324 C CA . HIS A 1 695 ? -28.442 22.243 25.424 1.00 72.94 695 HIS A CA 1
ATOM 5325 C C . HIS A 1 695 ? -29.076 21.985 26.801 1.00 72.94 695 HIS A C 1
ATOM 5327 O O . HIS A 1 695 ? -29.257 20.831 27.177 1.00 72.94 695 HIS A O 1
ATOM 5333 N N . LEU A 1 696 ? -29.489 23.037 27.523 1.00 78.06 696 LEU A N 1
ATOM 5334 C CA . LEU A 1 696 ? -30.150 22.904 28.831 1.00 78.06 696 LEU A CA 1
ATOM 5335 C C . LEU A 1 696 ? -31.454 22.101 28.760 1.00 78.06 696 LEU A C 1
ATOM 5337 O O . LEU A 1 696 ? -31.714 21.288 29.647 1.00 78.06 696 LEU A O 1
ATOM 5341 N N . ARG A 1 697 ? -32.243 22.280 27.694 1.00 77.75 697 ARG A N 1
ATOM 5342 C CA . ARG A 1 697 ? -33.439 21.470 27.430 1.00 77.75 697 ARG A CA 1
ATOM 5343 C C . ARG A 1 697 ? -33.089 19.987 27.276 1.00 77.75 697 ARG A C 1
ATOM 5345 O O . ARG A 1 697 ? -33.742 19.145 27.880 1.00 77.75 697 ARG A O 1
ATOM 5352 N N . GLY A 1 698 ? -32.066 19.669 26.482 1.00 58.62 698 GLY A N 1
ATOM 5353 C CA . GLY A 1 698 ? -31.668 18.285 26.211 1.00 58.62 698 GLY A CA 1
ATOM 5354 C C . GLY A 1 698 ? -31.056 17.567 27.417 1.00 58.62 698 GLY A C 1
ATOM 5355 O O . GLY A 1 698 ? -31.227 16.360 27.564 1.00 58.62 698 GLY A O 1
ATOM 5356 N N . THR A 1 699 ? -30.365 18.292 28.301 1.00 68.06 699 THR A N 1
ATOM 5357 C CA . THR A 1 699 ? -29.645 17.681 29.426 1.00 68.06 699 THR A CA 1
ATOM 5358 C C . THR A 1 699 ? -30.450 17.661 30.724 1.00 68.06 699 THR A C 1
ATOM 5360 O O . THR A 1 699 ? -30.357 16.693 31.475 1.00 68.06 699 THR A O 1
ATOM 5363 N N . ALA A 1 700 ? -31.271 18.676 31.014 1.00 72.25 700 ALA A N 1
ATOM 5364 C CA . ALA A 1 700 ? -31.898 18.824 32.332 1.00 72.25 700 ALA A CA 1
ATOM 5365 C C . ALA A 1 700 ? -32.898 17.712 32.691 1.00 72.25 700 ALA A C 1
ATOM 5367 O O . ALA A 1 700 ? -32.924 17.279 33.844 1.00 72.25 700 ALA A O 1
ATOM 5368 N N . ALA A 1 701 ? -33.675 17.215 31.723 1.00 68.69 701 ALA A N 1
ATOM 5369 C CA . ALA A 1 701 ? -34.611 16.111 31.948 1.00 68.69 701 ALA A CA 1
ATOM 5370 C C . ALA A 1 701 ? -33.881 14.823 32.366 1.00 68.69 701 ALA A C 1
ATOM 5372 O O . ALA A 1 701 ? -34.287 14.176 33.331 1.00 68.69 701 ALA A O 1
ATOM 5373 N N . ASN A 1 702 ? -32.750 14.522 31.717 1.00 59.81 702 ASN A N 1
ATOM 5374 C CA . ASN A 1 702 ? -31.943 13.340 32.014 1.00 59.81 702 ASN A CA 1
ATOM 5375 C C . ASN A 1 702 ? -31.398 13.391 33.444 1.00 59.81 702 ASN A C 1
ATOM 5377 O O . ASN A 1 702 ? -31.487 12.409 34.164 1.00 59.81 702 ASN A O 1
ATOM 5381 N N . TYR A 1 703 ? -30.927 14.549 33.914 1.00 67.31 703 TYR A N 1
ATOM 5382 C CA . TYR A 1 703 ? -30.423 14.707 35.286 1.00 67.31 703 TYR A CA 1
ATOM 5383 C C . TYR A 1 703 ? -31.519 14.854 36.360 1.00 67.31 703 TYR A C 1
ATOM 5385 O O . TYR A 1 703 ? -31.197 15.112 37.518 1.00 67.31 703 TYR A O 1
ATOM 5393 N N . GLY A 1 704 ? -32.799 14.666 36.011 1.00 69.75 704 GLY A N 1
ATOM 5394 C CA . GLY A 1 704 ? -33.911 14.689 36.966 1.00 69.75 704 GLY A CA 1
ATOM 5395 C C . GLY A 1 704 ? -34.496 16.076 37.253 1.00 69.75 704 GLY A C 1
ATOM 5396 O O . GLY A 1 704 ? -35.161 16.245 38.272 1.00 69.75 704 GLY A O 1
ATOM 5397 N N . PHE A 1 705 ? -34.297 17.057 36.364 1.00 78.31 705 PHE A N 1
ATOM 5398 C CA . PHE A 1 705 ? -34.839 18.419 36.475 1.00 78.31 705 PHE A CA 1
ATOM 5399 C C . PHE A 1 705 ? -35.839 18.733 35.342 1.00 78.31 705 PHE A C 1
ATOM 5401 O O . PHE A 1 705 ? -35.568 19.590 34.491 1.00 78.31 705 PHE A O 1
ATOM 5408 N N . PRO A 1 706 ? -37.019 18.080 35.305 1.00 76.38 706 PRO A N 1
ATOM 5409 C CA . PRO A 1 706 ? -38.003 18.287 34.239 1.00 76.38 706 PRO A CA 1
ATOM 5410 C C . PRO A 1 706 ? -38.490 19.743 34.161 1.00 76.38 706 PRO A C 1
ATOM 5412 O O . PRO A 1 706 ? -38.624 20.280 33.066 1.00 76.38 706 PRO A O 1
ATOM 5415 N N . GLY A 1 707 ? -38.625 20.437 35.299 1.00 79.25 707 GLY A N 1
ATOM 5416 C CA . GLY A 1 707 ? -39.019 21.853 35.327 1.00 79.25 707 GLY A CA 1
ATOM 5417 C C . GLY A 1 707 ? -37.996 22.813 34.697 1.00 79.25 707 GLY A C 1
ATOM 5418 O O . GLY A 1 707 ? -38.375 23.855 34.166 1.00 79.25 707 GLY A O 1
ATOM 5419 N N . VAL A 1 708 ? -36.704 22.461 34.696 1.00 83.88 708 VAL A N 1
ATOM 5420 C CA . VAL A 1 708 ? -35.665 23.225 33.976 1.00 83.88 708 VAL A CA 1
ATOM 5421 C C . VAL A 1 708 ? -35.764 22.954 32.473 1.00 83.88 708 VAL A C 1
ATOM 5423 O O . VAL A 1 708 ? -35.665 23.883 31.675 1.00 83.88 708 VAL A O 1
ATOM 5426 N N . SER A 1 709 ? -36.024 21.703 32.080 1.00 81.00 709 SER A N 1
ATOM 5427 C CA . SER A 1 709 ? -36.234 21.328 30.676 1.00 81.00 709 SER A CA 1
ATOM 5428 C C . SER A 1 709 ? -37.465 22.015 30.066 1.00 81.00 709 SER A C 1
ATOM 5430 O O . SER A 1 709 ? -37.404 22.508 28.940 1.00 81.00 709 SER A O 1
ATOM 5432 N N . GLU A 1 710 ? -38.572 22.101 30.806 1.00 84.38 710 GLU A N 1
ATOM 5433 C CA . GLU A 1 710 ? -39.796 22.791 30.373 1.00 84.38 710 GLU A CA 1
ATOM 5434 C C . GLU A 1 710 ? -39.605 24.310 30.250 1.00 84.38 710 GLU A C 1
ATOM 5436 O O . GLU A 1 710 ? -40.026 24.922 29.261 1.00 84.38 710 GLU A O 1
ATOM 5441 N N . ALA A 1 711 ? -38.916 24.931 31.213 1.00 85.88 711 ALA A N 1
ATOM 5442 C CA . ALA A 1 711 ? -38.589 26.353 31.139 1.00 85.88 711 ALA A CA 1
ATOM 5443 C C . ALA A 1 711 ? -37.644 26.656 29.961 1.00 85.88 711 ALA A C 1
ATOM 5445 O O . ALA A 1 711 ? -37.824 27.649 29.252 1.00 85.88 711 ALA A O 1
ATOM 5446 N N . ALA A 1 712 ? -36.690 25.759 29.684 1.00 86.44 712 ALA A N 1
ATOM 5447 C CA . ALA A 1 712 ? -35.799 25.873 28.535 1.00 86.44 712 ALA A CA 1
ATOM 5448 C C . ALA A 1 712 ? -36.558 25.718 27.210 1.00 86.44 712 ALA A C 1
ATOM 5450 O O . ALA A 1 712 ? -36.324 26.492 26.286 1.00 86.44 712 ALA A O 1
ATOM 5451 N N . ALA A 1 713 ? -37.522 24.795 27.125 1.00 83.25 713 ALA A N 1
ATOM 5452 C CA . ALA A 1 713 ? -38.390 24.663 25.955 1.00 83.25 713 ALA A CA 1
ATOM 5453 C C . ALA A 1 713 ? -39.206 25.943 25.698 1.00 83.25 713 ALA A C 1
ATOM 5455 O O . ALA A 1 713 ? -39.254 26.424 24.568 1.00 83.25 713 ALA A O 1
ATOM 5456 N N . THR A 1 714 ? -39.754 26.555 26.751 1.00 86.31 714 THR A N 1
ATOM 5457 C CA . THR A 1 714 ? -40.504 27.820 26.650 1.00 86.31 714 THR A CA 1
ATOM 5458 C C . THR A 1 714 ? -39.624 28.965 26.131 1.00 86.31 714 THR A C 1
ATOM 5460 O O . THR A 1 714 ? -40.041 29.741 25.267 1.00 86.31 714 THR A O 1
ATOM 5463 N N . CYS A 1 715 ? -38.379 29.055 26.612 1.00 86.44 715 CYS A N 1
ATOM 5464 C CA . CYS A 1 715 ? -37.409 30.036 26.125 1.00 86.44 715 CYS A CA 1
ATOM 5465 C C . CYS A 1 715 ? -36.971 29.754 24.675 1.00 86.44 715 CYS A C 1
ATOM 5467 O O . CYS A 1 715 ? -36.801 30.685 23.885 1.00 86.44 715 CYS A O 1
ATOM 5469 N N . GLU A 1 716 ? -36.817 28.484 24.293 1.00 85.94 716 GLU A N 1
ATOM 5470 C CA . GLU A 1 716 ? -36.469 28.085 22.926 1.00 85.94 716 GLU A CA 1
ATOM 5471 C C . GLU A 1 716 ? -37.588 28.425 21.932 1.00 85.94 716 GLU A C 1
ATOM 5473 O O . GLU A 1 716 ? -37.315 28.921 20.837 1.00 85.94 716 GLU A O 1
ATOM 5478 N N . ASP A 1 717 ? -38.845 28.214 22.320 1.00 84.69 717 ASP A N 1
ATOM 5479 C CA . ASP A 1 717 ? -40.010 28.534 21.496 1.00 84.69 717 ASP A CA 1
ATOM 5480 C C . ASP A 1 717 ? -40.157 30.049 21.295 1.00 84.69 717 ASP A C 1
ATOM 5482 O O . ASP A 1 717 ? -40.447 30.499 20.183 1.00 84.69 717 ASP A O 1
ATOM 5486 N N . ALA A 1 718 ? -39.869 30.856 22.324 1.00 83.62 718 ALA A N 1
ATOM 5487 C CA . ALA A 1 718 ? -39.823 32.315 22.206 1.00 83.62 718 ALA A CA 1
ATOM 5488 C C . ALA A 1 718 ? -38.729 32.787 21.224 1.00 83.62 718 ALA A C 1
ATOM 5490 O O . ALA A 1 718 ? -38.970 33.687 20.413 1.00 83.62 718 ALA A O 1
ATOM 5491 N N . LEU A 1 719 ? -37.557 32.139 21.244 1.00 82.50 719 LEU A N 1
ATOM 5492 C CA . LEU A 1 719 ? -36.451 32.403 20.313 1.00 82.50 719 LEU A CA 1
ATOM 5493 C C . LEU A 1 719 ? -36.772 31.952 18.881 1.00 82.50 719 LEU A C 1
ATOM 5495 O O . LEU A 1 719 ? -36.422 32.638 17.921 1.00 82.50 719 LEU A O 1
ATOM 5499 N N . ARG A 1 720 ? -37.449 30.810 18.719 1.00 79.19 720 ARG A N 1
ATOM 5500 C CA . ARG A 1 720 ? -37.822 30.248 17.411 1.00 79.19 720 ARG A CA 1
ATOM 5501 C C . ARG A 1 720 ? -38.933 31.047 16.733 1.00 79.19 720 ARG A C 1
ATOM 5503 O O . ARG A 1 720 ? -38.889 31.225 15.521 1.00 79.19 720 ARG A O 1
ATOM 5510 N N . ALA A 1 721 ? -39.893 31.547 17.507 1.00 79.19 721 ALA A N 1
ATOM 5511 C CA . ALA A 1 721 ? -40.997 32.364 17.010 1.00 79.19 721 ALA A CA 1
ATOM 5512 C C . ALA A 1 721 ? -40.603 33.827 16.719 1.00 79.19 721 ALA A C 1
ATOM 5514 O O . ALA A 1 721 ? -41.460 34.609 16.313 1.00 79.19 721 ALA A O 1
ATOM 5515 N N . GLY A 1 722 ? -39.335 34.212 16.927 1.00 76.94 722 GLY A N 1
ATOM 5516 C CA . GLY A 1 722 ? -38.848 35.568 16.653 1.00 76.94 722 GLY A CA 1
ATOM 5517 C C . GLY A 1 722 ? -39.536 36.643 17.498 1.00 76.94 722 GLY A C 1
ATOM 5518 O O . GLY A 1 722 ? -39.769 37.751 17.013 1.00 76.94 722 GLY A O 1
ATOM 5519 N N . ARG A 1 723 ? -39.918 36.311 18.739 1.00 79.31 723 ARG A N 1
ATOM 5520 C CA . ARG A 1 723 ? -40.671 37.219 19.614 1.00 79.31 723 ARG A CA 1
ATOM 5521 C C . ARG A 1 723 ? -39.838 38.442 20.032 1.00 79.31 723 ARG A C 1
ATOM 5523 O O . ARG A 1 723 ? -38.606 38.383 20.004 1.00 79.31 723 ARG A O 1
ATOM 5530 N N . PRO A 1 724 ? -40.478 39.558 20.440 1.00 82.88 724 PRO A N 1
ATOM 5531 C CA . PRO A 1 724 ? -39.766 40.748 20.898 1.00 82.88 724 PRO A CA 1
ATOM 5532 C C . PRO A 1 724 ? -38.799 40.421 22.041 1.00 82.88 724 PRO A C 1
ATOM 5534 O O . PRO A 1 724 ? -39.097 39.583 22.892 1.00 82.88 724 PRO A O 1
ATOM 5537 N N . LEU A 1 725 ? -37.671 41.135 22.110 1.00 78.50 725 LEU A N 1
ATOM 5538 C CA . LEU A 1 725 ? -36.602 40.872 23.086 1.00 78.50 725 LEU A CA 1
ATOM 5539 C C . LEU A 1 725 ? -37.092 40.870 24.550 1.00 78.50 725 LEU A C 1
ATOM 5541 O O . LEU A 1 725 ? -36.523 40.173 25.381 1.00 78.50 725 LEU A O 1
ATOM 5545 N N . GLY A 1 726 ? -38.157 41.620 24.861 1.00 78.88 726 GLY A N 1
ATOM 5546 C CA . GLY A 1 726 ? -38.778 41.636 26.190 1.00 78.88 726 GLY A CA 1
ATOM 5547 C C . GLY A 1 726 ? -39.485 40.328 26.566 1.00 78.88 726 GLY A C 1
ATOM 5548 O O . GLY A 1 726 ? -39.430 39.927 27.723 1.00 78.88 726 GLY A O 1
ATOM 5549 N N . GLU A 1 727 ? -40.087 39.621 25.604 1.00 79.94 727 GLU A N 1
ATOM 5550 C CA . GLU A 1 727 ? -40.695 38.302 25.845 1.00 79.94 727 GLU A CA 1
ATOM 5551 C C . GLU A 1 727 ? -39.638 37.201 25.962 1.00 79.94 727 GLU A C 1
ATOM 5553 O O . GLU A 1 727 ? -39.777 36.295 26.779 1.00 79.94 727 GLU A O 1
ATOM 5558 N N . VAL A 1 728 ? -38.552 37.305 25.189 1.00 83.56 728 VAL A N 1
ATOM 5559 C CA . VAL A 1 728 ? -37.393 36.408 25.312 1.00 83.56 728 VAL A CA 1
ATOM 5560 C C . VAL A 1 728 ? -36.709 36.602 26.667 1.00 83.56 728 VAL A C 1
ATOM 5562 O O . VAL A 1 728 ? -36.351 35.618 27.303 1.00 83.56 728 VAL A O 1
ATOM 5565 N N . SER A 1 729 ? -36.584 37.849 27.137 1.00 85.31 729 SER A N 1
ATOM 5566 C CA . SER A 1 729 ? -36.057 38.150 28.474 1.00 85.31 729 SER A CA 1
ATOM 5567 C C . SER A 1 729 ? -36.928 37.538 29.569 1.00 85.31 729 SER A C 1
ATOM 5569 O O . SER A 1 729 ? -36.402 36.852 30.431 1.00 85.31 729 SER A O 1
ATOM 5571 N N . ALA A 1 730 ? -38.255 37.695 29.496 1.00 84.75 730 ALA A N 1
ATOM 5572 C CA . ALA A 1 730 ? -39.164 37.125 30.492 1.00 84.75 730 ALA A CA 1
ATOM 5573 C C . ALA A 1 730 ? -39.136 35.582 30.519 1.00 84.75 730 ALA A C 1
ATOM 5575 O O . ALA A 1 730 ? -39.206 34.974 31.586 1.00 84.75 730 ALA A O 1
ATOM 5576 N N . ALA A 1 731 ? -39.014 34.936 29.353 1.00 85.75 731 ALA A N 1
ATOM 5577 C CA . ALA A 1 731 ? -38.863 33.483 29.272 1.00 85.75 731 ALA A CA 1
ATOM 5578 C C . ALA A 1 731 ? -37.496 33.008 29.799 1.00 85.75 731 ALA A C 1
ATOM 5580 O O . ALA A 1 731 ? -37.405 31.934 30.397 1.00 85.75 731 ALA A O 1
ATOM 5581 N N . LEU A 1 732 ? -36.447 33.816 29.611 1.00 89.06 732 LEU A N 1
ATOM 5582 C CA . LEU A 1 732 ? -35.119 33.546 30.150 1.00 89.06 732 LEU A CA 1
ATOM 5583 C C . LEU A 1 732 ? -35.087 33.691 31.675 1.00 89.06 732 LEU A C 1
ATOM 5585 O O . LEU A 1 732 ? -34.526 32.826 32.341 1.00 89.06 732 LEU A O 1
ATOM 5589 N N . ASP A 1 733 ? -35.734 34.720 32.223 1.00 88.00 733 ASP A N 1
ATOM 5590 C CA . ASP A 1 733 ? -35.855 34.927 33.670 1.00 88.00 733 ASP A CA 1
ATOM 5591 C C . ASP A 1 733 ? -36.545 33.721 34.333 1.00 88.00 733 ASP A C 1
ATOM 5593 O O . ASP A 1 733 ? -36.060 33.194 35.332 1.00 88.00 733 ASP A O 1
ATOM 5597 N N . GLY A 1 734 ? -37.600 33.182 33.708 1.00 86.06 734 GLY A N 1
ATOM 5598 C CA . GLY A 1 734 ? -38.258 31.954 34.171 1.00 86.06 734 GLY A CA 1
ATOM 5599 C C . GLY A 1 734 ? -37.356 30.710 34.148 1.00 86.06 734 GLY A C 1
ATOM 5600 O O . GLY A 1 734 ? -37.432 29.870 35.048 1.00 86.06 734 GLY A O 1
ATOM 5601 N N . LEU A 1 735 ? -36.468 30.588 33.155 1.00 89.38 735 LEU A N 1
ATOM 5602 C CA . LEU A 1 735 ? -35.459 29.522 33.103 1.00 89.38 735 LEU A CA 1
ATOM 5603 C C . LEU A 1 735 ? -34.397 29.695 34.198 1.00 89.38 735 LEU A C 1
ATOM 5605 O O . LEU A 1 735 ? -34.039 28.722 34.865 1.00 89.38 735 LEU A O 1
ATOM 5609 N N . VAL A 1 736 ? -33.925 30.921 34.416 1.00 89.62 736 VAL A N 1
ATOM 5610 C CA . VAL A 1 736 ? -32.941 31.251 35.456 1.00 89.62 736 VAL A CA 1
ATOM 5611 C C . VAL A 1 736 ? -33.513 30.995 36.852 1.00 89.62 736 VAL A C 1
ATOM 5613 O O . VAL A 1 736 ? -32.828 30.413 37.691 1.00 89.62 736 VAL A O 1
ATOM 5616 N N . ASP A 1 737 ? -34.787 31.303 37.089 1.00 88.56 737 ASP A N 1
ATOM 5617 C CA . ASP A 1 737 ? -35.479 3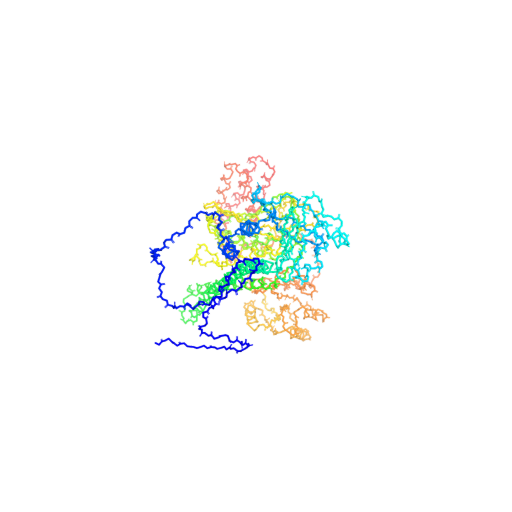0.982 38.342 1.00 88.56 737 ASP A CA 1
ATOM 5618 C C . ASP A 1 737 ? -35.595 29.469 38.585 1.00 88.56 737 ASP A C 1
ATOM 5620 O O . ASP A 1 737 ? -35.456 28.997 39.718 1.00 88.56 737 ASP A O 1
ATOM 5624 N N . CYS A 1 738 ? -35.824 28.670 37.538 1.00 86.81 738 CYS A N 1
ATOM 5625 C CA . CYS A 1 738 ? -35.795 27.208 37.645 1.00 86.81 738 CYS A CA 1
ATOM 5626 C C . CYS A 1 738 ? -34.393 26.680 37.979 1.00 86.81 738 CYS A C 1
ATOM 5628 O O . CYS A 1 738 ? -34.270 25.793 38.824 1.00 86.81 738 CYS A O 1
ATOM 5630 N N . LEU A 1 739 ? -33.346 27.238 37.367 1.00 86.56 739 LEU A N 1
ATOM 5631 C CA . LEU A 1 739 ? -31.958 26.868 37.654 1.00 86.56 739 LEU A CA 1
ATOM 5632 C C . LEU A 1 739 ? -31.557 27.249 39.087 1.00 86.56 739 LEU A C 1
ATOM 5634 O O . LEU A 1 739 ? -30.998 26.421 39.800 1.00 86.56 739 LEU A O 1
ATOM 5638 N N . ASN A 1 740 ? -31.913 28.449 39.551 1.00 85.62 740 ASN A N 1
ATOM 5639 C CA . ASN A 1 740 ? -31.633 28.902 40.917 1.00 85.62 740 ASN A CA 1
ATOM 5640 C C . ASN A 1 740 ? -32.343 28.047 41.976 1.00 85.62 740 ASN A C 1
ATOM 5642 O O . ASN A 1 740 ? -31.743 27.711 42.996 1.00 85.62 740 ASN A O 1
ATOM 5646 N N . ARG A 1 741 ? -33.597 27.644 41.728 1.00 83.44 741 ARG A N 1
ATOM 5647 C CA . ARG A 1 741 ? -34.311 26.708 42.614 1.00 83.44 741 ARG A CA 1
ATOM 5648 C C . ARG A 1 741 ? -33.632 25.343 42.670 1.00 83.44 741 ARG A C 1
ATOM 5650 O O . ARG A 1 741 ? -33.502 24.791 43.753 1.00 83.44 741 ARG A O 1
ATOM 5657 N N . ALA A 1 742 ? -33.142 24.844 41.538 1.00 79.75 742 ALA A N 1
ATOM 5658 C CA . ALA A 1 742 ? -32.421 23.576 41.486 1.00 79.75 742 ALA A CA 1
ATOM 5659 C C . ALA A 1 742 ? -31.054 23.617 42.201 1.00 79.75 742 ALA A C 1
ATOM 5661 O O . ALA A 1 742 ? -30.598 22.590 42.695 1.00 79.75 742 ALA A O 1
ATOM 5662 N N . VAL A 1 743 ? -30.412 24.790 42.295 1.00 82.25 743 VAL A N 1
ATOM 5663 C CA . VAL A 1 743 ? -29.198 24.995 43.112 1.00 82.25 743 VAL A CA 1
ATOM 5664 C C . VAL A 1 743 ? -29.521 25.067 44.610 1.00 82.25 743 VAL A C 1
ATOM 5666 O O . VAL A 1 743 ? -28.713 24.636 45.430 1.00 82.25 743 VAL A O 1
ATOM 5669 N N . ALA A 1 744 ? -30.686 25.606 44.979 1.00 75.12 744 ALA A N 1
ATOM 5670 C CA . ALA A 1 744 ? -31.086 25.793 46.374 1.00 75.12 744 ALA A CA 1
ATOM 5671 C C . ALA A 1 744 ? -31.542 24.502 47.087 1.00 75.12 744 ALA A C 1
ATOM 5673 O O . ALA A 1 744 ? -31.568 24.491 48.320 1.00 75.12 744 ALA A O 1
ATOM 5674 N N . GLY A 1 745 ? -31.842 23.435 46.332 1.00 60.41 745 GLY A N 1
ATOM 5675 C CA . GLY A 1 745 ? -32.316 22.143 46.844 1.00 60.41 745 GLY A CA 1
ATOM 5676 C C . GLY A 1 745 ? -33.811 21.963 46.663 1.00 60.41 745 GLY A C 1
ATOM 5677 O O . GLY A 1 745 ? -34.567 22.502 47.502 1.00 60.41 745 GLY A O 1
#

Sequence (745 aa):
MRGRLGSSMPGYSTRLPSGAVPVGFNFTLHFADGSCRICAESYDYLPGTSPDRPMWEGVNSPSEDACVPIQLNEVSRQAATSLLENEDLTRSVALILSGVGRVLGVSRAMLCRYRNQGRTVLHTHEWSPEGGEIHRPEPRPQPSSRYAWAHDVLQRGESLCVPDTDRSKHTVAAMGAGLLEAGERSMLLLPVFIFDRLDNLFVFVDREPRKWSPEVVSILQLTIGAFARGIERRSAERECAQLAHDLEKSVQREKLANRYKSEFLANMSHELRTPMHAIVGYAELLARPNVDRRSQETWVANLKRSTEYLLTLINDVLDLSKIEAGHMSLESTPCSLVEVVAAVRDMLRGVAAEKMLSLEVEVQGELPAEVETDPVRLEQILVNLVGNAVKYTERGDVRLVLRTTEDGQWLIFDVVDTGPGIAPEDGQRLFRPFGQLNPGATEGTGLGLLISRHLARLLGGEISMTSELGEGCTFTLEIPLVSNSAGTFTCIAPSSVGPTPCPPAGAIDGAHVLVAEDSSENREVMGFLLEEAGATYQAAGNGAVAVDLALSAQLSGKPFDIVLMDMSMPVLDGYEATRRLIERGFKAPIIALTAFAMRGDRERCLEAGCIDYLTKPVVPSQLLVCLEVNLNSATDRAQEPPDSGKVDPPFPLAGNPRFQRLIERYVGSFPDQIEGLHSALASRDLARLKIRVHHLRGTAANYGFPGVSEAAATCEDALRAGRPLGEVSAALDGLVDCLNRAVAG

Radius of gyration: 48.61 Å; Cα contacts (8 Å, |Δi|>4): 997; chains: 1; bounding box: 126×75×126 Å

Foldseek 3Di:
DDDDDDDDDDDDDDDDDPPDDPFDWDWDWDDDDHDTDTDTDTDDDDDDDDDDDDDDDDDDDDDDDDDDQLPLVVLLVVLLVCLVPDPDLLVSVLSNQASLCVNVVFQKKWKWWDDDLLQFIFTAWMAGPVPGTDGDPDDPGDTDSVCSLVNVVVLVQHKDWQQFCVVCVVVVVVRDDDYPPDQWTIKIWGFADAPSGRTMIMMTTHNDRHDDDPVSNVSSNVSSPSSNVSVNVVVVVVVVVVVVVVVVVVVVVVVVVVVLVVVLVVLLVVQLVVLVVLLVVLVVVCPDPPDDPVSVVVSVVSNVVSVVSNVVSVVLVVLVVCLVVVNDDWDFDWDFPVVLVVVLCVVCVVLLVVLVEAEEEAEDFWDDRIFGGRSVLVSLLSNLLLVVQSVQANDYYWYWYWYADPVNFKIKTKTWHQGQWDDPVLQVQLLRQQRDPDPPPPDDRSSSNVSSQSSLVVLVWGWDKDIDGNRTIIIMTMGTGPDPDDDTDDDDPDDDPDDDDQDDAALCAAAEEEEEDQDPVLQVVVCVLCVSSRYHYDYHNFLVSSLVVQVVCVVVVRHGQEYEAEQDHPPDGRLRSLLSCVVVPRDHAYEYEYQDPDPVVQVSCVVSPHPYYAHPVGDSSVVVVVCSVRSVVSVVVVDDDDDDDDDDDPDQPPPDPVCVVVLVVVLVCLVVLLVQLVVCLVVVVLVSNLVSLVVQLVVCRNNRLVQLNVLSVCLNVCSVVVHPSVSNVVSSVSNNVSSVVSNVD

Nearest PDB structures (foldseek):
  6azr-assembly1_C  TM=7.911E-01  e=3.468E-17  Thermotoga maritima MSB8
  6d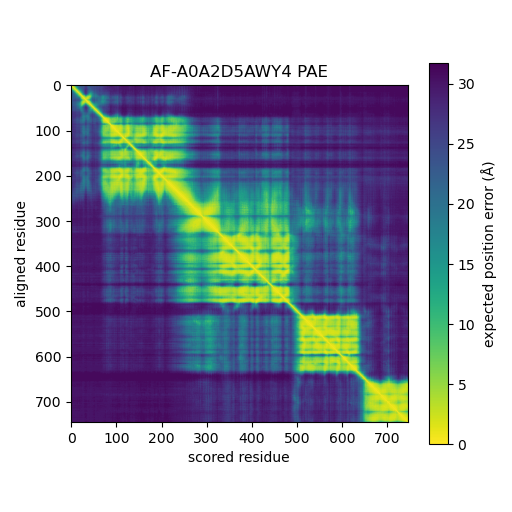k7-assembly1_A  TM=7.750E-01  e=1.573E-14  Pseudomonas aeruginosa
  6dk7-assembly3_E  TM=7.874E-01  e=4.433E-14  Pseudomonas aeruginosa
  6dk8-assembly4_H  TM=7.313E-01  e=1.680E-13  Pseudomonas aeruginosa
  8pdc-assembly1_A  TM=9.456E-01  e=2.793E-09  Thermochaetoides thermophila

pLDDT: mean 70.43, std 19.63, range [22.36, 95.25]

Solvent-accessible surface area (backbone atoms only — not comparable to full-atom values): 42342 Å² total; per-residue (Å²): 141,89,79,89,81,90,87,88,87,91,88,90,84,87,84,76,76,94,82,75,74,85,72,56,74,47,74,49,79,47,80,59,95,93,46,80,48,83,46,77,50,81,56,84,87,79,93,85,83,80,97,82,83,88,87,86,86,88,83,87,87,86,81,93,77,96,73,84,83,72,53,70,67,57,44,41,48,53,25,52,49,36,58,74,75,43,93,51,66,66,57,26,52,47,46,40,33,50,42,52,27,59,67,71,66,41,57,31,20,34,40,30,36,50,38,80,90,42,59,24,36,35,81,47,38,39,24,31,83,92,73,44,78,45,76,55,87,74,71,82,73,68,76,31,61,56,67,33,58,48,33,76,50,34,68,74,69,45,67,49,78,41,40,35,50,78,84,38,41,70,71,49,57,75,50,52,92,69,83,74,93,80,66,61,20,16,40,39,40,41,61,33,52,52,93,92,32,76,41,36,34,41,38,37,33,22,67,51,70,42,87,79,52,71,69,61,52,53,53,51,51,52,44,49,53,52,52,30,52,50,51,52,52,50,53,50,52,52,52,51,52,51,52,51,51,53,48,50,54,50,52,52,52,53,52,50,53,52,47,50,52,50,53,48,53,53,50,48,54,52,67,54,47,55,34,50,52,48,36,52,50,34,51,56,57,67,70,44,86,89,68,54,68,69,59,48,55,51,37,51,52,50,30,51,54,27,50,55,51,47,52,51,48,52,50,54,52,51,51,50,50,31,51,77,70,69,66,62,80,82,63,72,37,83,36,48,55,67,57,48,53,46,51,46,46,65,68,45,45,59,63,26,49,78,55,67,32,48,79,48,78,47,77,53,75,74,46,57,57,55,41,54,38,37,66,64,65,50,40,54,33,49,44,52,53,52,47,48,38,57,67,61,31,74,60,56,47,37,37,41,37,36,34,58,46,95,84,60,49,33,40,35,42,35,39,36,24,45,17,60,37,47,56,79,86,50,60,75,40,41,62,32,86,59,29,62,97,52,97,80,60,96,72,79,74,25,39,65,60,33,51,34,35,50,51,29,41,74,63,66,24,43,61,50,74,53,54,41,72,68,66,6,37,32,41,37,38,38,33,57,48,64,68,92,67,96,49,86,47,75,95,67,86,76,78,80,81,71,86,80,78,85,79,70,95,61,75,46,59,73,40,40,34,36,39,26,39,59,50,68,67,59,45,51,54,53,49,52,56,37,47,77,37,41,23,47,74,48,82,19,66,21,23,57,54,36,45,53,50,51,52,51,26,47,74,71,75,56,56,50,60,33,32,41,34,31,42,87,29,67,103,28,32,21,51,61,31,40,36,54,36,52,77,71,67,56,82,51,52,33,31,36,38,30,81,56,87,45,72,69,52,51,50,52,41,44,75,30,65,30,78,48,72,46,43,53,79,75,49,69,71,58,53,52,53,54,50,43,55,55,51,53,54,58,60,54,74,76,59,87,87,81,82,95,70,86,84,72,84,86,67,65,52,61,87,48,83,89,48,48,71,57,48,52,54,53,48,67,44,43,65,63,50,50,53,52,48,52,51,22,59,76,70,64,36,62,69,62,36,47,54,54,32,51,50,45,29,69,46,28,39,59,64,41,35,53,68,37,17,53,27,19,47,52,28,41,51,34,60,73,70,67,51,59,69,68,59,38,47,54,30,43,51,53,26,48,52,38,47,53,49,62,64,72,106

Secondary structure (DSSP, 8-state):
--------------PPPTT----PEEEEEEEETTEEEEEEEE----S---S--------------------HHHHHHHHHHHHHH-S-HHHHHHHHHHHHHHHHT-SEEEEEEEETTTTEEEEEEEEETTTEEEE---S----B-TTGGGHHHHTTT--EEES-TTTTHHHHHTT-S---SS---EEEEEEEEETTEEEEEEEEEESS-----HHHHHHHHHHHHHHHHHHHHHHHHHHHHHHHHHHHHHHHHHHHHHHHHHHHHHHHHHHHHHHHHHHHHHHHHHTSTT--HHHHHHHHHHHHHHHHHHHHHHHHHHHHHHHHTT------EEEEHHHHHHHHHHHHHHHHHHTT-EEEEEEES---SEEEE-HHHHHHHHHHHHHHHHHH-SSSEEEEEEEE-TTS-EEEEEEEE-SS---HHHHHHHTSTT--S-TTS----S-HHHHHHHHHHHTT-EEEEEEETTTEEEEEEEEE-----------PPPP--PPPPPPPTTTTTT-EEEEE-S-HHHHHHHHHHHHHTT-EEEEESSHHHHHHHHHHHHHTT---SEEEEESS-SSS-HHHHHHHHHHTT--S-EEEEES---HHHHHHHHHTT-SEEEESSPPHHHHHHHHHHHHHHHHHTT---------PPS---TT-TTSHHHHHHHHTTHHHHHHHHHHHHHTT-HHHHHHHHHHHHHHHTTTT-HHHHHHHHHHHHHHHTT--HHHHHHHHHHHHHHHHHHHH-

Mean predicted aligned error: 22.24 Å